Protein 5BZ1 (pdb70)

Structure (mmCIF, N/CA/C/O backbone):
data_5BZ1
#
_entry.id   5BZ1
#
_cell.length_a   106.748
_cell.length_b   106.748
_cell.length_c   167.678
_cell.angle_alpha   90.00
_cell.angle_beta   90.00
_cell.angle_gamma   120.00
#
_symmetry.space_group_name_H-M   'P 61 2 2'
#
loop_
_entity.id
_entity.type
_entity.pdbx_description
1 polymer 'Suppressor protein MPT5'
2 polymer "RNA (5'-R(*UP*GP*UP*AP*UP*UP*UP*GP*UP*A)-3')"
3 water water
#
loop_
_atom_site.group_PDB
_atom_site.id
_atom_site.type_symbol
_atom_site.label_atom_id
_atom_site.label_alt_id
_atom_site.label_comp_id
_atom_site.label_asym_id
_atom_site.label_entity_id
_atom_site.label_seq_id
_atom_site.pdbx_PDB_ins_code
_atom_site.Cartn_x
_atom_site.Cartn_y
_atom_site.Cartn_z
_atom_site.occupancy
_atom_site.B_iso_or_equiv
_atom_site.auth_seq_id
_atom_site.auth_comp_id
_atom_site.auth_asym_id
_atom_site.auth_atom_id
_atom_site.pdbx_PDB_model_num
ATOM 1 N N . VAL A 1 3 ? 94.132 -44.050 128.705 1.00 80.13 203 VAL A N 1
ATOM 2 C CA . VAL A 1 3 ? 94.056 -44.936 127.549 1.00 89.54 203 VAL A CA 1
ATOM 3 C C . VAL A 1 3 ? 94.156 -44.127 126.258 1.00 92.59 203 VAL A C 1
ATOM 4 O O . VAL A 1 3 ? 94.864 -44.501 125.322 1.00 91.49 203 VAL A O 1
ATOM 8 N N . GLU A 1 4 ? 93.434 -43.012 126.225 1.00 92.75 204 GLU A N 1
ATOM 9 C CA . GLU A 1 4 ? 93.493 -42.071 125.118 1.00 87.23 204 GLU A CA 1
ATOM 10 C C . GLU A 1 4 ? 94.047 -40.758 125.654 1.00 78.31 204 GLU A C 1
ATOM 11 O O . GLU A 1 4 ? 94.387 -39.852 124.893 1.00 74.09 204 GLU A O 1
ATOM 17 N N . ILE A 1 5 ? 94.120 -40.673 126.980 1.00 72.13 205 ILE A N 1
ATOM 18 C CA . ILE A 1 5 ? 94.693 -39.528 127.677 1.00 66.73 205 ILE A CA 1
ATOM 19 C C . ILE A 1 5 ? 96.186 -39.430 127.366 1.00 61.47 205 ILE A C 1
ATOM 20 O O . ILE A 1 5 ? 96.738 -38.336 127.228 1.00 56.12 205 ILE A O 1
ATOM 25 N N . SER A 1 6 ? 96.827 -40.588 127.239 1.00 63.85 206 SER A N 1
ATOM 26 C CA . SER A 1 6 ? 98.259 -40.662 126.969 1.00 70.29 206 SER A CA 1
ATOM 27 C C . SER A 1 6 ? 98.611 -40.237 125.542 1.00 69.11 206 SER A C 1
ATOM 28 O O . SER A 1 6 ? 99.783 -40.047 125.216 1.00 71.01 206 SER A O 1
ATOM 31 N N . ALA A 1 7 ? 97.592 -40.088 124.698 1.00 60.81 207 ALA A N 1
ATOM 32 C CA . ALA A 1 7 ? 97.791 -39.666 123.315 1.00 59.75 207 ALA A CA 1
ATOM 33 C C . ALA A 1 7 ? 97.744 -38.144 123.170 1.00 58.16 207 ALA A C 1
ATOM 34 O O . ALA A 1 7 ? 98.201 -37.594 122.166 1.00 60.64 207 ALA A O 1
ATOM 36 N N . LEU A 1 8 ? 97.179 -37.472 124.170 1.00 55.37 208 LEU A N 1
ATOM 37 C CA . LEU A 1 8 ? 97.059 -36.016 124.154 1.00 55.76 208 LEU A CA 1
ATOM 38 C C . LEU A 1 8 ? 98.384 -35.340 124.502 1.00 53.05 208 LEU A C 1
ATOM 39 O O . LEU A 1 8 ? 99.175 -35.878 125.277 1.00 48.81 208 LEU A O 1
ATOM 44 N N . PRO A 1 9 ? 98.638 -34.157 123.916 1.00 54.41 209 PRO A N 1
ATOM 45 C CA . PRO A 1 9 ? 99.790 -33.360 124.353 1.00 49.72 209 PRO A CA 1
ATOM 46 C C . PRO A 1 9 ? 99.587 -32.880 125.786 1.00 46.45 209 PRO A C 1
ATOM 47 O O . PRO A 1 9 ? 98.451 -32.600 126.170 1.00 46.34 209 PRO A O 1
ATOM 51 N N . LEU A 1 10 ? 100.667 -32.791 126.557 1.00 38.40 210 LEU A N 1
ATOM 52 C CA . LEU A 1 10 ? 100.591 -32.413 127.966 1.00 36.43 210 LEU A CA 1
ATOM 53 C C . LEU A 1 10 ? 99.994 -31.017 128.139 1.00 36.80 210 LEU A C 1
ATOM 54 O O . LEU A 1 10 ? 99.395 -30.704 129.169 1.00 45.51 210 LEU A O 1
ATOM 59 N N . ARG A 1 11 ? 100.167 -30.198 127.109 1.00 37.78 211 ARG A N 1
ATOM 60 C CA . ARG A 1 11 ? 99.691 -28.823 127.065 1.00 55.56 211 ARG A CA 1
ATOM 61 C C . ARG A 1 11 ? 98.167 -28.733 127.191 1.00 52.41 211 ARG A C 1
ATOM 62 O O . ARG A 1 11 ? 97.630 -27.705 127.608 1.00 53.99 211 ARG A O 1
ATOM 70 N N . ASP A 1 12 ? 97.477 -29.812 126.829 1.00 47.92 212 ASP A N 1
ATOM 71 C CA . ASP A 1 12 ? 96.018 -29.801 126.735 1.00 48.07 212 ASP A CA 1
ATOM 72 C C . ASP A 1 12 ? 95.318 -30.676 127.776 1.00 50.86 212 ASP A C 1
ATOM 73 O O . ASP A 1 12 ? 94.103 -30.862 127.717 1.00 54.10 212 ASP A O 1
ATOM 78 N N . LEU A 1 13 ? 96.078 -31.211 128.725 1.00 43.04 213 LEU A N 1
ATOM 79 C CA . LEU A 1 13 ? 95.502 -32.039 129.783 1.00 44.03 213 LEU A CA 1
ATOM 80 C C . LEU A 1 13 ? 94.742 -31.192 130.803 1.00 46.06 213 LEU A C 1
ATOM 81 O O . LEU A 1 13 ? 95.144 -30.067 131.105 1.00 43.77 213 LEU A O 1
ATOM 86 N N . ASP A 1 14 ? 93.641 -31.732 131.325 1.00 48.74 214 ASP A N 1
ATOM 87 C CA . ASP A 1 14 ? 92.909 -31.075 132.402 1.00 47.78 214 ASP A CA 1
ATOM 88 C C . ASP A 1 14 ? 93.463 -31.563 133.737 1.00 44.93 214 ASP A C 1
ATOM 89 O O . ASP A 1 14 ? 92.967 -32.532 134.313 1.00 43.22 214 ASP A O 1
ATOM 94 N N . TYR A 1 15 ? 94.494 -30.879 134.224 1.00 39.16 215 TYR A N 1
ATOM 95 C CA . TYR A 1 15 ? 95.259 -31.352 135.370 1.00 38.88 215 TYR A CA 1
ATOM 96 C C . TYR A 1 15 ? 94.482 -31.433 136.683 1.00 39.92 215 TYR A C 1
ATOM 97 O O . TYR A 1 15 ? 94.670 -32.378 137.450 1.00 36.37 215 TYR A O 1
ATOM 106 N N . ILE A 1 16 ? 93.608 -30.465 136.947 1.00 43.42 216 ILE A N 1
ATOM 107 C CA . ILE A 1 16 ? 92.854 -30.488 138.201 1.00 40.69 216 ILE A CA 1
ATOM 108 C C . ILE A 1 16 ? 91.880 -31.670 138.245 1.00 40.22 216 ILE A C 1
ATOM 109 O O . ILE A 1 16 ? 91.670 -32.268 139.305 1.00 42.19 216 ILE A O 1
ATOM 114 N N . LYS A 1 17 ? 91.314 -32.023 137.093 1.00 36.11 217 LYS A N 1
ATOM 115 C CA . LYS A 1 17 ? 90.402 -33.160 137.012 1.00 41.24 217 LYS A CA 1
ATOM 116 C C . LYS A 1 17 ? 91.155 -34.477 137.170 1.00 40.40 217 LYS A C 1
ATOM 117 O O . LYS A 1 17 ? 90.676 -35.399 137.828 1.00 44.74 217 LYS A O 1
ATOM 123 N N . LEU A 1 18 ? 92.334 -34.557 136.561 1.00 35.77 218 LEU A N 1
ATOM 124 C CA . LEU A 1 18 ? 93.184 -35.739 136.681 1.00 41.53 218 LEU A CA 1
ATOM 125 C C . LEU A 1 18 ? 93.699 -35.904 138.114 1.00 40.50 218 LEU A C 1
ATOM 126 O O . LEU A 1 18 ? 93.835 -37.020 138.612 1.00 39.93 218 LEU A O 1
ATOM 131 N N . ALA A 1 19 ? 93.970 -34.779 138.769 1.00 38.57 219 ALA A N 1
ATOM 132 C CA . ALA A 1 19 ? 94.561 -34.770 140.108 1.00 40.84 219 ALA A CA 1
ATOM 133 C C . ALA A 1 19 ? 93.716 -35.498 141.156 1.00 44.13 219 ALA A C 1
ATOM 134 O O . ALA A 1 19 ? 94.251 -36.221 141.999 1.00 47.16 219 ALA A O 1
ATOM 136 N N . THR A 1 20 ? 92.401 -35.295 141.100 1.00 40.80 220 THR A N 1
ATOM 137 C CA . THR A 1 20 ? 91.479 -35.888 142.068 1.00 40.85 220 THR A CA 1
ATOM 138 C C . THR A 1 20 ? 90.897 -37.218 141.594 1.00 46.60 220 THR A C 1
ATOM 139 O O . THR A 1 20 ? 89.987 -37.767 142.225 1.00 44.87 220 THR A O 1
ATOM 143 N N . ASP A 1 21 ? 91.418 -37.723 140.481 1.00 45.40 221 ASP A N 1
ATOM 144 C CA . ASP A 1 21 ? 91.018 -39.025 139.960 1.00 44.76 221 ASP A CA 1
ATOM 145 C C . ASP A 1 21 ? 92.151 -40.010 140.232 1.00 39.59 221 ASP A C 1
ATOM 146 O O . ASP A 1 21 ? 93.318 -39.652 140.084 1.00 42.34 221 ASP A O 1
ATOM 151 N N . GLN A 1 22 ? 91.823 -41.237 140.635 1.00 39.01 222 GLN A N 1
ATOM 152 C CA . GLN A 1 22 ? 92.858 -42.202 141.008 1.00 46.21 222 GLN A CA 1
ATOM 153 C C . GLN A 1 22 ? 93.824 -42.491 139.866 1.00 44.93 222 GLN A C 1
ATOM 154 O O . GLN A 1 22 ? 95.042 -42.424 140.036 1.00 45.04 222 GLN A O 1
ATOM 160 N N . PHE A 1 23 ? 93.279 -42.810 138.700 1.00 47.32 223 PHE A N 1
ATOM 161 C CA . PHE A 1 23 ? 94.117 -43.184 137.573 1.00 51.54 223 PHE A CA 1
ATOM 162 C C . PHE A 1 23 ? 94.689 -41.968 136.848 1.00 44.35 223 PHE A C 1
ATOM 163 O O . PHE A 1 23 ? 95.759 -42.049 136.245 1.00 47.04 223 PHE A O 1
ATOM 171 N N . GLY A 1 24 ? 93.990 -40.839 136.927 1.00 39.50 224 GLY A N 1
ATOM 172 C CA . GLY A 1 24 ? 94.541 -39.595 136.426 1.00 39.49 224 GLY A CA 1
ATOM 173 C C . GLY A 1 24 ? 95.762 -39.217 137.245 1.00 39.04 224 GLY A C 1
ATOM 174 O O . GLY A 1 24 ? 96.782 -38.777 136.707 1.00 36.52 224 GLY A O 1
ATOM 175 N N . CYS A 1 25 ? 95.659 -39.414 138.556 1.00 35.97 225 CYS A N 1
ATOM 176 C CA . CYS A 1 25 ? 96.739 -39.079 139.474 1.00 35.41 225 CYS A CA 1
ATOM 177 C C . CYS A 1 25 ? 97.956 -39.987 139.294 1.00 33.24 225 CYS A C 1
ATOM 178 O O . CYS A 1 25 ? 99.096 -39.512 139.292 1.00 34.35 225 CYS A O 1
ATOM 181 N N . ARG A 1 26 ? 97.712 -41.288 139.154 1.00 31.71 226 ARG A N 1
ATOM 182 C CA . ARG A 1 26 ? 98.786 -42.239 138.880 1.00 39.70 226 ARG A CA 1
ATOM 183 C C . ARG A 1 26 ? 99.478 -41.918 137.558 1.00 40.27 226 ARG A C 1
ATOM 184 O O . ARG A 1 26 ? 100.689 -42.091 137.423 1.00 44.12 226 ARG A O 1
ATOM 192 N N . PHE A 1 27 ? 98.697 -41.450 136.588 1.00 35.83 227 PHE A N 1
ATOM 193 C CA . PHE A 1 27 ? 99.221 -41.056 135.285 1.00 37.51 227 PHE A CA 1
ATOM 194 C C . PHE A 1 27 ? 100.160 -39.858 135.417 1.00 39.93 227 PHE A C 1
ATOM 195 O O . PHE A 1 27 ? 101.239 -39.843 134.830 1.00 42.15 227 PHE A O 1
ATOM 203 N N . LEU A 1 28 ? 99.752 -38.860 136.197 1.00 36.92 228 LEU A N 1
ATOM 204 C CA . LEU A 1 28 ? 100.572 -37.668 136.396 1.00 35.20 228 LEU A CA 1
ATOM 205 C C . LEU A 1 28 ? 101.867 -37.990 137.146 1.00 37.35 228 LEU A C 1
ATOM 206 O O . LEU A 1 28 ? 102.917 -37.403 136.874 1.00 37.27 228 LEU A O 1
ATOM 211 N N . GLN A 1 29 ? 101.785 -38.927 138.087 1.00 34.65 229 GLN A N 1
ATOM 212 C CA . GLN A 1 29 ? 102.955 -39.363 138.836 1.00 38.71 229 GLN A CA 1
ATOM 213 C C . GLN A 1 29 ? 103.957 -40.071 137.931 1.00 38.58 229 GLN A C 1
ATOM 214 O O . GLN A 1 29 ? 105.164 -39.863 138.049 1.00 38.35 229 GLN A O 1
ATOM 220 N N . LYS A 1 30 ? 103.449 -40.909 137.033 1.00 40.15 230 LYS A N 1
ATOM 221 C CA . LYS A 1 30 ? 104.292 -41.603 136.065 1.00 46.89 230 LYS A CA 1
ATOM 222 C C . LYS A 1 30 ? 104.988 -40.606 135.142 1.00 45.38 230 LYS A C 1
ATOM 223 O O . LYS A 1 30 ? 106.153 -40.785 134.784 1.00 46.35 230 LYS A O 1
ATOM 229 N N . LYS A 1 31 ? 104.269 -39.553 134.767 1.00 42.85 231 LYS A N 1
ATOM 230 C CA . LYS A 1 31 ? 104.823 -38.511 133.910 1.00 38.69 231 LYS A CA 1
ATOM 231 C C . LYS A 1 31 ? 105.936 -37.749 134.627 1.00 39.37 231 LYS A C 1
ATOM 232 O O . LYS A 1 31 ? 106.956 -37.415 134.022 1.00 33.12 231 LYS A O 1
ATOM 238 N N . LEU A 1 32 ? 105.735 -37.483 135.918 1.00 27.31 232 LEU A N 1
ATOM 239 C CA . LEU A 1 32 ? 106.756 -36.836 136.741 1.00 36.76 232 LEU A CA 1
ATOM 240 C C . LEU A 1 32 ? 107.991 -37.723 136.859 1.00 35.96 232 LEU A C 1
ATOM 241 O O . LEU A 1 32 ? 109.110 -37.229 137.006 1.00 34.70 232 LEU A O 1
ATOM 246 N N . GLU A 1 33 ? 107.779 -39.035 136.785 1.00 37.47 233 GLU A N 1
ATOM 247 C CA . GLU A 1 33 ? 108.873 -39.996 136.854 1.00 41.34 233 GLU A CA 1
ATOM 248 C C . GLU A 1 33 ? 109.499 -40.238 135.481 1.00 44.32 233 GLU A C 1
ATOM 249 O O . GLU A 1 33 ? 110.446 -41.014 135.357 1.00 50.26 233 GLU A O 1
ATOM 255 N N . THR A 1 34 ? 108.960 -39.577 134.458 1.00 45.61 234 THR A N 1
ATOM 256 C CA . THR A 1 34 ? 109.478 -39.686 133.094 1.00 34.63 234 THR A CA 1
ATOM 257 C C . THR A 1 34 ? 110.425 -38.523 132.801 1.00 46.22 234 THR A C 1
ATOM 258 O O . THR A 1 34 ? 109.975 -37.402 132.557 1.00 46.69 234 THR A O 1
ATOM 262 N N . PRO A 1 35 ? 111.743 -38.797 132.815 1.00 46.79 235 PRO A N 1
ATOM 263 C CA . PRO A 1 35 ? 112.815 -37.798 132.710 1.00 47.70 235 PRO A CA 1
ATOM 264 C C . PRO A 1 35 ? 112.617 -36.809 131.562 1.00 45.93 235 PRO A C 1
ATOM 265 O O . PRO A 1 35 ? 112.788 -35.607 131.765 1.00 43.88 235 PRO A O 1
ATOM 269 N N . SER A 1 36 ? 112.257 -37.306 130.382 1.00 42.29 236 SER A N 1
ATOM 270 C CA . SER A 1 36 ? 112.059 -36.446 129.218 1.00 47.23 236 SER A CA 1
ATOM 271 C C . SER A 1 36 ? 110.936 -35.425 129.422 1.00 39.37 236 SER A C 1
ATOM 272 O O . SER A 1 36 ? 110.997 -34.314 128.891 1.00 42.04 236 SER A O 1
ATOM 275 N N . GLU A 1 37 ? 109.920 -35.799 130.196 1.00 36.18 237 GLU A N 1
ATOM 276 C CA . GLU A 1 37 ? 108.721 -34.976 130.323 1.00 47.10 237 GLU A CA 1
ATOM 277 C C . GLU A 1 37 ? 108.513 -34.406 131.721 1.00 41.73 237 GLU A C 1
ATOM 278 O O . GLU A 1 37 ? 107.592 -33.618 131.935 1.00 40.10 237 GLU A O 1
ATOM 284 N N . SER A 1 38 ? 109.367 -34.806 132.662 1.00 39.23 238 SER A N 1
ATOM 285 C CA . SER A 1 38 ? 109.207 -34.436 134.072 1.00 40.29 238 SER A CA 1
ATOM 286 C C . SER A 1 38 ? 109.034 -32.931 134.296 1.00 35.04 238 SER A C 1
ATOM 287 O O . SER A 1 38 ? 108.012 -32.496 134.826 1.00 33.85 238 SER A O 1
ATOM 290 N N . ASN A 1 39 ? 110.028 -32.148 133.886 1.00 34.93 239 ASN A N 1
ATOM 291 C CA . ASN A 1 39 ? 109.982 -30.700 134.057 1.00 36.90 239 ASN A CA 1
ATOM 292 C C . ASN A 1 39 ? 108.755 -30.053 133.415 1.00 42.04 239 ASN A C 1
ATOM 293 O O . ASN A 1 39 ? 108.123 -29.179 134.010 1.00 40.02 239 ASN A O 1
ATOM 298 N N . MET A 1 40 ? 108.421 -30.481 132.201 1.00 37.90 240 MET A N 1
ATOM 299 C CA . MET A 1 40 ? 107.303 -29.877 131.479 1.00 38.30 240 MET A CA 1
ATOM 300 C C . MET A 1 40 ? 105.948 -30.216 132.093 1.00 34.69 240 MET A C 1
ATOM 301 O O . MET A 1 40 ? 105.095 -29.339 132.236 1.00 36.66 240 MET A O 1
ATOM 306 N N . VAL A 1 41 ? 105.744 -31.478 132.463 1.00 34.71 241 VAL A N 1
ATOM 307 C CA . VAL A 1 41 ? 104.486 -31.858 133.096 1.00 33.53 241 VAL A CA 1
ATOM 308 C C . VAL A 1 41 ? 104.376 -31.213 134.475 1.00 35.12 241 VAL A C 1
ATOM 309 O O . VAL A 1 41 ? 103.281 -30.902 134.926 1.00 32.87 241 VAL A O 1
ATOM 313 N N . ARG A 1 42 ? 105.518 -30.994 135.123 1.00 37.74 242 ARG A N 1
ATOM 314 C CA . ARG A 1 42 ? 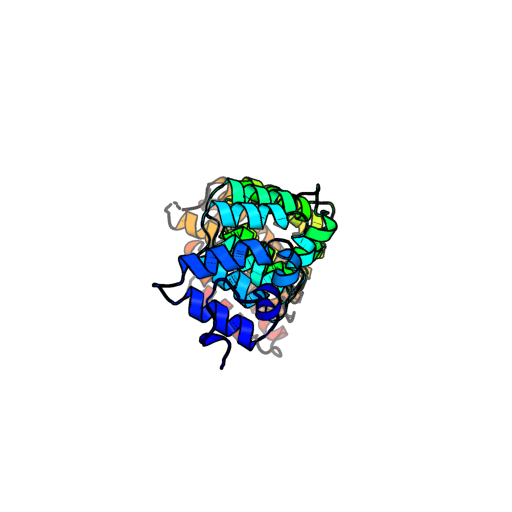105.554 -30.375 136.444 1.00 36.80 242 ARG A CA 1
ATOM 315 C C . ARG A 1 42 ? 105.081 -28.929 136.343 1.00 34.61 242 ARG A C 1
ATOM 316 O O . ARG A 1 42 ? 104.175 -28.504 137.069 1.00 35.76 242 ARG A O 1
ATOM 324 N N . ASP A 1 43 ? 105.691 -28.188 135.423 1.00 30.44 243 ASP A N 1
ATOM 325 C CA . ASP A 1 43 ? 105.397 -26.774 135.241 1.00 36.04 243 ASP A CA 1
ATOM 326 C C . ASP A 1 43 ? 103.966 -26.525 134.753 1.00 40.49 243 ASP A C 1
ATOM 327 O O . ASP A 1 43 ? 103.294 -25.615 135.235 1.00 44.28 243 ASP A O 1
ATOM 332 N N . LEU A 1 44 ? 103.505 -27.331 133.799 1.00 33.82 244 LEU A N 1
ATOM 333 C CA . LEU A 1 44 ? 102.142 -27.205 133.280 1.00 37.18 244 LEU A CA 1
ATOM 334 C C . LEU A 1 44 ? 101.111 -27.486 134.377 1.00 41.51 244 LEU A C 1
ATOM 335 O O . LEU A 1 44 ? 100.170 -26.715 134.584 1.00 41.69 244 LEU A O 1
ATOM 340 N N . MET A 1 45 ? 101.312 -28.596 135.077 1.00 38.31 245 MET A N 1
ATOM 341 C CA . MET A 1 45 ? 100.456 -29.026 136.175 1.00 40.14 245 MET A CA 1
ATOM 342 C C . MET A 1 45 ? 100.371 -27.959 137.265 1.00 38.98 245 MET A C 1
ATOM 343 O O . MET A 1 45 ? 99.283 -27.634 137.751 1.00 34.47 245 MET A O 1
ATOM 348 N N . TYR A 1 46 ? 101.531 -27.419 137.631 1.00 35.45 246 TYR A N 1
ATOM 349 C CA . TYR A 1 46 ? 101.655 -26.483 138.743 1.00 36.01 246 TYR A CA 1
ATOM 350 C C . TYR A 1 46 ? 100.761 -25.259 138.585 1.00 38.59 246 TYR A C 1
ATOM 351 O O . TYR A 1 46 ? 100.032 -24.894 139.508 1.00 42.21 246 TYR A O 1
ATOM 360 N N . GLU A 1 47 ? 100.823 -24.626 137.418 1.00 39.80 247 GLU A N 1
ATOM 361 C CA . GLU A 1 47 ? 100.072 -23.398 137.175 1.00 43.37 247 GLU A CA 1
ATOM 362 C C . GLU A 1 47 ? 98.561 -23.607 137.244 1.00 39.07 247 GLU A C 1
ATOM 363 O O . GLU A 1 47 ? 97.819 -22.697 137.620 1.00 40.77 247 GLU A O 1
ATOM 369 N N . GLN A 1 48 ? 98.113 -24.808 136.890 1.00 29.66 248 GLN A N 1
ATOM 370 C CA . GLN A 1 48 ? 96.685 -25.114 136.882 1.00 32.90 248 GLN A CA 1
ATOM 371 C C . GLN A 1 48 ? 96.147 -25.567 138.241 1.00 37.86 248 GLN A C 1
ATOM 372 O O . GLN A 1 48 ? 94.977 -25.350 138.550 1.00 45.93 248 GLN A O 1
ATOM 378 N N . ILE A 1 49 ? 96.995 -26.187 139.055 1.00 35.03 249 ILE A N 1
ATOM 379 C CA . ILE A 1 49 ? 96.530 -26.747 140.324 1.00 35.27 249 ILE A CA 1
ATOM 380 C C . ILE A 1 49 ? 96.817 -25.851 141.534 1.00 34.30 249 ILE A C 1
ATOM 381 O O . ILE A 1 49 ? 96.286 -26.087 142.619 1.00 38.11 249 ILE A O 1
ATOM 386 N N . LYS A 1 50 ? 97.648 -24.827 141.348 1.00 31.10 250 LYS A N 1
ATOM 387 C CA . LYS A 1 50 ? 98.018 -23.936 142.455 1.00 31.27 250 LYS A CA 1
ATOM 388 C C . LYS A 1 50 ? 96.864 -23.244 143.218 1.00 32.96 250 LYS A C 1
ATOM 389 O O . LYS A 1 50 ? 96.989 -23.013 144.421 1.00 36.68 250 LYS A O 1
ATOM 395 N N . PRO A 1 51 ? 95.739 -22.922 142.542 1.00 31.78 251 PRO A N 1
ATOM 396 C CA . PRO A 1 51 ? 94.648 -22.384 143.364 1.00 28.22 251 PRO A CA 1
ATOM 397 C C . PRO A 1 51 ? 94.004 -23.457 144.240 1.00 30.01 251 PRO A C 1
ATOM 398 O O . PRO A 1 51 ? 93.216 -23.114 145.123 1.00 28.52 251 PRO A O 1
ATOM 402 N N . PHE A 1 52 ? 94.330 -24.726 143.994 1.00 30.12 252 PHE A N 1
ATOM 403 C CA . PHE A 1 52 ? 93.672 -25.842 144.668 1.00 28.94 252 PHE A CA 1
ATOM 404 C C . PHE A 1 52 ? 94.611 -26.628 145.581 1.00 25.57 252 PHE A C 1
ATOM 405 O O . PHE A 1 52 ? 94.312 -27.770 145.942 1.00 28.51 252 PHE A O 1
ATOM 413 N N . PHE A 1 53 ? 95.737 -26.021 145.947 1.00 22.17 253 PHE A N 1
ATOM 414 C CA . PHE A 1 53 ? 96.741 -26.679 146.782 1.00 31.80 253 PHE A CA 1
ATOM 415 C C . PHE A 1 53 ? 96.162 -27.301 148.054 1.00 26.16 253 PHE A C 1
ATOM 416 O O . PHE A 1 53 ? 96.446 -28.458 148.367 1.00 32.69 253 PHE A O 1
ATOM 424 N N . LEU A 1 54 ? 95.349 -26.537 148.778 1.00 24.96 254 LEU A N 1
ATOM 425 C CA . LEU A 1 54 ? 94.754 -27.035 150.015 1.00 28.78 254 LEU A CA 1
ATOM 426 C C . LEU A 1 54 ? 93.793 -28.187 149.735 1.00 28.12 254 LEU A C 1
ATOM 427 O O . LEU A 1 54 ? 93.794 -29.192 150.451 1.00 26.90 254 LEU A O 1
ATOM 432 N N . ASP A 1 55 ? 92.987 -28.039 148.684 1.00 27.05 255 ASP A N 1
ATOM 433 C CA . ASP A 1 55 ? 92.009 -29.055 148.309 1.00 29.60 255 ASP A CA 1
ATOM 434 C C . ASP A 1 55 ? 92.695 -30.387 147.990 1.00 30.10 255 ASP A C 1
ATOM 435 O O . ASP A 1 55 ? 92.278 -31.442 148.467 1.00 31.81 255 ASP A O 1
ATOM 440 N N . LEU A 1 56 ? 93.757 -30.322 147.192 1.00 24.02 256 LEU A N 1
ATOM 441 C CA . LEU A 1 56 ? 94.494 -31.512 146.779 1.00 25.16 256 LEU A CA 1
ATOM 442 C C . LEU A 1 56 ? 95.203 -32.197 147.951 1.00 29.83 256 LEU A C 1
ATOM 443 O O . LEU A 1 56 ? 95.201 -33.425 148.059 1.00 26.56 256 LEU A O 1
ATOM 448 N N . ILE A 1 57 ? 95.802 -31.393 148.825 1.00 26.05 257 ILE A N 1
ATOM 449 C CA . ILE A 1 57 ? 96.479 -31.891 150.021 1.00 25.60 257 ILE A CA 1
ATOM 450 C C . ILE A 1 57 ? 95.543 -32.749 150.876 1.00 27.65 257 ILE A C 1
ATOM 451 O O . ILE A 1 57 ? 95.970 -33.723 151.503 1.00 29.14 257 ILE A O 1
ATOM 456 N N . LEU A 1 58 ? 94.260 -32.399 150.866 1.00 29.55 258 LEU A N 1
ATOM 457 C CA . LEU A 1 58 ? 93.258 -33.105 151.655 1.00 30.84 258 LEU A CA 1
ATOM 458 C C . LEU A 1 58 ? 92.554 -34.223 150.878 1.00 32.34 258 LEU A C 1
ATOM 459 O O . LEU A 1 58 ? 91.702 -34.924 151.430 1.00 32.75 258 LEU A O 1
ATOM 464 N N . ASP A 1 59 ? 92.916 -34.394 149.609 1.00 30.45 259 ASP A N 1
ATOM 465 C CA . ASP A 1 59 ? 92.196 -35.308 148.726 1.00 30.16 259 ASP A CA 1
ATOM 466 C C . ASP A 1 59 ? 92.750 -36.730 148.796 1.00 30.83 259 ASP A C 1
ATOM 467 O O . ASP A 1 59 ? 93.965 -36.920 148.882 1.00 29.44 259 ASP A O 1
ATOM 472 N N . PRO A 1 60 ? 91.852 -37.733 148.770 1.00 29.99 260 PRO A N 1
ATOM 473 C CA . PRO A 1 60 ? 92.223 -39.154 148.836 1.00 30.95 260 PRO A CA 1
ATOM 474 C C . PRO A 1 60 ? 93.240 -39.557 147.771 1.00 35.60 260 PRO A C 1
ATOM 475 O O . PRO A 1 60 ? 94.046 -40.456 148.018 1.00 33.98 260 PRO A O 1
ATOM 479 N N . PHE A 1 61 ? 93.192 -38.910 146.608 1.00 29.84 261 PHE A N 1
ATOM 480 C CA . PHE A 1 61 ? 94.121 -39.209 145.529 1.00 31.57 261 PHE A CA 1
ATOM 481 C C . PHE A 1 61 ? 95.066 -38.036 145.269 1.00 32.64 261 PHE A C 1
ATOM 482 O O . PHE A 1 61 ? 96.238 -38.238 144.945 1.00 30.16 261 PHE A O 1
ATOM 490 N N . GLY A 1 62 ? 94.560 -36.815 145.432 1.00 33.18 262 GLY A N 1
ATOM 491 C CA . GLY A 1 62 ? 95.376 -35.618 145.286 1.00 29.48 262 GLY A CA 1
ATOM 492 C C . 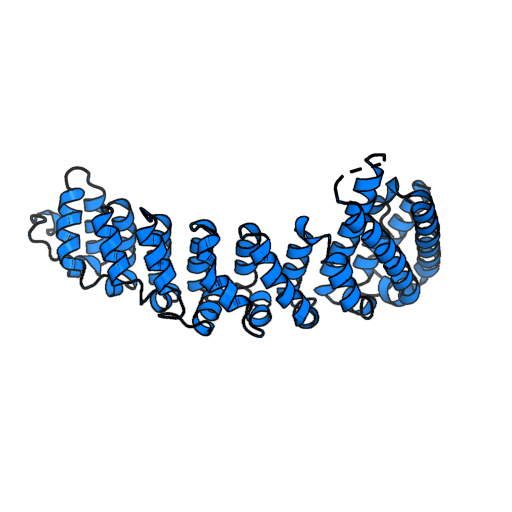GLY A 1 62 ? 96.590 -35.573 146.204 1.00 29.69 262 GLY A C 1
ATOM 493 O O . GLY A 1 62 ? 97.636 -35.029 145.836 1.00 30.66 262 GLY A O 1
ATOM 494 N N . ASN A 1 63 ? 96.460 -36.148 147.397 1.00 25.11 263 ASN A N 1
ATOM 495 C CA . ASN A 1 63 ? 97.562 -36.146 148.358 1.00 24.66 263 ASN A CA 1
ATOM 496 C C . ASN A 1 63 ? 98.774 -36.921 147.842 1.00 27.15 263 ASN A C 1
ATOM 497 O O . ASN A 1 63 ? 99.916 -36.579 148.155 1.00 31.49 263 ASN A O 1
ATOM 502 N N . TYR A 1 64 ? 98.524 -37.955 147.042 1.00 28.83 264 TYR A N 1
ATOM 503 C CA . TYR A 1 64 ? 99.604 -38.712 146.421 1.00 32.60 264 TYR A CA 1
ATOM 504 C C . TYR A 1 64 ? 100.351 -37.869 145.382 1.00 33.10 264 TYR A C 1
ATOM 505 O O . TYR A 1 64 ? 101.576 -37.959 145.263 1.00 28.75 264 TYR A O 1
ATOM 514 N N . LEU A 1 65 ? 99.614 -37.057 144.626 1.00 33.43 265 LEU A N 1
ATOM 515 C CA . LEU A 1 65 ? 100.238 -36.185 143.632 1.00 36.11 265 LEU A CA 1
ATOM 516 C C . LEU A 1 65 ? 101.092 -35.110 144.300 1.00 34.66 265 LEU A C 1
ATOM 517 O O . LEU A 1 65 ? 102.234 -34.874 143.896 1.00 34.21 265 LEU A O 1
ATOM 522 N N . VAL A 1 66 ? 100.535 -34.465 145.323 1.00 30.01 266 VAL A N 1
ATOM 523 C CA . VAL A 1 66 ? 101.254 -33.429 146.062 1.00 32.60 266 VAL A CA 1
ATOM 524 C C . VAL A 1 66 ? 102.577 -33.963 146.621 1.00 32.89 266 VAL A C 1
ATOM 525 O O . VAL A 1 66 ? 103.620 -33.314 146.499 1.00 33.61 266 VAL A O 1
ATOM 529 N N . GLN A 1 67 ? 102.529 -35.150 147.218 1.00 28.77 267 GLN A N 1
ATOM 530 C CA . GLN A 1 67 ? 103.729 -35.781 147.759 1.00 28.54 267 GLN A CA 1
ATOM 531 C C . GLN A 1 67 ? 104.765 -36.073 146.675 1.00 30.60 267 GLN A C 1
ATOM 532 O O . GLN A 1 67 ? 105.953 -35.832 146.873 1.00 31.61 267 GLN A O 1
ATOM 538 N N . LYS A 1 68 ? 104.316 -36.596 145.537 1.00 33.85 268 LYS A N 1
ATOM 539 C CA . LYS A 1 68 ? 105.225 -36.884 144.432 1.00 35.43 268 LYS A CA 1
ATOM 540 C C . LYS A 1 68 ? 105.862 -35.588 143.945 1.00 33.91 268 LYS A C 1
ATOM 541 O O . LYS A 1 68 ? 107.072 -35.518 143.722 1.00 34.46 268 LYS A O 1
ATOM 547 N N . LEU A 1 69 ? 105.027 -34.565 143.800 1.00 29.79 269 LEU A N 1
ATOM 548 C CA . LEU A 1 69 ? 105.455 -33.246 143.356 1.00 29.45 269 LEU A CA 1
ATOM 549 C C . LEU A 1 69 ? 106.592 -32.698 144.225 1.00 34.46 269 LEU A C 1
ATOM 550 O O . LEU A 1 69 ? 107.496 -32.029 143.720 1.00 37.76 269 LEU A O 1
ATOM 555 N N . CYS A 1 70 ? 106.555 -33.000 145.524 1.00 27.32 270 CYS A N 1
ATOM 556 C CA . CYS A 1 70 ? 107.601 -32.563 146.452 1.00 32.18 270 CYS A CA 1
ATOM 557 C C . CYS A 1 70 ? 109.002 -33.037 146.063 1.00 36.06 270 CYS A C 1
ATOM 558 O O . CYS A 1 70 ? 110.000 -32.437 146.466 1.00 39.44 270 CYS A O 1
ATOM 561 N N . ASP A 1 71 ? 109.076 -34.109 145.280 1.00 33.72 271 ASP A N 1
ATOM 562 C CA . ASP A 1 71 ? 110.361 -34.644 144.842 1.00 35.29 271 ASP A CA 1
ATOM 563 C C . ASP A 1 71 ? 110.899 -33.930 143.597 1.00 37.27 271 ASP A C 1
ATOM 564 O O . ASP A 1 71 ? 112.034 -34.167 143.190 1.00 39.69 271 ASP A O 1
ATOM 569 N N . TYR A 1 72 ? 110.091 -33.052 143.005 1.00 34.07 272 TYR A N 1
ATOM 570 C CA . TYR A 1 72 ? 110.438 -32.451 141.715 1.00 34.99 272 TYR A CA 1
ATOM 571 C C . TYR A 1 72 ? 110.337 -30.922 141.661 1.00 35.02 272 TYR A C 1
ATOM 572 O O . TYR A 1 72 ? 110.948 -30.291 140.798 1.00 33.61 272 TYR A O 1
ATOM 581 N N . LEU A 1 73 ? 109.564 -30.333 142.572 1.00 32.37 273 LEU A N 1
ATOM 582 C CA . LEU A 1 73 ? 109.347 -28.883 142.590 1.00 31.33 273 LEU A CA 1
ATOM 583 C C . LEU A 1 73 ? 110.648 -28.091 142.738 1.00 37.49 273 LEU A C 1
ATOM 584 O O . LEU A 1 73 ? 111.554 -28.500 143.466 1.00 32.94 273 LEU A O 1
ATOM 589 N N . THR A 1 74 ? 110.739 -26.961 142.039 1.00 39.65 274 THR A N 1
ATOM 590 C CA . THR A 1 74 ? 111.836 -26.022 142.247 1.00 38.55 274 THR A CA 1
ATOM 591 C C . THR A 1 74 ? 111.664 -25.400 143.625 1.00 32.50 274 THR A C 1
ATOM 592 O O . THR A 1 74 ? 110.594 -25.504 144.220 1.00 30.77 274 THR A O 1
ATOM 596 N N . ALA A 1 75 ? 112.710 -24.751 144.129 1.00 36.07 275 ALA A N 1
ATOM 597 C CA . ALA A 1 75 ? 112.626 -24.067 145.414 1.00 41.00 275 ALA A CA 1
ATOM 598 C C . ALA A 1 75 ? 111.552 -22.984 145.376 1.00 39.44 275 ALA A C 1
ATOM 599 O O . ALA A 1 75 ? 110.800 -22.814 146.338 1.00 33.52 275 ALA A O 1
ATOM 601 N N . GLU A 1 76 ? 111.494 -22.251 144.267 1.00 35.07 276 GLU A N 1
ATOM 602 C CA . GLU A 1 76 ? 110.469 -21.229 144.078 1.00 39.21 276 GLU A CA 1
ATOM 603 C C . GLU A 1 76 ? 109.067 -21.829 144.149 1.00 35.90 276 GLU A C 1
ATOM 604 O O . GLU A 1 76 ? 108.197 -21.301 144.843 1.00 31.13 276 GLU A O 1
ATOM 610 N N . GLN A 1 77 ? 108.856 -22.927 143.427 1.00 33.10 277 GLN A N 1
ATOM 611 C CA . GLN A 1 77 ? 107.558 -23.597 143.402 1.00 30.49 277 GLN A CA 1
ATOM 612 C C . GLN A 1 77 ? 107.135 -24.111 144.780 1.00 32.76 277 GLN A C 1
ATOM 613 O O . GLN A 1 77 ? 105.968 -24.003 145.154 1.00 30.50 277 GLN A O 1
ATOM 619 N N . LYS A 1 78 ? 108.077 -24.668 145.537 1.00 33.40 278 LYS A N 1
ATOM 620 C CA . LYS A 1 78 ? 107.747 -25.204 146.857 1.00 31.94 278 LYS A CA 1
ATOM 621 C C . LYS A 1 78 ? 107.463 -24.093 147.874 1.00 30.57 278 LYS A C 1
ATOM 622 O O . LYS A 1 78 ? 106.592 -24.234 148.735 1.00 28.75 278 LYS A O 1
ATOM 628 N N . THR A 1 79 ? 108.192 -22.986 147.760 1.00 30.67 279 THR A N 1
ATOM 629 C CA . THR A 1 79 ? 107.966 -21.830 148.622 1.00 35.06 279 THR A CA 1
ATOM 630 C C . THR A 1 79 ? 106.567 -21.245 148.399 1.00 34.44 279 THR A C 1
ATOM 631 O O . THR A 1 79 ? 105.871 -20.891 149.356 1.00 30.59 279 THR A O 1
ATOM 635 N N . LEU A 1 80 ? 106.152 -21.158 147.138 1.00 31.13 280 LEU A N 1
ATOM 636 C CA . LEU A 1 80 ? 104.821 -20.653 146.816 1.00 33.12 280 LEU A CA 1
ATOM 637 C C . LEU A 1 80 ? 103.731 -21.590 147.339 1.00 31.23 280 LEU A C 1
ATOM 638 O O . LEU A 1 80 ? 102.716 -21.129 147.864 1.00 31.90 280 LEU A O 1
ATOM 643 N N . LEU A 1 81 ? 103.947 -22.899 147.197 1.00 31.37 281 LEU A N 1
ATOM 644 C CA . LEU A 1 81 ? 103.027 -23.901 147.740 1.00 31.88 281 LEU A CA 1
ATOM 645 C C . LEU A 1 81 ? 102.848 -23.726 149.249 1.00 30.33 281 LEU A C 1
ATOM 646 O O . LEU A 1 81 ? 101.725 -23.731 149.759 1.00 27.02 281 LEU A O 1
ATOM 651 N N . ILE A 1 82 ? 103.963 -23.574 149.956 1.00 26.98 282 ILE A N 1
ATOM 652 C CA . ILE A 1 82 ? 103.933 -23.424 151.405 1.00 25.68 282 ILE A CA 1
ATOM 653 C C . ILE A 1 82 ? 103.324 -22.076 151.802 1.00 28.90 282 ILE A C 1
ATOM 654 O O . ILE A 1 82 ? 102.581 -21.990 152.780 1.00 27.17 282 ILE A O 1
ATOM 659 N N . GLN A 1 83 ? 103.631 -21.033 151.032 1.00 30.18 283 GLN A N 1
ATOM 660 C CA . GLN A 1 83 ? 103.032 -19.717 151.244 1.00 37.37 283 GLN A CA 1
ATOM 661 C C . GLN A 1 83 ? 101.510 -19.776 151.157 1.00 39.23 283 GLN A C 1
ATOM 662 O O . GLN A 1 83 ? 100.812 -19.043 151.854 1.00 37.40 283 GLN A O 1
ATOM 668 N N . THR A 1 84 ? 101.005 -20.656 150.298 1.00 36.16 284 THR A N 1
ATOM 669 C CA . THR A 1 84 ? 99.570 -20.770 150.069 1.00 35.66 284 THR A CA 1
ATOM 670 C C . THR A 1 84 ? 98.846 -21.447 151.238 1.00 33.57 284 THR A C 1
ATOM 671 O O . THR A 1 84 ? 97.738 -21.052 151.601 1.00 34.99 284 THR A O 1
ATOM 675 N N . ILE A 1 85 ? 99.478 -22.455 151.835 1.00 28.42 285 ILE A N 1
ATOM 676 C CA . ILE A 1 85 ? 98.777 -23.319 152.782 1.00 31.48 285 ILE A CA 1
ATOM 677 C C . ILE A 1 85 ? 99.219 -23.243 154.246 1.00 32.08 285 ILE A C 1
ATOM 678 O O . ILE A 1 85 ? 98.616 -23.898 155.094 1.00 34.24 285 ILE A O 1
ATOM 683 N N . TYR A 1 86 ? 100.262 -22.472 154.549 1.00 29.48 286 TYR A N 1
ATOM 684 C CA . TYR A 1 86 ? 100.745 -22.400 155.934 1.00 34.91 286 TYR A CA 1
ATOM 685 C C . TYR A 1 86 ? 99.701 -21.970 156.984 1.00 29.57 286 TYR A C 1
ATOM 686 O O . TYR A 1 86 ? 99.743 -22.464 158.111 1.00 31.09 286 TYR A O 1
ATOM 695 N N . PRO A 1 87 ? 98.757 -21.071 156.627 1.00 27.97 287 PRO A N 1
ATOM 696 C CA . PRO A 1 87 ? 97.753 -20.778 157.661 1.00 31.53 287 PRO A CA 1
ATOM 697 C C . PRO A 1 87 ? 96.858 -21.979 158.006 1.00 31.20 287 PRO A C 1
ATOM 698 O O . PRO A 1 87 ? 96.182 -21.940 159.035 1.00 29.96 287 PRO A O 1
ATOM 702 N N . ASN A 1 88 ? 96.861 -23.019 157.173 1.00 27.22 288 ASN A N 1
ATOM 703 C CA . ASN A 1 88 ? 95.928 -24.133 157.335 1.00 28.33 288 ASN A CA 1
ATOM 704 C C . ASN A 1 88 ? 96.532 -25.405 157.922 1.00 28.29 288 ASN A C 1
ATOM 705 O O . ASN A 1 88 ? 95.926 -26.473 157.828 1.00 29.66 288 ASN A O 1
ATOM 710 N N . VAL A 1 89 ? 97.711 -25.293 158.529 1.00 25.00 289 VAL A N 1
ATOM 711 C CA . VAL A 1 89 ? 98.431 -26.471 159.017 1.00 26.07 289 VAL A CA 1
ATOM 712 C C . VAL A 1 89 ? 97.667 -27.301 160.055 1.00 27.56 289 VAL A C 1
ATOM 713 O O . VAL A 1 89 ? 97.835 -28.517 160.109 1.00 27.27 289 VAL A O 1
ATOM 717 N N . PHE A 1 90 ? 96.834 -26.657 160.871 1.00 24.53 290 PHE A N 1
ATOM 718 C CA . PHE A 1 90 ? 96.028 -27.402 161.838 1.00 26.61 290 PHE A CA 1
ATOM 719 C C . PHE A 1 90 ? 95.022 -28.301 161.135 1.00 26.68 290 PHE A C 1
ATOM 720 O O . PHE A 1 90 ? 94.916 -29.489 161.441 1.00 28.15 290 PHE A O 1
ATOM 728 N N . GLN A 1 91 ? 94.273 -27.719 160.204 1.00 26.20 291 GLN A N 1
ATOM 729 C CA . GLN A 1 91 ? 93.275 -28.456 159.433 1.00 26.72 291 GLN A CA 1
ATOM 730 C C . GLN A 1 91 ? 93.916 -29.604 158.661 1.00 25.37 291 GLN A C 1
ATOM 731 O O . GLN A 1 91 ? 93.368 -30.706 158.576 1.00 29.78 291 GLN A O 1
ATOM 737 N N . ILE A 1 92 ? 95.089 -29.334 158.103 1.00 23.32 292 ILE A N 1
ATOM 738 C CA . ILE A 1 92 ? 95.817 -30.329 157.337 1.00 20.46 292 ILE A CA 1
ATOM 739 C C . ILE A 1 92 ? 96.330 -31.470 158.222 1.00 23.73 292 ILE A C 1
ATOM 740 O O . ILE A 1 92 ? 96.215 -32.640 157.860 1.00 24.33 292 ILE A O 1
ATOM 745 N N . SER A 1 93 ? 96.884 -31.125 159.381 1.00 20.66 293 SER A N 1
ATOM 746 C CA . SER A 1 93 ? 97.509 -32.108 160.263 1.00 25.26 293 SER A CA 1
ATOM 747 C C . SER A 1 93 ? 96.529 -33.124 160.865 1.00 28.75 293 SER A C 1
ATOM 748 O O . SER A 1 93 ? 96.886 -34.281 161.081 1.00 28.81 293 SER A O 1
ATOM 751 N N . ILE A 1 94 ? 95.301 -32.690 161.139 1.00 26.79 294 ILE A N 1
ATOM 752 C CA . ILE A 1 94 ? 94.286 -33.583 161.694 1.00 27.51 294 ILE A CA 1
ATOM 753 C C . ILE A 1 94 ? 93.619 -34.425 160.608 1.00 24.97 294 ILE A C 1
ATOM 754 O O . ILE A 1 94 ? 92.839 -35.331 160.904 1.00 28.94 294 ILE A O 1
ATOM 759 N N . ASN A 1 95 ? 93.912 -34.111 159.350 1.00 26.64 295 ASN A N 1
ATOM 760 C CA . ASN A 1 95 ? 93.308 -34.825 158.228 1.00 26.34 295 ASN A CA 1
ATOM 761 C C . ASN A 1 95 ? 94.091 -36.093 157.894 1.00 27.25 295 ASN A C 1
ATOM 762 O O . ASN A 1 95 ? 95.325 -36.079 157.889 1.00 27.75 295 ASN A O 1
ATOM 767 N N . GLN A 1 96 ? 93.376 -37.180 157.613 1.00 28.84 296 GLN A N 1
ATOM 768 C CA . GLN A 1 96 ? 94.016 -38.471 157.374 1.00 31.93 296 GLN A CA 1
ATOM 769 C C . GLN A 1 96 ? 94.853 -38.455 156.098 1.00 32.04 296 GLN A C 1
ATOM 770 O O . GLN A 1 96 ? 95.833 -39.195 155.977 1.00 28.41 296 GLN A O 1
ATOM 776 N N . TYR A 1 97 ? 94.463 -37.604 155.153 1.00 26.68 297 TYR A N 1
ATOM 777 C CA . TYR A 1 97 ? 95.209 -37.439 153.915 1.00 28.69 297 TYR A CA 1
ATOM 778 C C . TYR A 1 97 ? 96.171 -36.262 154.049 1.00 27.41 297 TYR A C 1
ATOM 779 O O . TYR A 1 97 ? 97.311 -36.324 153.583 1.00 27.61 297 TYR A O 1
ATOM 788 N N . GLY A 1 98 ? 95.707 -35.199 154.701 1.00 25.16 298 GLY A N 1
ATOM 789 C CA . GLY A 1 98 ? 96.512 -34.006 154.896 1.00 26.36 298 GLY A CA 1
ATOM 790 C C . GLY A 1 98 ? 97.818 -34.261 155.629 1.00 27.26 298 GLY A C 1
ATOM 791 O O . GLY A 1 98 ? 98.859 -33.716 155.256 1.00 24.93 298 GLY A O 1
ATOM 792 N N . THR A 1 99 ? 97.767 -35.092 156.668 1.00 23.01 299 THR A N 1
ATOM 793 C CA . THR A 1 99 ? 98.958 -35.390 157.456 1.00 25.11 299 THR A CA 1
ATOM 794 C C . THR A 1 99 ? 100.060 -36.033 156.610 1.00 28.74 299 THR A C 1
ATOM 795 O O . THR A 1 99 ? 101.237 -35.767 156.830 1.00 30.10 299 THR A O 1
ATOM 799 N N . ARG A 1 100 ? 99.678 -36.857 155.635 1.00 31.39 300 ARG A N 1
ATOM 800 C CA . ARG A 1 100 ? 100.652 -37.505 154.760 1.00 28.16 300 ARG A CA 1
ATOM 801 C C . ARG A 1 100 ? 101.311 -36.466 153.851 1.00 28.68 300 ARG A C 1
ATOM 802 O O . ARG A 1 100 ? 102.528 -36.480 153.652 1.00 27.52 300 ARG A O 1
ATOM 810 N N . SER A 1 101 ? 100.495 -35.568 153.304 1.00 24.09 301 SER A N 1
ATOM 811 C CA . SER A 1 101 ? 100.984 -34.475 152.471 1.00 25.17 301 SER A CA 1
ATOM 812 C C . SER A 1 101 ? 101.960 -33.579 153.234 1.00 30.30 301 SER A C 1
ATOM 813 O O . SER A 1 101 ? 103.042 -33.269 152.742 1.00 27.78 301 SER A O 1
ATOM 816 N N . LEU A 1 102 ? 101.570 -33.169 154.439 1.00 27.45 302 LEU A N 1
ATOM 817 C CA . LEU A 1 102 ? 102.363 -32.226 155.223 1.00 27.21 302 LEU A CA 1
ATOM 818 C C . LEU A 1 102 ? 103.676 -32.833 155.725 1.00 26.60 302 LEU A C 1
ATOM 819 O O . LEU A 1 102 ? 104.708 -32.152 155.752 1.00 28.11 302 LEU A O 1
ATOM 824 N N . GLN A 1 103 ? 103.640 -34.107 156.113 1.00 25.75 303 GLN A N 1
ATOM 825 C CA . GLN A 1 103 ? 104.854 -34.816 156.512 1.00 30.83 303 GLN A CA 1
ATOM 826 C C . GLN A 1 103 ? 105.875 -34.806 155.376 1.00 28.39 303 GLN A C 1
ATOM 827 O O . GLN A 1 103 ? 107.065 -34.580 155.600 1.00 27.23 303 GLN A O 1
ATOM 833 N N . LYS A 1 104 ? 105.401 -35.056 154.158 1.00 28.42 304 LYS A N 1
ATOM 834 C CA . LYS A 1 104 ? 106.272 -35.075 152.985 1.00 30.77 304 LYS A CA 1
ATOM 835 C C . LYS A 1 104 ? 106.836 -33.684 152.697 1.00 30.45 304 LYS A C 1
ATOM 836 O O . LYS A 1 104 ? 108.019 -33.536 152.385 1.00 29.71 304 LYS A O 1
ATOM 842 N N . ILE A 1 105 ? 105.981 -32.670 152.810 1.00 29.77 305 ILE A N 1
ATOM 843 C CA . ILE A 1 105 ? 106.393 -31.286 152.589 1.00 30.23 305 ILE A CA 1
ATOM 844 C C . ILE A 1 105 ? 107.500 -30.878 153.562 1.00 33.74 305 ILE A C 1
ATOM 845 O O . ILE A 1 105 ? 108.541 -30.362 153.146 1.00 32.37 305 ILE A O 1
ATOM 850 N N . ILE A 1 106 ? 107.270 -31.114 154.852 1.00 27.02 306 ILE A N 1
ATOM 851 C CA . ILE A 1 106 ? 108.277 -30.855 155.878 1.00 25.99 306 ILE A CA 1
ATOM 852 C C . ILE A 1 106 ? 109.560 -31.627 155.583 1.00 29.59 306 ILE A C 1
ATOM 853 O O . ILE A 1 106 ? 110.663 -31.097 155.724 1.00 33.43 306 ILE A O 1
ATOM 858 N N . ASP A 1 107 ? 109.409 -32.880 155.165 1.00 30.62 307 ASP A N 1
ATOM 859 C CA . ASP A 1 107 ? 110.550 -33.763 154.939 1.00 32.05 307 ASP A CA 1
ATOM 860 C C . ASP A 1 107 ? 111.436 -33.300 153.784 1.00 32.01 307 ASP A C 1
ATOM 861 O O . ASP A 1 107 ? 112.606 -33.683 153.703 1.00 30.90 307 ASP A O 1
ATOM 866 N N . THR A 1 108 ? 110.880 -32.473 152.900 1.00 29.74 308 THR A N 1
ATOM 867 C CA . THR A 1 108 ? 111.602 -32.023 151.711 1.00 34.98 308 THR A CA 1
ATOM 868 C C . THR A 1 108 ? 111.743 -30.504 151.588 1.00 35.34 308 THR A C 1
ATOM 869 O O . THR A 1 108 ? 111.843 -29.987 150.474 1.00 35.09 308 THR A O 1
ATOM 873 N N . VAL A 1 109 ? 111.748 -29.791 152.714 1.00 30.55 309 VAL A N 1
ATOM 874 C CA . VAL A 1 109 ? 111.970 -28.341 152.672 1.00 34.34 309 VAL A CA 1
ATOM 875 C C . VAL A 1 109 ? 113.343 -28.017 152.083 1.00 35.72 309 VAL A C 1
ATOM 876 O O . VAL A 1 109 ? 114.313 -28.738 152.327 1.00 38.36 309 VAL A O 1
ATOM 880 N N . ASP A 1 110 ? 113.415 -26.939 151.306 1.00 37.03 310 ASP A N 1
ATOM 881 C CA . ASP A 1 110 ? 114.644 -26.571 150.612 1.00 41.47 310 ASP A CA 1
ATOM 882 C C . ASP A 1 110 ? 115.513 -25.625 151.430 1.00 42.84 310 ASP A C 1
ATOM 883 O O . ASP A 1 110 ? 116.742 -25.645 151.319 1.00 45.03 310 ASP A O 1
ATOM 888 N N . ASN A 1 111 ? 114.876 -24.789 152.245 1.00 37.78 311 ASN A N 1
ATOM 889 C CA . ASN A 1 111 ? 115.590 -23.712 152.921 1.00 38.23 311 ASN A CA 1
ATOM 890 C C . ASN A 1 111 ? 114.879 -23.191 154.168 1.00 37.05 311 ASN A C 1
ATOM 891 O O . ASN A 1 111 ? 113.770 -23.623 154.500 1.00 35.52 311 ASN A O 1
ATOM 896 N N . GLU A 1 112 ? 115.527 -22.235 154.828 1.00 37.67 312 GLU A N 1
ATOM 897 C CA . GLU A 1 112 ? 115.044 -21.645 156.072 1.00 39.97 312 GLU A CA 1
ATOM 898 C C . GLU A 1 112 ? 113.731 -20.884 155.880 1.00 38.23 312 GLU A C 1
ATOM 899 O O . GLU A 1 112 ? 112.860 -20.900 156.757 1.00 37.04 312 GLU A O 1
ATOM 905 N N . VAL A 1 113 ? 113.604 -20.209 154.740 1.00 36.58 313 VAL A N 1
ATOM 906 C CA . VAL A 1 113 ? 112.396 -19.458 154.417 1.00 40.72 313 VAL A CA 1
ATOM 907 C C . VAL A 1 113 ? 111.157 -20.349 154.499 1.00 37.01 313 VAL A C 1
ATOM 908 O O . VAL A 1 113 ? 110.157 -19.980 155.117 1.00 40.58 313 VAL A O 1
ATOM 912 N N . GLN A 1 114 ? 111.239 -21.527 153.889 1.00 34.63 314 GLN A N 1
ATOM 913 C CA . GLN A 1 114 ? 110.137 -22.483 153.906 1.00 31.39 314 GLN A CA 1
ATOM 914 C C . GLN A 1 114 ? 109.842 -22.989 155.315 1.00 32.07 314 GLN A C 1
ATOM 915 O O . GLN A 1 114 ? 108.682 -23.133 155.697 1.00 28.27 314 GLN A O 1
ATOM 921 N N . ILE A 1 115 ? 110.895 -23.267 156.078 1.00 32.49 315 ILE A N 1
ATOM 922 C CA . ILE A 1 115 ? 110.738 -23.748 157.446 1.00 32.32 315 ILE A CA 1
ATOM 923 C C . ILE A 1 115 ? 110.036 -22.700 158.311 1.00 31.12 315 ILE A C 1
ATOM 924 O O . ILE A 1 115 ? 109.111 -23.024 159.058 1.00 28.88 315 ILE A O 1
ATOM 929 N N . ASP A 1 116 ? 110.462 -21.445 158.195 1.00 29.86 316 ASP A N 1
ATOM 930 C CA . ASP A 1 116 ? 109.868 -20.361 158.974 1.00 34.07 316 ASP A CA 1
ATOM 931 C C . ASP A 1 116 ? 108.397 -20.097 158.623 1.00 32.39 316 ASP A C 1
ATOM 932 O O . ASP A 1 116 ? 107.606 -19.739 159.493 1.00 30.41 316 ASP A O 1
ATOM 937 N N . LEU A 1 117 ? 108.034 -20.275 157.354 1.00 30.19 317 LEU A N 1
ATOM 938 C CA . LEU A 1 117 ? 106.634 -20.165 156.942 1.00 33.87 317 LEU A CA 1
ATOM 939 C C . LEU A 1 117 ? 105.775 -21.226 157.630 1.00 31.47 317 LEU A C 1
ATOM 940 O O . LEU A 1 117 ? 104.711 -20.925 158.170 1.00 31.90 317 LEU A O 1
ATOM 945 N N . ILE A 1 118 ? 106.250 -22.468 157.609 1.00 29.25 318 ILE A N 1
ATOM 946 C CA . ILE A 1 118 ? 105.578 -23.572 158.289 1.00 28.66 318 ILE A CA 1
ATOM 947 C C . ILE A 1 118 ? 105.439 -23.289 159.789 1.00 29.89 318 ILE A C 1
ATOM 948 O O . ILE A 1 118 ? 104.360 -23.443 160.364 1.00 28.33 318 ILE A O 1
ATOM 953 N N . ILE A 1 119 ? 106.539 -22.874 160.411 1.00 29.71 319 ILE A N 1
ATOM 954 C CA . ILE A 1 119 ? 106.551 -22.530 161.832 1.00 35.03 319 ILE A CA 1
ATOM 955 C C . ILE A 1 119 ? 105.591 -21.371 162.135 1.00 32.50 319 ILE A C 1
ATOM 956 O O . ILE A 1 119 ? 104.947 -21.338 163.186 1.00 31.28 319 ILE A O 1
ATOM 961 N N . LYS A 1 120 ? 105.484 -20.430 161.202 1.00 30.55 320 LYS A N 1
ATOM 962 C CA . LYS A 1 120 ? 104.555 -19.315 161.354 1.00 32.11 320 LYS A CA 1
ATOM 963 C C . LYS A 1 120 ? 103.107 -19.814 161.383 1.00 30.28 320 LYS A C 1
ATOM 964 O O . LYS A 1 120 ? 102.272 -19.294 162.130 1.00 33.93 320 LYS A O 1
ATOM 970 N N . GLY A 1 121 ? 102.818 -20.837 160.585 1.00 27.28 321 GLY A N 1
ATOM 971 C CA . GLY A 1 121 ? 101.480 -21.400 160.537 1.00 29.33 321 GLY A CA 1
ATOM 972 C C . GLY A 1 121 ? 101.088 -22.068 161.841 1.00 30.56 321 GLY A C 1
ATOM 973 O O . GLY A 1 121 ? 99.910 -22.089 162.211 1.00 29.47 321 GLY A O 1
ATOM 974 N N . PHE A 1 122 ? 102.079 -22.616 162.539 1.00 23.10 322 PHE A N 1
ATOM 975 C CA . PHE A 1 122 ? 101.844 -23.281 163.814 1.00 25.93 322 PHE A CA 1
ATOM 976 C C . PHE A 1 122 ? 101.868 -22.299 164.988 1.00 30.66 322 PHE A C 1
ATOM 977 O O . PHE A 1 122 ? 101.615 -22.685 166.134 1.00 29.92 322 PHE A O 1
ATOM 985 N N . SER A 1 123 ? 102.187 -21.037 164.707 1.00 28.40 323 SER A N 1
ATOM 986 C CA . SER A 1 123 ? 102.212 -20.014 165.751 1.00 28.21 323 SER A CA 1
ATOM 987 C C . SER A 1 123 ? 100.791 -19.594 166.114 1.00 32.76 323 SER A C 1
ATOM 988 O O . SER A 1 123 ? 99.837 -19.905 165.394 1.00 32.60 323 SER A O 1
ATOM 991 N N . GLN A 1 124 ? 100.658 -18.874 167.224 1.00 30.05 324 GLN A N 1
ATOM 992 C CA . GLN A 1 124 ? 99.349 -18.462 167.721 1.00 30.00 324 GLN A CA 1
ATOM 993 C C . GLN A 1 124 ? 98.603 -17.513 166.788 1.00 33.28 324 GLN A C 1
ATOM 994 O O . GLN A 1 124 ? 97.405 -17.294 166.953 1.00 37.29 324 GLN A O 1
ATOM 1000 N N . GLU A 1 125 ? 99.304 -16.955 165.809 1.00 36.59 325 GLU A N 1
ATOM 1001 C CA . GLU A 1 125 ? 98.662 -16.099 164.821 1.00 38.43 325 GLU A CA 1
ATOM 1002 C C . GLU A 1 125 ? 97.645 -16.898 163.995 1.00 34.64 325 GLU A C 1
ATOM 1003 O O . GLU A 1 125 ? 96.638 -16.353 163.541 1.00 36.24 325 GLU A O 1
ATOM 1009 N N . PHE A 1 126 ? 97.904 -18.194 163.827 1.00 31.75 326 PHE A N 1
ATOM 1010 C CA . PHE A 1 126 ? 97.053 -19.049 163.001 1.00 34.68 326 PHE A CA 1
ATOM 1011 C C . PHE A 1 126 ? 96.571 -20.316 163.714 1.00 35.68 326 PHE A C 1
ATOM 1012 O O . PHE A 1 126 ? 95.562 -20.906 163.325 1.00 34.40 326 PHE A O 1
ATOM 1020 N N . THR A 1 127 ? 97.296 -20.731 164.749 1.00 29.64 327 THR A N 1
ATOM 1021 C CA . THR A 1 127 ? 96.982 -21.964 165.465 1.00 27.39 327 THR A CA 1
ATOM 1022 C C . THR A 1 127 ? 97.051 -21.747 166.977 1.00 32.51 327 THR A C 1
ATOM 1023 O O . THR A 1 127 ? 98.100 -21.376 167.508 1.00 35.46 327 THR A O 1
ATOM 1027 N N . SER A 1 128 ? 95.936 -21.977 167.668 1.00 36.04 328 SER A N 1
ATOM 1028 C CA . SER A 1 128 ? 95.872 -21.741 169.111 1.00 34.75 328 SER A CA 1
ATOM 1029 C C . SER A 1 128 ? 96.680 -22.776 169.892 1.00 26.62 328 SER A C 1
ATOM 1030 O O . SER A 1 128 ? 96.966 -23.864 169.389 1.00 27.01 328 SER A O 1
ATOM 1033 N N . ILE A 1 129 ? 97.057 -22.424 171.120 1.00 34.51 329 ILE A N 1
ATOM 1034 C CA . ILE A 1 129 ? 97.739 -23.353 172.017 1.00 33.90 329 ILE A CA 1
ATOM 1035 C C . ILE A 1 129 ? 96.902 -24.616 172.206 1.00 31.27 329 ILE A C 1
ATOM 1036 O O . ILE A 1 129 ? 97.419 -25.732 172.155 1.00 32.49 329 ILE A O 1
ATOM 1041 N N . GLU A 1 130 ? 95.605 -24.420 172.423 1.00 32.21 330 GLU A N 1
ATOM 1042 C CA . GLU A 1 130 ? 94.657 -25.517 172.570 1.00 36.89 330 GLU A CA 1
ATOM 1043 C C . GLU A 1 130 ? 94.694 -26.427 171.340 1.00 36.34 330 GLU A C 1
ATOM 1044 O O . GLU A 1 130 ? 94.649 -27.654 171.459 1.00 30.80 330 GLU A O 1
ATOM 1050 N N . GLN A 1 131 ? 94.791 -25.821 170.161 1.00 31.69 331 GLN A N 1
ATOM 1051 C CA . GLN A 1 131 ? 94.873 -26.582 168.921 1.00 28.49 331 GLN A CA 1
ATOM 1052 C C . GLN A 1 131 ? 96.190 -27.355 168.805 1.00 29.35 331 GLN A C 1
ATOM 1053 O O . GLN A 1 131 ? 96.210 -28.473 168.288 1.00 29.83 331 GLN A O 1
ATOM 1059 N N . VAL A 1 132 ? 97.281 -26.770 169.301 1.00 25.43 332 VAL A N 1
ATOM 1060 C CA . VAL A 1 132 ? 98.578 -27.457 169.298 1.00 22.88 332 VAL A CA 1
ATOM 1061 C C . VAL A 1 132 ? 98.554 -28.698 170.196 1.00 27.39 332 VAL A C 1
ATOM 1062 O O . VAL A 1 132 ? 99.068 -29.757 169.823 1.00 23.96 332 VAL A O 1
ATOM 1066 N N . VAL A 1 133 ? 97.960 -28.563 171.379 1.00 26.92 333 VAL A N 1
ATOM 1067 C CA . VAL A 1 133 ? 97.792 -29.702 172.281 1.00 28.99 333 VAL A CA 1
ATOM 1068 C C . VAL A 1 133 ? 97.002 -30.802 171.571 1.00 30.29 333 VAL A C 1
ATOM 1069 O O . VAL A 1 133 ? 97.375 -31.976 171.607 1.00 29.77 333 VAL A O 1
ATOM 1073 N N . THR A 1 134 ? 95.921 -30.402 170.910 1.00 28.39 334 THR A N 1
ATOM 1074 C CA . THR A 1 134 ? 95.109 -31.317 170.115 1.00 31.35 334 THR A CA 1
ATOM 1075 C C . THR A 1 134 ? 95.946 -32.046 169.059 1.00 31.09 334 THR A C 1
ATOM 1076 O O . THR A 1 134 ? 95.824 -33.260 168.900 1.00 28.58 334 THR A O 1
ATOM 1080 N N . LEU A 1 135 ? 96.806 -31.310 168.360 1.00 27.13 335 LEU A N 1
ATOM 1081 C CA . LEU A 1 135 ? 97.701 -31.907 167.370 1.00 25.16 335 LEU A CA 1
ATOM 1082 C C . LEU A 1 135 ? 98.637 -32.947 167.992 1.00 29.18 335 LEU A C 1
ATOM 1083 O O . LEU A 1 135 ? 98.851 -34.020 167.424 1.00 25.70 335 LEU A O 1
ATOM 1088 N N . ILE A 1 136 ? 99.192 -32.618 169.155 1.00 25.63 336 ILE A N 1
ATOM 1089 C CA . ILE A 1 136 ? 100.119 -33.505 169.855 1.00 27.86 336 ILE A CA 1
ATOM 1090 C C . ILE A 1 136 ? 99.462 -34.852 170.171 1.00 24.91 336 ILE A C 1
ATOM 1091 O O . ILE A 1 136 ? 100.094 -35.904 170.060 1.00 25.03 336 ILE A O 1
ATOM 1096 N N . ASN A 1 137 ? 98.185 -34.812 170.542 1.00 24.81 337 ASN A N 1
ATOM 1097 C CA . ASN A 1 137 ? 97.449 -36.017 170.909 1.00 28.50 337 ASN A CA 1
ATOM 1098 C C . ASN A 1 137 ? 96.649 -36.649 169.773 1.00 30.65 337 ASN A C 1
ATOM 1099 O O . ASN A 1 137 ? 96.144 -37.763 169.914 1.00 32.44 337 ASN A O 1
ATOM 1104 N N . ASP A 1 138 ? 96.526 -35.941 168.655 1.00 27.68 338 ASP A N 1
ATOM 1105 C CA . ASP A 1 138 ? 95.681 -36.415 167.560 1.00 28.16 338 ASP A CA 1
ATOM 1106 C C . ASP A 1 138 ? 96.292 -37.590 166.797 1.00 24.90 338 ASP A C 1
ATOM 1107 O O . ASP A 1 138 ? 97.497 -37.617 166.525 1.00 27.73 338 ASP A O 1
ATOM 1112 N N . LEU A 1 139 ? 95.435 -38.552 166.464 1.00 27.83 339 LEU A N 1
ATOM 1113 C CA . LEU A 1 139 ? 95.803 -39.748 165.714 1.00 33.25 339 LEU A CA 1
ATOM 1114 C C . LEU A 1 139 ? 96.627 -39.432 164.461 1.00 36.23 339 LEU A C 1
ATOM 1115 O O . LEU A 1 139 ? 97.592 -40.133 164.148 1.00 30.25 339 LEU A O 1
ATOM 1120 N N . ASN A 1 140 ? 96.243 -38.374 163.750 1.00 30.50 340 ASN A N 1
ATOM 1121 C CA . ASN A 1 140 ? 96.942 -37.972 162.533 1.00 25.64 340 ASN A CA 1
ATOM 1122 C C . ASN A 1 140 ? 97.967 -36.871 162.782 1.00 24.74 340 ASN A C 1
ATOM 1123 O O . ASN A 1 140 ? 99.079 -36.909 162.245 1.00 23.43 340 ASN A O 1
ATOM 1128 N N . GLY A 1 141 ? 97.587 -35.896 163.603 1.00 25.43 341 GLY A N 1
ATOM 1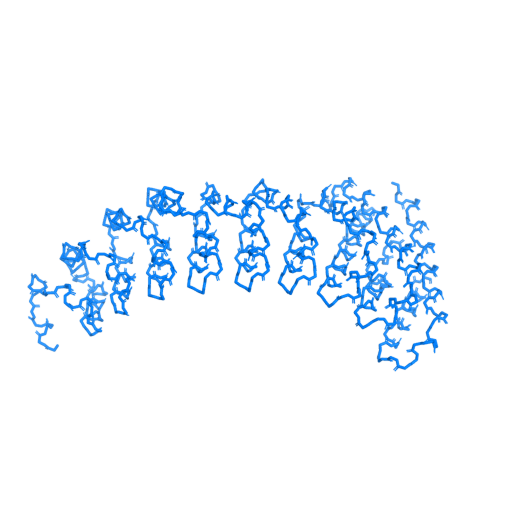129 C CA . GLY A 1 141 ? 98.420 -34.733 163.858 1.00 22.61 341 GLY A CA 1
ATOM 1130 C C . GLY A 1 141 ? 99.739 -35.004 164.560 1.00 26.97 341 GLY A C 1
ATOM 1131 O O . GLY A 1 141 ? 100.724 -34.300 164.315 1.00 23.61 341 GLY A O 1
ATOM 1132 N N . ASN A 1 142 ? 99.776 -36.017 165.423 1.00 23.47 342 ASN A N 1
ATOM 1133 C CA . ASN A 1 142 ? 100.983 -36.278 166.204 1.00 27.70 342 ASN A CA 1
ATOM 1134 C C . ASN A 1 142 ? 102.165 -36.659 165.311 1.00 25.69 342 ASN A C 1
ATOM 1135 O O . ASN A 1 142 ? 103.320 -36.465 165.686 1.00 28.80 342 ASN A O 1
ATOM 1140 N N . HIS A 1 143 ? 101.871 -37.180 164.123 1.00 26.63 343 HIS A N 1
ATOM 1141 C CA . HIS A 1 143 ? 102.919 -37.531 163.171 1.00 25.59 343 HIS A CA 1
ATOM 1142 C C . HIS A 1 143 ? 103.557 -36.281 162.562 1.00 30.38 343 HIS A C 1
ATOM 1143 O O . HIS A 1 143 ? 104.760 -36.263 162.275 1.00 30.21 343 HIS A O 1
ATOM 1150 N N . VAL A 1 144 ? 102.745 -35.246 162.359 1.00 25.42 344 VAL A N 1
ATOM 1151 C CA . VAL A 1 144 ? 103.243 -33.965 161.869 1.00 23.53 344 VAL A CA 1
ATOM 1152 C C . VAL A 1 144 ? 104.138 -33.291 162.915 1.00 23.16 344 VAL A C 1
ATOM 1153 O O . VAL A 1 144 ? 105.211 -32.778 162.589 1.00 24.86 344 VAL A O 1
ATOM 1157 N N . ILE A 1 145 ? 103.696 -33.292 164.172 1.00 23.44 345 ILE A N 1
ATOM 1158 C CA . ILE A 1 145 ? 104.498 -32.719 165.252 1.00 22.23 345 ILE A CA 1
ATOM 1159 C C . ILE A 1 145 ? 105.833 -33.457 165.363 1.00 17.92 345 ILE A C 1
ATOM 1160 O O . ILE A 1 145 ? 106.888 -32.834 165.494 1.00 25.25 345 ILE A O 1
ATOM 1165 N N . GLN A 1 146 ? 105.786 -34.785 165.296 1.00 20.11 346 GLN A N 1
ATOM 1166 C CA . GLN A 1 146 ? 107.003 -35.588 165.374 1.00 26.60 346 GLN A CA 1
ATOM 1167 C C . GLN A 1 146 ? 107.940 -35.313 164.199 1.00 30.27 346 GLN A C 1
ATOM 1168 O O . GLN A 1 146 ? 109.159 -35.300 164.361 1.00 32.25 346 GLN A O 1
ATOM 1174 N N . LYS A 1 147 ? 107.369 -35.097 163.018 1.00 26.71 347 LYS A N 1
ATOM 1175 C CA . LYS A 1 147 ? 108.174 -34.788 161.844 1.00 26.01 347 LYS A CA 1
ATOM 1176 C C . LYS A 1 147 ? 108.902 -33.453 162.035 1.00 22.37 347 LYS A C 1
ATOM 1177 O O . LYS A 1 147 ? 110.086 -33.341 161.720 1.00 25.58 347 LYS A O 1
ATOM 1183 N N . CYS A 1 148 ? 108.196 -32.453 162.565 1.00 19.60 348 CYS A N 1
ATOM 1184 C CA . CYS A 1 148 ? 108.809 -31.162 162.888 1.00 24.91 348 CYS A CA 1
ATOM 1185 C C . CYS A 1 148 ? 109.971 -31.344 163.860 1.00 26.14 348 CYS A C 1
ATOM 1186 O O . CYS A 1 148 ? 111.038 -30.749 163.700 1.00 25.56 348 CYS A O 1
ATOM 1189 N N . ILE A 1 149 ? 109.747 -32.181 164.867 1.00 22.79 349 ILE A N 1
ATOM 1190 C CA . ILE A 1 149 ? 110.714 -32.409 165.930 1.00 29.07 349 ILE A CA 1
ATOM 1191 C C . ILE A 1 149 ? 112.025 -32.992 165.399 1.00 30.49 349 ILE A C 1
ATOM 1192 O O . ILE A 1 149 ? 113.106 -32.631 165.867 1.00 30.13 349 ILE A O 1
ATOM 1197 N N . PHE A 1 150 ? 111.933 -33.875 164.409 1.00 27.74 350 PHE A N 1
ATOM 1198 C CA . PHE A 1 150 ? 113.126 -34.520 163.866 1.00 33.76 350 PHE A CA 1
ATOM 1199 C C . PHE A 1 150 ? 113.748 -33.795 162.674 1.00 30.87 350 PHE A C 1
ATOM 1200 O O . PHE A 1 150 ? 114.928 -33.986 162.378 1.00 35.42 350 PHE A O 1
ATOM 1208 N N . LYS A 1 151 ? 112.959 -32.966 161.996 1.00 28.34 351 LYS A N 1
ATOM 1209 C CA . LYS A 1 151 ? 113.434 -32.268 160.799 1.00 30.01 351 LYS A CA 1
ATOM 1210 C C . LYS A 1 151 ? 113.955 -30.855 161.100 1.00 27.96 351 LYS A C 1
ATOM 1211 O O . LYS A 1 151 ? 114.938 -30.410 160.506 1.00 29.28 351 LYS A O 1
ATOM 1217 N N . PHE A 1 152 ? 113.298 -30.157 162.024 1.00 27.77 352 PHE A N 1
ATOM 1218 C CA . PHE A 1 152 ? 113.616 -28.755 162.291 1.00 28.89 352 PHE A CA 1
ATOM 1219 C C . PHE A 1 152 ? 114.604 -28.582 163.441 1.00 34.38 352 PHE A C 1
ATOM 1220 O O . PHE A 1 152 ? 114.741 -29.461 164.296 1.00 33.85 352 PHE A O 1
ATOM 1228 N N . SER A 1 153 ? 115.287 -27.440 163.456 1.00 35.55 353 SER A N 1
ATOM 1229 C CA . SER A 1 153 ? 116.147 -27.073 164.578 1.00 36.20 353 SER A CA 1
ATOM 1230 C C . SER A 1 153 ? 115.303 -26.798 165.818 1.00 33.82 353 SER A C 1
ATOM 1231 O O . SER A 1 153 ? 114.207 -26.239 165.713 1.00 27.66 353 SER A O 1
ATOM 1234 N N . PRO A 1 154 ? 115.808 -27.191 166.999 1.00 33.20 354 PRO A N 1
ATOM 1235 C CA . PRO A 1 154 ? 115.130 -26.918 168.273 1.00 31.60 354 PRO A CA 1
ATOM 1236 C C . PRO A 1 154 ? 114.843 -25.431 168.490 1.00 30.15 354 PRO A C 1
ATOM 1237 O O . PRO A 1 154 ? 113.939 -25.100 169.256 1.00 33.34 354 PRO A O 1
ATOM 1241 N N . SER A 1 155 ? 115.584 -24.553 167.818 1.00 29.49 355 SER A N 1
ATOM 1242 C CA . SER A 1 155 ? 115.308 -23.119 167.876 1.00 32.82 355 SER A CA 1
ATOM 1243 C C . SER A 1 155 ? 113.923 -22.772 167.306 1.00 33.87 355 SER A C 1
ATOM 1244 O O . SER A 1 155 ? 113.453 -21.641 167.453 1.00 36.76 355 SER A O 1
ATOM 1247 N N . LYS A 1 156 ? 113.276 -23.743 166.661 1.00 31.03 356 LYS A N 1
ATOM 1248 C CA . LYS A 1 156 ? 111.948 -23.546 166.082 1.00 32.81 356 LYS A CA 1
ATOM 1249 C C . LYS A 1 156 ? 110.846 -24.152 166.954 1.00 34.15 356 LYS A C 1
ATOM 1250 O O . LYS A 1 156 ? 109.659 -23.974 166.670 1.00 33.23 356 LYS A O 1
ATOM 1256 N N . PHE A 1 157 ? 111.238 -24.860 168.012 1.00 33.04 357 PHE A N 1
ATOM 1257 C CA . PHE A 1 157 ? 110.290 -25.635 168.823 1.00 36.04 357 PHE A CA 1
ATOM 1258 C C . PHE A 1 157 ? 109.362 -24.781 169.698 1.00 36.13 357 PHE A C 1
ATOM 1259 O O . PHE A 1 157 ? 108.587 -25.323 170.493 1.00 37.36 357 PHE A O 1
ATOM 1267 N N . GLY A 1 158 ? 109.445 -23.460 169.553 1.00 32.35 358 GLY A N 1
ATOM 1268 C CA . GLY A 1 158 ? 108.698 -22.529 170.385 1.00 32.36 358 GLY A CA 1
ATOM 1269 C C . GLY A 1 158 ? 107.220 -22.824 170.591 1.00 34.09 358 GLY A C 1
ATOM 1270 O O . GLY A 1 158 ? 106.742 -22.827 171.726 1.00 31.74 358 GLY A O 1
ATOM 1271 N N . PHE A 1 159 ? 106.496 -23.080 169.504 1.00 29.47 359 PHE A N 1
ATOM 1272 C CA . PHE A 1 159 ? 105.055 -23.311 169.593 1.00 29.11 359 PHE A CA 1
ATOM 1273 C C . PHE A 1 159 ? 104.703 -24.601 170.332 1.00 28.45 359 PHE A C 1
ATOM 1274 O O . PHE A 1 159 ? 103.630 -24.712 170.933 1.00 29.14 359 PHE A O 1
ATOM 1282 N N . ILE A 1 160 ? 105.609 -25.572 170.279 1.00 25.51 360 ILE A N 1
ATOM 1283 C CA . ILE A 1 160 ? 105.420 -26.832 170.985 1.00 27.54 360 ILE A CA 1
ATOM 1284 C C . ILE A 1 160 ? 105.677 -26.651 172.483 1.00 31.80 360 ILE A C 1
ATOM 1285 O O . ILE A 1 160 ? 104.860 -27.059 173.311 1.00 33.12 360 ILE A O 1
ATOM 1290 N N . ILE A 1 161 ? 106.821 -26.057 172.821 1.00 30.24 361 ILE A N 1
ATOM 1291 C CA . ILE A 1 161 ? 107.170 -25.784 174.213 1.00 31.84 361 ILE A CA 1
ATOM 1292 C C . ILE A 1 161 ? 106.074 -24.952 174.876 1.00 32.57 361 ILE A C 1
ATOM 1293 O O . ILE A 1 161 ? 105.616 -25.280 175.975 1.00 33.17 361 ILE A O 1
ATOM 1298 N N . ASP A 1 162 ? 105.655 -23.882 174.200 1.00 30.63 362 ASP A N 1
ATOM 1299 C CA . ASP A 1 162 ? 104.633 -22.977 174.727 1.00 33.40 362 ASP A CA 1
ATOM 1300 C C . ASP A 1 162 ? 103.332 -23.704 175.073 1.00 33.56 362 ASP A C 1
ATOM 1301 O O . ASP A 1 162 ? 102.723 -23.453 176.112 1.00 38.12 362 ASP A O 1
ATOM 1306 N N . ALA A 1 163 ? 102.909 -24.604 174.192 1.00 27.86 363 ALA A N 1
ATOM 1307 C CA . ALA A 1 163 ? 101.683 -25.368 174.403 1.00 34.18 363 ALA A CA 1
ATOM 1308 C C . ALA A 1 163 ? 101.791 -26.298 175.610 1.00 34.45 363 ALA A C 1
ATOM 1309 O O . ALA A 1 163 ? 100.848 -26.437 176.389 1.00 34.65 363 ALA A O 1
ATOM 1311 N N . ILE A 1 164 ? 102.946 -26.940 175.747 1.00 33.41 364 ILE A N 1
ATOM 1312 C CA . ILE A 1 164 ? 103.182 -27.907 176.813 1.00 30.18 364 ILE A CA 1
ATOM 1313 C C . ILE A 1 164 ? 103.174 -27.273 178.200 1.00 29.85 364 ILE A C 1
ATOM 1314 O O . ILE A 1 164 ? 102.551 -27.802 179.124 1.00 34.30 364 ILE A O 1
ATOM 1319 N N . VAL A 1 165 ? 103.863 -26.144 178.347 1.00 27.47 365 VAL A N 1
ATOM 1320 C CA . VAL A 1 165 ? 104.026 -25.524 179.664 1.00 35.31 365 VAL A CA 1
ATOM 1321 C C . VAL A 1 165 ? 102.846 -24.646 180.082 1.00 39.14 365 VAL A C 1
ATOM 1322 O O . VAL A 1 165 ? 102.806 -24.154 181.211 1.00 43.32 365 VAL A O 1
ATOM 1326 N N . GLU A 1 166 ? 101.894 -24.446 179.176 1.00 40.08 366 GLU A N 1
ATOM 1327 C CA . GLU A 1 166 ? 100.721 -23.631 179.480 1.00 39.71 366 GLU A CA 1
ATOM 1328 C C . GLU A 1 166 ? 99.823 -24.324 180.505 1.00 40.32 366 GLU A C 1
ATOM 1329 O O . GLU A 1 166 ? 99.305 -25.416 180.248 1.00 33.85 366 GLU A O 1
ATOM 1335 N N . GLN A 1 167 ? 99.660 -23.689 181.666 1.00 38.75 367 GLN A N 1
ATOM 1336 C CA . GLN A 1 167 ? 98.791 -24.193 182.735 1.00 40.97 367 GLN A CA 1
ATOM 1337 C C . GLN A 1 167 ? 99.068 -25.654 183.105 1.00 38.93 367 GLN A C 1
ATOM 1338 O O . GLN A 1 167 ? 100.154 -25.976 183.588 1.00 43.70 367 GLN A O 1
ATOM 1344 N N . ASN A 1 168 ? 98.096 -26.533 182.871 1.00 36.00 368 ASN A N 1
ATOM 1345 C CA . ASN A 1 168 ? 98.256 -27.948 183.200 1.00 39.00 368 ASN A CA 1
ATOM 1346 C C . ASN A 1 168 ? 98.287 -28.859 181.968 1.00 40.75 368 ASN A C 1
ATOM 1347 O O . ASN A 1 168 ? 97.980 -30.052 182.061 1.00 37.31 368 ASN A O 1
ATOM 1352 N N . ASN A 1 169 ? 98.663 -28.299 180.821 1.00 37.08 369 ASN A N 1
ATOM 1353 C CA . ASN A 1 169 ? 98.755 -29.073 179.589 1.00 32.82 369 ASN A CA 1
ATOM 1354 C C . ASN A 1 169 ? 99.753 -30.233 179.679 1.00 33.55 369 ASN A C 1
ATOM 1355 O O . ASN A 1 169 ? 99.662 -31.190 178.912 1.00 29.97 369 ASN A O 1
ATOM 1360 N N . ILE A 1 170 ? 100.706 -30.145 180.605 1.00 29.65 370 ILE A N 1
ATOM 1361 C CA . ILE A 1 170 ? 101.664 -31.233 180.802 1.00 24.64 370 ILE A CA 1
ATOM 1362 C C . ILE A 1 170 ? 100.939 -32.535 181.159 1.00 25.08 370 ILE A C 1
ATOM 1363 O O . ILE A 1 170 ? 101.362 -33.620 180.759 1.00 29.96 370 ILE A O 1
ATOM 1368 N N . ILE A 1 171 ? 99.828 -32.415 181.885 1.00 27.73 371 ILE A N 1
ATOM 1369 C CA . ILE A 1 171 ? 98.997 -33.566 182.218 1.00 31.07 371 ILE A CA 1
ATOM 1370 C C . ILE A 1 171 ? 98.296 -34.100 180.964 1.00 32.77 371 ILE A C 1
ATOM 1371 O O . ILE A 1 171 ? 98.402 -35.285 180.632 1.00 30.65 371 ILE A O 1
ATOM 1376 N N . THR A 1 172 ? 97.582 -33.211 180.278 1.00 27.62 372 THR A N 1
ATOM 1377 C CA . THR A 1 172 ? 96.831 -33.556 179.071 1.00 32.88 372 THR A CA 1
ATOM 1378 C C . THR A 1 172 ? 97.689 -34.334 178.071 1.00 29.56 372 THR A C 1
ATOM 1379 O O . THR A 1 172 ? 97.220 -35.274 177.430 1.00 32.53 372 THR A O 1
ATOM 1383 N N . ILE A 1 173 ? 98.956 -33.945 177.970 1.00 25.36 373 ILE A N 1
ATOM 1384 C CA . ILE A 1 173 ? 99.897 -34.564 177.046 1.00 27.15 373 ILE A CA 1
ATOM 1385 C C . ILE A 1 173 ? 100.545 -35.848 177.589 1.00 27.26 373 ILE A C 1
ATOM 1386 O O . ILE A 1 173 ? 100.544 -36.876 176.913 1.00 27.37 373 ILE A O 1
ATOM 1391 N N . SER A 1 174 ? 101.095 -35.787 178.801 1.00 28.31 374 SER A N 1
ATOM 1392 C CA . SER A 1 174 ? 101.846 -36.911 179.365 1.00 23.49 374 SER A CA 1
ATOM 1393 C C . SER A 1 174 ? 100.982 -38.137 179.663 1.00 27.85 374 SER A C 1
ATOM 1394 O O . SER A 1 174 ? 101.478 -39.263 179.667 1.00 28.40 374 SER A O 1
ATOM 1397 N N . THR A 1 175 ? 99.697 -37.911 179.925 1.00 27.40 375 THR A N 1
ATOM 1398 C CA . THR A 1 175 ? 98.786 -38.998 180.271 1.00 28.45 375 THR A CA 1
ATOM 1399 C C . THR A 1 175 ? 98.006 -39.488 179.059 1.00 30.35 375 THR A C 1
ATOM 1400 O O . THR A 1 175 ? 97.040 -40.249 179.192 1.00 26.58 375 THR A O 1
ATOM 1404 N N . HIS A 1 176 ? 98.423 -39.046 177.877 1.00 29.91 376 HIS A N 1
ATOM 1405 C CA . HIS A 1 176 ? 97.791 -39.491 176.641 1.00 28.52 376 HIS A CA 1
ATOM 1406 C C . HIS A 1 176 ? 98.681 -40.499 175.904 1.00 29.84 376 HIS A C 1
ATOM 1407 O O . HIS A 1 176 ? 99.907 -40.358 175.870 1.00 27.86 376 HIS A O 1
ATOM 1414 N N . LYS A 1 177 ? 98.041 -41.509 175.322 1.00 26.28 377 LYS A N 1
ATOM 1415 C CA . LYS A 1 177 ? 98.707 -42.586 174.592 1.00 26.92 377 LYS A CA 1
ATOM 1416 C C . LYS A 1 177 ? 99.708 -42.087 173.542 1.00 30.25 377 LYS A C 1
ATOM 1417 O O . LYS A 1 177 ? 100.827 -42.598 173.440 1.00 31.11 377 LYS A O 1
ATOM 1423 N N . HIS A 1 178 ? 99.294 -41.094 172.759 1.00 26.30 378 HIS A N 1
ATOM 1424 C CA . HIS A 1 178 ? 100.139 -40.541 171.710 1.00 30.02 378 HIS A CA 1
ATOM 1425 C C . HIS A 1 178 ? 101.022 -39.410 172.234 1.00 27.23 378 HIS A C 1
ATOM 1426 O O . HIS A 1 178 ? 102.207 -39.332 171.900 1.00 26.65 378 HIS A O 1
ATOM 1433 N N . GLY A 1 179 ? 100.439 -38.534 173.048 1.00 26.68 379 GLY A N 1
ATOM 1434 C CA . GLY A 1 179 ? 101.168 -37.408 173.603 1.00 25.60 379 GLY A CA 1
ATOM 1435 C C . GLY A 1 179 ? 102.419 -37.788 174.371 1.00 26.51 379 GLY A C 1
ATOM 1436 O O . GLY A 1 179 ? 103.431 -37.089 174.292 1.00 25.67 379 GLY A O 1
ATOM 1437 N N . CYS A 1 180 ? 102.355 -38.889 175.115 1.00 24.06 380 CYS A N 1
ATOM 1438 C CA A CYS A 1 180 ? 103.490 -39.376 175.893 0.53 25.94 380 CYS A CA 1
ATOM 1439 C CA B CYS A 1 180 ? 103.511 -39.317 175.894 0.47 26.56 380 CYS A CA 1
ATOM 1440 C C . CYS A 1 180 ? 104.674 -39.719 174.988 1.00 30.16 380 CYS A C 1
ATOM 1441 O O . CYS A 1 180 ? 105.832 -39.470 175.324 1.00 30.09 380 CYS A O 1
ATOM 1446 N N . CYS A 1 181 ? 104.369 -40.303 173.832 1.00 26.25 381 CYS A N 1
ATOM 1447 C CA . CYS A 1 181 ? 105.404 -40.674 172.867 1.00 27.41 381 CYS A CA 1
ATOM 1448 C C . CYS A 1 181 ? 106.017 -39.442 172.202 1.00 27.23 381 CYS A C 1
ATOM 1449 O O . CYS A 1 181 ? 107.235 -39.353 172.043 1.00 33.30 381 CYS A O 1
ATOM 1452 N N . VAL A 1 182 ? 105.168 -38.491 171.823 1.00 26.28 382 VAL A N 1
ATOM 1453 C CA . VAL A 1 182 ? 105.624 -37.240 171.222 1.00 25.91 382 VAL A CA 1
ATOM 1454 C C . VAL A 1 182 ? 106.562 -36.492 172.169 1.00 24.36 382 VAL A C 1
ATOM 1455 O O . VAL A 1 182 ? 107.624 -36.010 171.760 1.00 24.09 382 VAL A O 1
ATOM 1459 N N . LEU A 1 183 ? 106.165 -36.408 173.437 1.00 21.68 383 LEU A N 1
ATOM 1460 C CA . LEU A 1 183 ? 106.934 -35.691 174.452 1.00 24.80 383 LEU A CA 1
ATOM 1461 C C . LEU A 1 183 ? 108.328 -36.289 174.637 1.00 23.75 383 LEU A C 1
ATOM 1462 O O . LEU A 1 183 ? 109.301 -35.558 174.820 1.00 26.72 383 LEU A O 1
ATOM 1467 N N . GLN A 1 184 ? 108.418 -37.616 174.585 1.00 24.39 384 GLN A N 1
ATOM 1468 C CA . GLN A 1 184 ? 109.704 -38.302 174.693 1.00 28.36 384 GLN A CA 1
ATOM 1469 C C . GLN A 1 184 ? 110.600 -38.006 173.490 1.00 30.19 384 GLN A C 1
ATOM 1470 O O . GLN A 1 184 ? 111.811 -37.832 173.642 1.00 28.79 384 GLN A O 1
ATOM 1476 N N . LYS A 1 185 ? 110.005 -37.958 172.299 1.00 24.07 385 LYS A N 1
ATOM 1477 C CA . LYS A 1 185 ? 110.745 -37.601 171.089 1.00 29.05 385 LYS A CA 1
ATOM 1478 C C . LYS A 1 185 ? 111.318 -36.196 171.232 1.00 22.17 385 LYS A C 1
ATOM 1479 O O . LYS A 1 185 ? 112.498 -35.965 170.970 1.00 26.03 385 LYS A O 1
ATOM 1485 N N . LEU A 1 186 ? 110.466 -35.267 171.655 1.00 21.73 386 LEU A N 1
ATOM 1486 C CA . LEU A 1 186 ? 110.865 -33.882 171.872 1.00 25.75 386 LEU A CA 1
ATOM 1487 C C . LEU A 1 186 ? 112.023 -33.770 172.862 1.00 28.93 386 LEU A C 1
ATOM 1488 O O . LEU A 1 186 ? 113.016 -33.091 172.591 1.00 28.59 386 LEU A O 1
ATOM 1493 N N . LEU A 1 187 ? 111.890 -34.443 174.003 1.00 30.22 387 LEU A N 1
ATOM 1494 C CA . LEU A 1 187 ? 112.888 -34.364 175.067 1.00 33.23 387 LEU A CA 1
ATOM 1495 C C . LEU A 1 187 ? 114.234 -34.940 174.635 1.00 31.80 387 LEU A C 1
ATOM 1496 O O . LEU A 1 187 ? 115.277 -34.562 175.169 1.00 33.10 387 LEU A O 1
ATOM 1501 N N . SER A 1 188 ? 114.210 -35.844 173.661 1.00 28.72 388 SER A N 1
ATOM 1502 C CA . SER A 1 188 ? 115.431 -36.507 173.215 1.00 31.46 388 SER A CA 1
ATOM 1503 C C . SER A 1 188 ? 116.280 -35.631 172.292 1.00 29.96 388 SER A C 1
ATOM 1504 O O . SER A 1 188 ? 117.453 -35.928 172.063 1.00 35.40 388 SER A O 1
ATOM 1507 N N . VAL A 1 189 ? 115.699 -34.552 171.772 1.00 25.79 389 VAL A N 1
ATOM 1508 C CA . VAL A 1 189 ? 116.418 -33.695 170.824 1.00 34.28 389 VAL A CA 1
ATOM 1509 C C . VAL A 1 189 ? 116.449 -32.205 171.186 1.00 29.88 389 VAL A C 1
ATOM 1510 O O . VAL A 1 189 ? 117.279 -31.464 170.665 1.00 33.64 389 VAL A O 1
ATOM 1514 N N . CYS A 1 190 ? 115.548 -31.762 172.059 1.00 27.08 390 CYS A N 1
ATOM 1515 C CA . CYS A 1 190 ? 115.441 -30.335 172.365 1.00 33.00 390 CYS A CA 1
ATOM 1516 C C . CYS A 1 190 ? 116.587 -29.845 173.257 1.00 34.89 390 CYS A C 1
ATOM 1517 O O . CYS A 1 190 ? 117.347 -30.653 173.795 1.00 32.57 390 CYS A O 1
ATOM 1520 N N . THR A 1 191 ? 116.719 -28.526 173.400 1.00 36.22 391 THR A N 1
ATOM 1521 C CA . THR A 1 191 ? 117.828 -27.945 174.162 1.00 31.69 391 THR A CA 1
ATOM 1522 C C . THR A 1 191 ? 117.664 -28.162 175.663 1.00 32.83 391 THR A C 1
ATOM 1523 O O . THR A 1 191 ? 116.558 -28.399 176.147 1.00 32.47 391 THR A O 1
ATOM 1527 N N . LEU A 1 192 ? 118.772 -28.072 176.393 1.00 33.59 392 LEU A N 1
ATOM 1528 C CA . LEU A 1 192 ? 118.759 -28.280 177.837 1.00 35.41 392 LEU A CA 1
ATOM 1529 C C . LEU A 1 192 ? 117.781 -27.324 178.522 1.00 38.22 392 LEU A C 1
ATOM 1530 O O . LEU A 1 192 ? 116.996 -27.736 179.379 1.00 31.78 392 LEU A O 1
ATOM 1535 N N . GLN A 1 193 ? 117.811 -26.057 178.115 1.00 37.33 393 GLN A N 1
ATOM 1536 C CA . GLN A 1 193 ? 116.940 -25.041 178.700 1.00 38.08 393 GLN A CA 1
ATOM 1537 C C . GLN A 1 193 ? 115.461 -25.282 178.389 1.00 39.14 393 GLN A C 1
ATOM 1538 O O . GLN A 1 193 ? 114.588 -24.913 179.178 1.00 40.57 393 GLN A O 1
ATOM 1544 N N . GLN A 1 194 ? 115.186 -25.904 177.245 1.00 29.02 394 GLN A N 1
ATOM 1545 C CA . GLN A 1 194 ? 113.821 -26.301 176.910 1.00 30.75 394 GLN A CA 1
ATOM 1546 C C . GLN A 1 194 ? 113.370 -27.484 177.771 1.00 29.64 394 GLN A C 1
ATOM 1547 O O . GLN A 1 194 ? 112.203 -27.571 178.148 1.00 27.93 394 GLN A O 1
ATOM 1553 N N . ILE A 1 195 ? 114.297 -28.391 178.073 1.00 34.15 395 ILE A N 1
ATOM 1554 C CA . ILE A 1 195 ? 114.010 -29.513 178.968 1.00 37.53 395 ILE A CA 1
ATOM 1555 C C . ILE A 1 195 ? 113.650 -29.003 180.365 1.00 36.31 395 ILE A C 1
ATOM 1556 O O . ILE A 1 195 ? 112.717 -29.505 180.999 1.00 34.89 395 ILE A O 1
ATOM 1561 N N . PHE A 1 196 ? 114.401 -28.007 180.834 1.00 34.23 396 PHE A N 1
ATOM 1562 C CA . PHE A 1 196 ? 114.170 -27.390 182.141 1.00 36.50 396 PHE A CA 1
ATOM 1563 C C . PHE A 1 196 ? 112.750 -26.858 182.288 1.00 40.68 396 PHE A C 1
ATOM 1564 O O . PHE A 1 196 ? 112.075 -27.150 183.276 1.00 40.36 396 PHE A O 1
ATOM 1572 N N . LYS A 1 197 ? 112.308 -26.071 181.307 1.00 35.48 397 LYS A N 1
ATOM 1573 C CA . LYS A 1 197 ? 110.975 -25.472 181.337 1.00 39.42 397 LYS A CA 1
ATOM 1574 C C . LYS A 1 197 ? 109.881 -26.532 181.433 1.00 36.59 397 LYS A C 1
ATOM 1575 O O . LYS A 1 197 ? 108.892 -26.356 182.146 1.00 36.82 397 LYS A O 1
ATOM 1581 N N . ILE A 1 198 ? 110.073 -27.638 180.722 1.00 31.46 398 ILE A N 1
ATOM 1582 C CA . ILE A 1 198 ? 109.117 -28.740 180.734 1.00 30.31 398 ILE A CA 1
ATOM 1583 C C . ILE A 1 198 ? 109.175 -29.502 182.058 1.00 33.98 398 ILE A C 1
ATOM 1584 O O . ILE A 1 198 ? 108.144 -29.899 182.604 1.00 33.77 398 ILE A O 1
ATOM 1589 N N . SER A 1 199 ? 110.386 -29.694 182.574 1.00 35.13 399 SER A N 1
ATOM 1590 C CA . SER A 1 199 ? 110.587 -30.399 183.836 1.00 39.36 399 SER A CA 1
ATOM 1591 C C . SER A 1 199 ? 109.959 -29.672 185.024 1.00 42.41 399 SER A C 1
ATOM 1592 O O . SER A 1 199 ? 109.427 -30.312 185.935 1.00 44.24 399 SER A O 1
ATOM 1595 N N . VAL A 1 200 ? 110.030 -28.342 185.016 1.00 37.98 400 VAL A N 1
ATOM 1596 C CA . VAL A 1 200 ? 109.376 -27.536 186.041 1.00 41.30 400 VAL A CA 1
ATOM 1597 C C . VAL A 1 200 ? 107.889 -27.879 186.104 1.00 40.80 400 VAL A C 1
ATOM 1598 O O . VAL A 1 200 ? 107.333 -28.087 187.181 1.00 37.26 400 VAL A O 1
ATOM 1602 N N . LYS A 1 201 ? 107.257 -27.963 184.939 1.00 35.62 401 LYS A N 1
ATOM 1603 C CA . LYS A 1 201 ? 105.842 -28.297 184.865 1.00 36.38 401 LYS A CA 1
ATOM 1604 C C . LYS A 1 201 ? 105.575 -29.758 185.254 1.00 36.70 401 LYS A C 1
ATOM 1605 O O . LYS A 1 201 ? 104.580 -30.062 185.920 1.00 33.96 401 LYS A O 1
ATOM 1611 N N . ILE A 1 202 ? 106.475 -30.653 184.851 1.00 31.32 402 ILE A N 1
ATOM 1612 C CA . ILE A 1 202 ? 106.367 -32.069 185.203 1.00 32.54 402 ILE A CA 1
ATOM 1613 C C . ILE A 1 202 ? 106.432 -32.271 186.722 1.00 38.17 402 ILE A C 1
ATOM 1614 O O . ILE A 1 202 ? 105.645 -33.033 187.292 1.00 38.48 402 ILE A O 1
ATOM 1619 N N . VAL A 1 203 ? 107.369 -31.583 187.370 1.00 33.81 403 VAL A N 1
ATOM 1620 C CA . VAL A 1 203 ? 107.500 -31.647 188.824 1.00 38.39 403 VAL A CA 1
ATOM 1621 C C . VAL A 1 203 ? 106.282 -31.032 189.513 1.00 42.95 403 VAL A C 1
ATOM 1622 O O . VAL A 1 203 ? 105.792 -31.562 190.511 1.00 38.83 403 VAL A O 1
ATOM 1626 N N . GLN A 1 204 ? 105.793 -29.921 188.968 1.00 43.71 404 GLN A N 1
ATOM 1627 C CA . GLN A 1 204 ? 104.632 -29.230 189.524 1.00 46.15 404 GLN A CA 1
ATOM 1628 C C . GLN A 1 204 ? 103.399 -30.134 189.571 1.00 48.27 404 GLN A C 1
ATOM 1629 O O . GLN A 1 204 ? 102.624 -30.093 190.530 1.00 40.80 404 GLN A O 1
ATOM 1635 N N . PHE A 1 205 ? 103.235 -30.961 188.542 1.00 39.92 405 PHE A N 1
ATOM 1636 C CA . PHE A 1 205 ? 102.068 -31.830 188.435 1.00 36.16 405 PHE A CA 1
ATOM 1637 C C . PHE A 1 205 ? 102.421 -33.302 188.620 1.00 33.00 405 PHE A C 1
ATOM 1638 O O . PHE A 1 205 ? 101.742 -34.184 188.094 1.00 34.60 405 PHE A O 1
ATOM 1646 N N . LEU A 1 206 ? 103.481 -33.553 189.381 1.00 32.41 406 LEU A N 1
ATOM 1647 C CA . LEU A 1 206 ? 103.953 -34.908 189.667 1.00 36.79 406 LEU A CA 1
ATOM 1648 C C . LEU A 1 206 ? 102.883 -35.908 190.154 1.00 42.52 406 LEU A C 1
ATOM 1649 O O . LEU A 1 206 ? 102.860 -37.051 189.682 1.00 37.37 406 LEU A O 1
ATOM 1654 N N . PRO A 1 207 ? 102.001 -35.494 191.095 1.00 40.90 407 PRO A N 1
ATOM 1655 C CA . PRO A 1 207 ? 101.012 -36.466 191.580 1.00 40.74 407 PRO A CA 1
ATOM 1656 C C . PRO A 1 207 ? 100.068 -36.982 190.491 1.00 40.22 407 PRO A C 1
ATOM 1657 O O . PRO A 1 207 ? 99.567 -38.100 190.617 1.00 42.29 407 PRO A O 1
ATOM 1661 N N . GLY A 1 208 ? 99.830 -36.193 189.448 1.00 36.92 408 GLY A N 1
ATOM 1662 C CA . GLY A 1 208 ? 98.948 -36.617 188.374 1.00 35.47 408 GLY A CA 1
ATOM 1663 C C . GLY A 1 208 ? 99.674 -37.385 187.281 1.00 34.30 408 GLY A C 1
ATOM 1664 O O . GLY A 1 208 ? 99.065 -37.802 186.292 1.00 36.49 408 GLY A O 1
ATOM 1665 N N . LEU A 1 209 ? 100.977 -37.577 187.465 1.00 33.23 409 LEU A N 1
ATOM 1666 C CA . LEU A 1 209 ? 101.815 -38.204 186.450 1.00 33.16 409 LEU A CA 1
ATOM 1667 C C . LEU A 1 209 ? 102.438 -39.514 186.930 1.00 32.24 409 LEU A C 1
ATOM 1668 O O . LEU A 1 209 ? 102.534 -40.480 186.171 1.00 28.69 409 LEU A O 1
ATOM 1673 N N . ILE A 1 210 ? 102.862 -39.538 188.190 1.00 28.81 410 ILE A N 1
ATOM 1674 C CA . ILE A 1 210 ? 103.724 -40.610 188.682 1.00 29.00 410 ILE A CA 1
ATOM 1675 C C . ILE A 1 210 ? 103.102 -42.012 188.662 1.00 29.37 410 ILE A C 1
ATOM 1676 O O . ILE A 1 210 ? 103.801 -42.998 188.409 1.00 31.03 410 ILE A O 1
ATOM 1681 N N . ASN A 1 211 ? 101.800 -42.104 188.917 1.00 30.31 411 ASN A N 1
ATOM 1682 C CA . ASN A 1 211 ? 101.113 -43.390 188.807 1.00 30.58 411 ASN A CA 1
ATOM 1683 C C . ASN A 1 211 ? 100.134 -43.440 187.635 1.00 28.93 411 ASN A C 1
ATOM 1684 O O . ASN A 1 211 ? 99.205 -44.250 187.620 1.00 30.60 411 ASN A O 1
ATOM 1689 N N . ASP A 1 212 ? 100.330 -42.574 186.649 1.00 26.71 412 ASP A N 1
ATOM 1690 C CA . ASP A 1 212 ? 99.506 -42.654 185.450 1.00 31.85 412 ASP A CA 1
ATOM 1691 C C . ASP A 1 212 ? 100.062 -43.727 184.515 1.00 30.29 412 ASP A C 1
ATOM 1692 O O . ASP A 1 212 ? 101.269 -43.976 184.499 1.00 31.90 412 ASP A O 1
ATOM 1697 N N . GLN A 1 213 ? 99.179 -44.363 183.748 1.00 30.88 413 GLN A N 1
ATOM 1698 C CA . GLN A 1 213 ? 99.569 -45.455 182.862 1.00 30.27 413 GLN A CA 1
ATOM 1699 C C . GLN A 1 213 ? 100.620 -45.041 181.828 1.00 29.56 413 GLN A C 1
ATOM 1700 O O . GLN A 1 213 ? 101.445 -45.860 181.412 1.00 26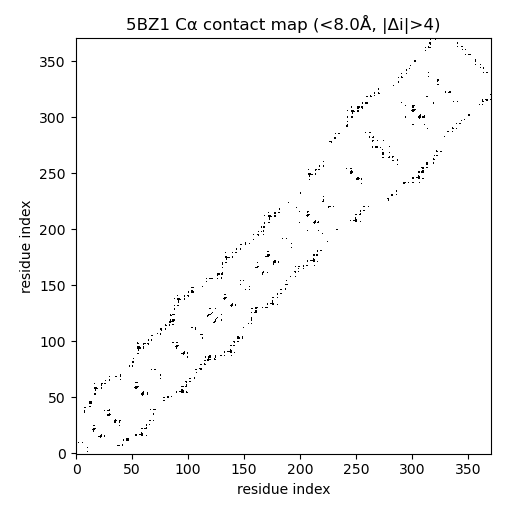.97 413 GLN A O 1
ATOM 1706 N N . PHE A 1 214 ? 100.587 -43.775 181.419 1.00 27.20 414 PHE A N 1
ATOM 1707 C CA . PHE A 1 214 ? 101.545 -43.256 180.451 1.00 30.77 414 PHE A CA 1
ATOM 1708 C C . PHE A 1 214 ? 102.496 -42.265 181.117 1.00 28.62 414 PHE A C 1
ATOM 1709 O O . PHE A 1 214 ? 103.677 -42.194 180.767 1.00 27.50 414 PHE A O 1
ATOM 1717 N N . GLY A 1 215 ? 101.976 -41.503 182.076 1.00 24.30 415 GLY A N 1
ATOM 1718 C CA . GLY A 1 215 ? 102.765 -40.497 182.766 1.00 25.50 415 GLY A CA 1
ATOM 1719 C C . GLY A 1 215 ? 104.011 -41.047 183.436 1.00 28.60 415 GLY A C 1
ATOM 1720 O O . GLY A 1 215 ? 105.044 -40.370 183.497 1.00 26.56 415 GLY A O 1
ATOM 1721 N N . ASN A 1 216 ? 103.918 -42.277 183.934 1.00 24.63 416 ASN A N 1
ATOM 1722 C CA . ASN A 1 216 ? 105.035 -42.905 184.631 1.00 23.95 416 ASN A CA 1
ATOM 1723 C C . ASN A 1 216 ? 106.250 -43.064 183.717 1.00 28.44 416 ASN A C 1
ATOM 1724 O O . ASN A 1 216 ? 107.392 -43.007 184.174 1.00 23.55 416 ASN A O 1
ATOM 1729 N N . TYR A 1 217 ? 106.002 -43.251 182.422 1.00 20.85 417 TYR A N 1
ATOM 1730 C CA . TYR A 1 217 ? 107.089 -43.380 181.457 1.00 23.20 417 TYR A CA 1
ATOM 1731 C C . TYR A 1 217 ? 107.840 -42.059 181.285 1.00 24.43 417 TYR A C 1
ATOM 1732 O O . TYR A 1 217 ? 109.048 -42.042 181.041 1.00 25.83 417 TYR A O 1
ATOM 1741 N N . ILE A 1 218 ? 107.112 -40.955 181.419 1.00 24.98 418 ILE A N 1
ATOM 1742 C CA . ILE A 1 218 ? 107.696 -39.626 181.304 1.00 25.20 418 ILE A CA 1
ATOM 1743 C C . ILE A 1 218 ? 108.663 -39.333 182.461 1.00 29.30 418 ILE A C 1
ATOM 1744 O O . ILE A 1 218 ? 109.761 -38.812 182.248 1.00 26.09 418 ILE A O 1
ATOM 1749 N N . ILE A 1 219 ? 108.256 -39.670 183.682 1.00 24.99 419 ILE A N 1
ATOM 1750 C CA . ILE A 1 219 ? 109.131 -39.498 184.835 1.00 24.78 419 ILE A CA 1
ATOM 1751 C C . ILE A 1 219 ? 110.404 -40.324 184.653 1.00 26.42 419 ILE A C 1
ATOM 1752 O O . ILE A 1 219 ? 111.516 -39.846 184.901 1.00 26.38 419 ILE A O 1
ATOM 1757 N N . GLN A 1 220 ? 110.229 -41.569 184.223 1.00 25.31 420 GLN A N 1
ATOM 1758 C CA . GLN A 1 220 ? 111.354 -42.458 183.974 1.00 32.26 420 GLN A CA 1
ATOM 1759 C C . GLN A 1 220 ? 112.281 -41.910 182.887 1.00 28.84 420 GLN A C 1
ATOM 1760 O O . GLN A 1 220 ? 113.499 -42.058 182.972 1.00 27.08 420 GLN A O 1
ATOM 1766 N N . PHE A 1 221 ? 111.705 -41.269 181.874 1.00 26.27 421 PHE A N 1
ATOM 1767 C CA . PHE A 1 221 ? 112.504 -40.690 180.798 1.00 31.57 421 PHE A CA 1
ATOM 1768 C C . PHE A 1 221 ? 113.397 -39.564 181.320 1.00 28.73 421 PHE A C 1
ATOM 1769 O O . PHE A 1 221 ? 114.565 -39.470 180.943 1.00 34.77 421 PHE A O 1
ATOM 1777 N N . LEU A 1 222 ? 112.845 -38.715 182.185 1.00 24.80 422 LEU A N 1
ATOM 1778 C CA . LEU A 1 222 ? 113.624 -37.656 182.825 1.00 30.87 422 LEU A CA 1
ATOM 1779 C C . LEU A 1 222 ? 114.794 -38.230 183.619 1.00 32.34 422 LEU A C 1
ATOM 1780 O O . LEU A 1 222 ? 115.890 -37.670 183.617 1.00 33.64 422 LEU A O 1
ATOM 1785 N N . LEU A 1 223 ? 114.555 -39.352 184.291 1.00 32.30 423 LEU A N 1
ATOM 1786 C CA . LEU A 1 223 ? 115.562 -39.966 185.152 1.00 32.74 423 LEU A CA 1
ATOM 1787 C C . LEU A 1 223 ? 116.760 -40.507 184.358 1.00 33.76 423 LEU A C 1
ATOM 1788 O O . LEU A 1 223 ? 117.808 -40.808 184.933 1.00 37.56 423 LEU A O 1
ATOM 1793 N N . ASP A 1 224 ? 116.601 -40.617 183.041 1.00 30.96 424 ASP A N 1
ATOM 1794 C CA . ASP A 1 224 ? 117.682 -41.069 182.168 1.00 38.56 424 ASP A CA 1
ATOM 1795 C C . ASP A 1 224 ? 118.487 -39.907 181.583 1.00 39.39 424 ASP A C 1
ATOM 1796 O O . ASP A 1 224 ? 119.512 -40.119 180.931 1.00 40.84 424 ASP A O 1
ATOM 1801 N N . ILE A 1 225 ? 118.022 -38.681 181.812 1.00 32.76 425 ILE A N 1
ATOM 1802 C CA . ILE A 1 225 ? 118.750 -37.501 181.353 1.00 31.61 425 ILE A CA 1
ATOM 1803 C C . ILE A 1 225 ? 119.754 -37.042 182.416 1.00 36.91 425 ILE A C 1
ATOM 1804 O O . ILE A 1 225 ? 119.381 -36.414 183.410 1.00 36.65 425 ILE A O 1
ATOM 1809 N N . LYS A 1 226 ? 121.027 -37.358 182.187 1.00 33.98 426 LYS A N 1
ATOM 1810 C CA . LYS A 1 226 ? 122.092 -37.121 183.161 1.00 39.06 426 LYS A CA 1
ATOM 1811 C C . LYS A 1 226 ? 122.270 -35.652 183.544 1.00 37.24 426 LYS A C 1
ATOM 1812 O O . LYS A 1 226 ? 122.594 -35.340 184.690 1.00 30.20 426 LYS A O 1
ATOM 1818 N N . GLU A 1 227 ? 122.051 -34.754 182.588 1.00 25.89 427 GLU A N 1
ATOM 1819 C CA . GLU A 1 227 ? 122.214 -33.325 182.831 1.00 34.48 427 GLU A CA 1
ATOM 1820 C C . GLU A 1 227 ? 121.187 -32.776 183.827 1.00 34.94 427 GLU A C 1
ATOM 1821 O O . GLU A 1 227 ? 121.305 -31.635 184.276 1.00 38.58 427 GLU A O 1
ATOM 1827 N N . LEU A 1 228 ? 120.188 -33.589 184.170 1.00 31.72 428 LEU A N 1
ATOM 1828 C CA . LEU A 1 228 ? 119.152 -33.188 185.121 1.00 35.13 428 LEU A CA 1
ATOM 1829 C C . LEU A 1 228 ? 119.460 -33.659 186.545 1.00 34.47 428 LEU A C 1
ATOM 1830 O O . LEU A 1 228 ? 118.808 -33.223 187.499 1.00 30.67 428 LEU A O 1
ATOM 1835 N N . ASP A 1 229 ? 120.449 -34.541 186.677 1.00 27.61 429 ASP A N 1
ATOM 1836 C CA . ASP A 1 229 ? 120.796 -35.158 187.959 1.00 29.65 429 ASP A CA 1
ATOM 1837 C C . ASP A 1 229 ? 120.933 -34.160 189.115 1.00 37.55 429 ASP A C 1
ATOM 1838 O O . ASP A 1 229 ? 120.487 -34.431 190.231 1.00 43.91 429 ASP A O 1
ATOM 1843 N N . PHE A 1 230 ? 121.533 -33.005 188.837 1.00 35.49 430 PHE A N 1
ATOM 1844 C CA . PHE A 1 230 ? 121.882 -32.038 189.883 1.00 42.40 430 PHE A CA 1
ATOM 1845 C C . PHE A 1 230 ? 120.684 -31.475 190.660 1.00 39.91 430 PHE A C 1
ATOM 1846 O O . PHE A 1 230 ? 120.852 -30.969 191.769 1.00 39.72 430 PHE A O 1
ATOM 1854 N N . TYR A 1 231 ? 119.485 -31.569 190.087 1.00 38.63 431 TYR A N 1
ATOM 1855 C CA . TYR A 1 231 ? 118.284 -31.082 190.766 1.00 46.08 431 TYR A CA 1
ATOM 1856 C C . TYR A 1 231 ? 117.157 -32.116 190.844 1.00 43.00 431 TYR A C 1
ATOM 1857 O O . TYR A 1 231 ? 116.419 -32.152 191.827 1.00 41.24 431 TYR A O 1
ATOM 1866 N N . LEU A 1 232 ? 117.023 -32.945 189.810 1.00 39.03 432 LEU A N 1
ATOM 1867 C CA . LEU A 1 232 ? 115.862 -33.827 189.681 1.00 37.46 432 LEU A CA 1
ATOM 1868 C C . LEU A 1 232 ? 115.738 -34.863 190.801 1.00 34.17 432 LEU A C 1
ATOM 1869 O O . LEU A 1 232 ? 114.635 -35.131 191.276 1.00 36.38 432 LEU A O 1
ATOM 1874 N N . LEU A 1 233 ? 116.863 -35.441 191.212 1.00 34.92 433 LEU A N 1
ATOM 1875 C CA . LEU A 1 233 ? 116.872 -36.445 192.276 1.00 41.04 433 LEU A CA 1
ATOM 1876 C C . LEU A 1 233 ? 116.288 -35.897 193.578 1.00 34.29 433 LEU A C 1
ATOM 1877 O O . LEU A 1 233 ? 115.298 -36.418 194.092 1.00 35.30 433 LEU A O 1
ATOM 1882 N N . ALA A 1 234 ? 116.903 -34.842 194.100 1.00 33.96 434 ALA A N 1
ATOM 1883 C CA . ALA A 1 234 ? 116.423 -34.199 195.318 1.00 37.94 434 ALA A CA 1
ATOM 1884 C C . ALA A 1 234 ? 114.999 -33.663 195.158 1.00 38.24 434 ALA A C 1
ATOM 1885 O O . ALA A 1 234 ? 114.175 -33.800 196.060 1.00 37.07 434 ALA A O 1
ATOM 1887 N N . GLU A 1 235 ? 114.720 -33.046 194.012 1.00 34.88 435 GLU A N 1
ATOM 1888 C CA . GLU A 1 235 ? 113.401 -32.479 193.745 1.00 42.03 435 GLU A CA 1
ATOM 1889 C C . GLU A 1 235 ? 112.325 -33.560 193.800 1.00 35.38 435 GLU A C 1
ATOM 1890 O O . GLU A 1 235 ? 111.314 -33.404 194.487 1.00 36.44 435 GLU A O 1
ATOM 1896 N N . LEU A 1 236 ? 112.551 -34.653 193.074 1.00 31.29 436 LEU A N 1
ATOM 1897 C CA . LEU A 1 236 ? 111.637 -35.790 193.099 1.00 32.15 436 LEU A CA 1
ATOM 1898 C C . LEU A 1 236 ? 111.495 -36.355 194.505 1.00 35.78 436 LEU A C 1
ATOM 1899 O O . LEU A 1 236 ? 110.383 -36.588 194.973 1.00 35.88 436 LEU A O 1
ATOM 1904 N N . PHE A 1 237 ? 112.618 -36.575 195.181 1.00 37.15 437 PHE A N 1
ATOM 1905 C CA . PHE A 1 237 ? 112.567 -37.204 196.491 1.00 38.17 437 PHE A CA 1
ATOM 1906 C C . PHE A 1 237 ? 111.873 -36.326 197.527 1.00 40.76 437 PHE A C 1
ATOM 1907 O O . PHE A 1 237 ? 111.156 -36.835 19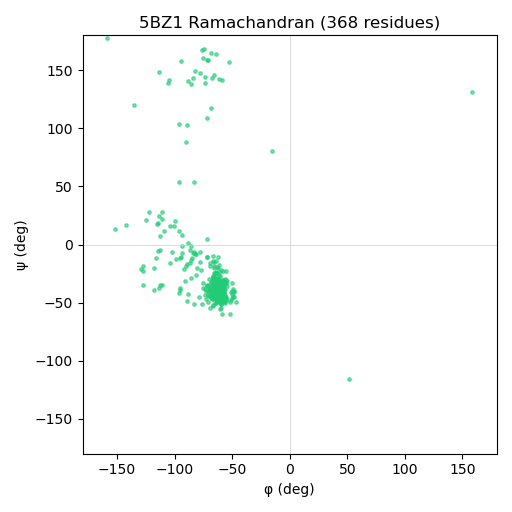8.384 1.00 47.54 437 PHE A O 1
ATOM 1915 N N . ASN A 1 238 ? 112.080 -35.015 197.449 1.00 43.09 438 ASN A N 1
ATOM 1916 C CA . ASN A 1 238 ? 111.408 -34.093 198.362 1.00 46.41 438 ASN A CA 1
ATOM 1917 C C . ASN A 1 238 ? 109.888 -34.141 198.206 1.00 49.15 438 ASN A C 1
ATOM 1918 O O . ASN A 1 238 ? 109.152 -34.092 199.191 1.00 51.18 438 ASN A O 1
ATOM 1923 N N . ARG A 1 239 ? 109.429 -34.248 196.963 1.00 44.07 439 ARG A N 1
ATOM 1924 C CA . ARG A 1 239 ? 108.001 -34.249 196.661 1.00 48.82 439 ARG A CA 1
ATOM 1925 C C . ARG A 1 239 ? 107.329 -35.587 196.969 1.00 48.64 439 ARG A C 1
ATOM 1926 O O . ARG A 1 239 ? 106.114 -35.645 197.166 1.00 56.62 439 ARG A O 1
ATOM 1934 N N . LEU A 1 240 ? 108.122 -36.655 197.024 1.00 43.20 440 LEU A N 1
ATOM 1935 C CA . LEU A 1 240 ? 107.581 -38.012 197.085 1.00 41.84 440 LEU A CA 1
ATOM 1936 C C . LEU A 1 240 ? 107.927 -38.824 198.331 1.00 44.35 440 LEU A C 1
ATOM 1937 O O . LEU A 1 240 ? 107.246 -39.806 198.621 1.00 42.71 440 LEU A O 1
ATOM 1942 N N . SER A 1 241 ? 108.984 -38.436 199.042 1.00 42.54 441 SER A N 1
ATOM 1943 C CA . SER A 1 241 ? 109.512 -39.236 200.152 1.00 43.49 441 SER A CA 1
ATOM 1944 C C . SER A 1 241 ? 108.444 -39.669 201.152 1.00 39.88 441 SER A C 1
ATOM 1945 O O . SER A 1 241 ? 108.465 -40.800 201.637 1.00 45.73 441 SER A O 1
ATOM 1948 N N . ASN A 1 242 ? 107.508 -38.770 201.445 1.00 40.44 442 ASN A N 1
ATOM 1949 C CA . ASN A 1 242 ? 106.441 -39.048 202.400 1.00 46.89 442 ASN A CA 1
ATOM 1950 C C . ASN A 1 242 ? 105.425 -40.083 201.903 1.00 45.96 442 ASN A C 1
ATOM 1951 O O . ASN A 1 242 ? 104.686 -40.660 202.700 1.00 46.37 442 ASN A O 1
ATOM 1956 N N . GLU A 1 243 ? 105.390 -40.310 200.591 1.00 39.04 443 GLU A N 1
ATOM 1957 C CA . GLU A 1 243 ? 104.480 -41.289 199.996 1.00 46.87 443 GLU A CA 1
ATOM 1958 C C . GLU A 1 243 ? 105.238 -42.446 199.349 1.00 43.91 443 GLU A C 1
ATOM 1959 O O . GLU A 1 243 ? 104.678 -43.178 198.534 1.00 42.84 443 GLU A O 1
ATOM 1965 N N . LEU A 1 244 ? 106.508 -42.605 199.710 1.00 38.83 444 LEU A N 1
ATOM 1966 C CA . LEU A 1 244 ? 107.385 -43.553 199.026 1.00 34.01 444 LEU A CA 1
ATOM 1967 C C . LEU A 1 244 ? 106.886 -44.992 199.129 1.00 37.42 444 LEU A C 1
ATOM 1968 O O . LEU A 1 244 ? 106.965 -45.752 198.162 1.00 43.79 444 LEU A O 1
ATOM 1973 N N . CYS A 1 245 ? 106.362 -45.363 200.293 1.00 38.03 445 CYS A N 1
ATOM 1974 C CA . CYS A 1 245 ? 105.849 -46.715 200.486 1.00 38.32 445 CYS A CA 1
ATOM 1975 C C . CYS A 1 245 ? 104.604 -46.984 199.641 1.00 37.93 445 CYS A C 1
ATOM 1976 O O . CYS A 1 245 ? 104.510 -48.018 198.975 1.00 37.35 445 CYS A O 1
ATOM 1979 N N . GLN A 1 246 ? 103.652 -46.055 199.665 1.00 37.06 446 GLN A N 1
ATOM 1980 C CA . GLN A 1 246 ? 102.432 -46.220 198.880 1.00 40.76 446 GLN A CA 1
ATOM 1981 C C . GLN A 1 246 ? 102.704 -46.249 197.376 1.00 32.34 446 GLN A C 1
ATOM 1982 O O . GLN A 1 246 ? 102.143 -47.080 196.660 1.00 32.33 446 GLN A O 1
ATOM 1988 N N . LEU A 1 247 ? 103.560 -45.344 196.904 1.00 32.52 447 LEU A N 1
ATOM 1989 C CA . LEU A 1 247 ? 103.916 -45.286 195.485 1.00 34.92 447 LEU A CA 1
ATOM 1990 C C . LEU A 1 247 ? 104.570 -46.593 195.036 1.00 35.48 447 LEU A C 1
ATOM 1991 O O . LEU A 1 247 ? 104.346 -47.059 193.920 1.00 36.36 447 LEU A O 1
ATOM 1996 N N . SER A 1 248 ? 105.368 -47.181 195.923 1.00 31.65 448 SER A N 1
ATOM 1997 C CA . SER A 1 248 ? 106.003 -48.468 195.670 1.00 36.21 448 SER A CA 1
ATOM 1998 C C . SER A 1 248 ? 104.982 -49.596 195.523 1.00 35.05 448 SER A C 1
ATOM 1999 O O . SER A 1 248 ? 105.273 -50.624 194.913 1.00 32.54 448 SER A O 1
ATOM 2002 N N . CYS A 1 249 ? 103.794 -49.403 196.092 1.00 30.66 449 CYS A N 1
ATOM 2003 C CA . CYS A 1 249 ? 102.762 -50.436 196.078 1.00 31.49 449 CYS A CA 1
ATOM 2004 C C . CYS A 1 249 ? 101.690 -50.217 195.010 1.00 36.43 449 CYS A C 1
ATOM 2005 O O . CYS A 1 249 ? 100.627 -50.838 195.058 1.00 43.00 449 CYS A O 1
ATOM 2008 N N . LEU A 1 250 ? 101.967 -49.350 194.043 1.00 34.48 450 LEU A N 1
ATOM 2009 C CA . LEU A 1 250 ? 101.021 -49.119 192.950 1.00 33.71 450 LEU A CA 1
ATOM 2010 C C . LEU A 1 250 ? 101.589 -49.613 191.619 1.00 29.56 450 LEU A C 1
ATOM 2011 O O . LEU A 1 250 ? 102.800 -49.584 191.412 1.00 31.51 450 LEU A O 1
ATOM 2016 N N . LYS A 1 251 ? 100.709 -50.069 190.730 1.00 29.67 451 LYS A N 1
ATOM 2017 C CA . LYS A 1 251 ? 101.115 -50.712 189.480 1.00 29.49 451 LYS A CA 1
ATOM 2018 C C . LYS A 1 251 ? 102.114 -49.904 188.649 1.00 32.14 451 LYS A C 1
ATOM 2019 O O . LYS A 1 251 ? 103.137 -50.431 188.205 1.00 29.12 451 LYS A O 1
ATOM 2025 N N . PHE A 1 252 ? 101.811 -48.629 188.433 1.00 27.06 452 PHE A N 1
ATOM 2026 C CA . PHE A 1 252 ? 102.615 -47.820 187.530 1.00 28.09 452 PHE A CA 1
ATOM 2027 C C . PHE A 1 252 ? 103.785 -47.127 188.229 1.00 29.70 452 PHE A C 1
ATOM 2028 O O . PHE A 1 252 ? 104.913 -47.191 187.754 1.00 27.28 452 PHE A O 1
ATOM 2036 N N . SER A 1 253 ? 103.519 -46.478 189.359 1.00 24.46 453 SER A N 1
ATOM 2037 C CA . SER A 1 253 ? 104.561 -45.751 190.081 1.00 25.24 453 SER A CA 1
ATOM 2038 C C . SER A 1 253 ? 105.657 -46.661 190.655 1.00 26.16 453 SER A C 1
ATOM 2039 O O . SER A 1 253 ? 106.781 -46.207 190.871 1.00 26.67 453 SER A O 1
ATOM 2042 N N . SER A 1 254 ? 105.337 -47.933 190.898 1.00 27.46 454 SER A N 1
ATOM 2043 C CA . SER A 1 254 ? 106.328 -48.883 191.415 1.00 26.56 454 SER A CA 1
ATOM 2044 C C . SER A 1 254 ? 107.542 -48.975 190.494 1.00 27.49 454 SER A C 1
ATOM 2045 O O . SER A 1 254 ? 108.671 -49.150 190.958 1.00 25.46 454 SER A O 1
ATOM 2048 N N . ASN A 1 255 ? 107.303 -48.844 189.191 1.00 25.54 455 ASN A N 1
ATOM 2049 C CA . ASN A 1 255 ? 108.381 -48.857 188.205 1.00 28.79 455 ASN A CA 1
ATOM 2050 C C . ASN A 1 255 ? 109.253 -47.609 188.288 1.00 26.95 455 ASN A C 1
ATOM 2051 O O . ASN A 1 255 ? 110.457 -47.664 188.034 1.00 25.83 455 ASN A O 1
ATOM 2056 N N . VAL A 1 256 ? 108.634 -46.483 188.627 1.00 24.37 456 VAL A N 1
ATOM 2057 C CA . VAL A 1 256 ? 109.359 -45.229 188.778 1.00 27.53 456 VAL A CA 1
ATOM 2058 C C . VAL A 1 256 ? 110.272 -45.303 190.003 1.00 30.35 456 VAL A C 1
ATOM 2059 O O . VAL A 1 256 ? 111.415 -44.840 189.969 1.00 29.38 456 VAL A O 1
ATOM 2063 N N . VAL A 1 257 ? 109.760 -45.895 191.081 1.00 27.58 457 VAL A N 1
ATOM 2064 C CA . VAL A 1 257 ? 110.537 -46.085 192.304 1.00 27.83 457 VAL A CA 1
ATOM 2065 C C . VAL A 1 257 ? 111.777 -46.943 192.045 1.00 30.27 457 VAL A C 1
ATOM 2066 O O . VAL A 1 257 ? 112.880 -46.592 192.467 1.00 29.62 457 VAL A O 1
ATOM 2070 N N . GLU A 1 258 ? 111.591 -48.062 191.347 1.00 27.11 458 GLU A N 1
ATOM 2071 C CA . GLU A 1 258 ? 112.700 -48.948 190.997 1.00 27.40 458 GLU A CA 1
ATOM 2072 C C . GLU A 1 258 ? 113.762 -48.233 190.162 1.00 30.81 458 GLU A C 1
ATOM 2073 O O . GLU A 1 258 ? 114.959 -48.360 190.420 1.00 29.18 458 GLU A O 1
ATOM 2079 N N . LYS A 1 259 ? 113.322 -47.495 189.149 1.00 30.33 459 LYS A N 1
ATOM 2080 C CA . LYS A 1 259 ? 114.258 -46.780 188.293 1.00 33.36 459 LYS A CA 1
ATOM 2081 C C . LYS A 1 259 ? 115.020 -45.731 189.099 1.00 27.15 459 LYS A C 1
ATOM 2082 O O . LYS A 1 259 ? 116.210 -45.516 188.880 1.00 30.26 459 LYS A O 1
ATOM 2088 N N . PHE A 1 260 ? 114.327 -45.095 190.039 1.00 27.27 460 PHE A N 1
ATOM 2089 C CA . PHE A 1 260 ? 114.933 -44.088 190.900 1.00 29.58 460 PHE A CA 1
ATOM 2090 C C . PHE A 1 260 ? 116.025 -44.719 191.766 1.00 33.09 460 PHE A C 1
ATOM 2091 O O . PHE A 1 260 ? 117.132 -44.188 191.879 1.00 34.01 460 PHE A O 1
ATOM 2099 N N . ILE A 1 261 ? 115.705 -45.862 192.367 1.00 28.70 461 ILE A N 1
ATOM 2100 C CA . ILE A 1 261 ? 116.646 -46.578 193.222 1.00 30.34 461 ILE A CA 1
ATOM 2101 C C . ILE A 1 261 ? 117.876 -47.054 192.445 1.00 30.98 461 ILE A C 1
ATOM 2102 O O . ILE A 1 261 ? 119.010 -46.858 192.893 1.00 33.28 461 ILE A O 1
ATOM 2107 N N . LYS A 1 262 ? 117.652 -47.678 191.290 1.00 29.62 462 LYS A N 1
ATOM 2108 C CA . LYS A 1 262 ? 118.750 -48.113 190.428 1.00 33.86 462 LYS A CA 1
ATOM 2109 C C . LYS A 1 262 ? 119.638 -46.938 190.018 1.00 34.17 462 LYS A C 1
ATOM 2110 O O . LYS A 1 262 ? 120.855 -47.079 189.907 1.00 37.77 462 LYS A O 1
ATOM 2116 N N . LYS A 1 263 ? 119.023 -45.780 189.796 1.00 31.89 463 LYS A N 1
ATOM 2117 C CA . LYS A 1 263 ? 119.766 -44.583 189.422 1.00 35.45 463 LYS A CA 1
ATOM 2118 C C . LYS A 1 263 ? 120.688 -44.133 190.556 1.00 36.30 463 LYS A C 1
ATOM 2119 O O . LYS A 1 263 ? 121.833 -43.742 190.322 1.00 38.23 463 LYS A O 1
ATOM 2125 N N . LEU A 1 264 ? 120.179 -44.193 191.784 1.00 34.69 464 LEU A N 1
ATOM 2126 C CA . LEU A 1 264 ? 120.966 -43.855 192.966 1.00 39.50 464 LEU A CA 1
ATOM 2127 C C . LEU A 1 264 ? 122.182 -44.770 193.089 1.00 38.88 464 LEU A C 1
ATOM 2128 O O . LEU A 1 264 ? 123.301 -44.305 193.309 1.00 36.93 464 LEU A O 1
ATOM 2133 N N . PHE A 1 265 ? 121.945 -46.071 192.949 1.00 37.15 465 PHE A N 1
ATOM 2134 C CA . PHE A 1 265 ? 123.004 -47.070 193.008 1.00 38.37 465 PHE A CA 1
ATOM 2135 C C . PHE A 1 265 ? 124.070 -46.818 191.944 1.00 40.24 465 PHE A C 1
ATOM 2136 O O . PHE A 1 265 ? 125.265 -46.840 192.234 1.00 44.79 465 PHE A O 1
ATOM 2144 N N . ARG A 1 266 ? 123.631 -46.572 190.714 1.00 35.34 466 ARG A N 1
ATOM 2145 C CA . ARG A 1 266 ? 124.555 -46.401 189.594 1.00 43.09 466 ARG A CA 1
ATOM 2146 C C . ARG A 1 266 ? 125.451 -45.169 189.749 1.00 42.62 466 ARG A C 1
ATOM 2147 O O . ARG A 1 266 ? 126.639 -45.208 189.418 1.00 43.36 466 ARG A O 1
ATOM 2155 N N . ILE A 1 267 ? 124.876 -44.081 190.253 1.00 42.02 467 ILE A N 1
ATOM 2156 C CA . ILE A 1 267 ? 125.633 -42.854 190.484 1.00 45.74 467 ILE A CA 1
ATOM 2157 C C . ILE A 1 267 ? 126.726 -43.064 191.530 1.00 45.72 467 ILE A C 1
ATOM 2158 O O . ILE A 1 267 ? 127.883 -42.701 191.316 1.00 48.60 467 ILE A O 1
ATOM 2163 N N . ILE A 1 268 ? 126.347 -43.660 192.655 1.00 45.28 468 ILE A N 1
ATOM 2164 C CA . ILE A 1 268 ? 127.258 -43.849 193.778 1.00 47.31 468 ILE A CA 1
ATOM 2165 C C . ILE A 1 268 ? 128.380 -44.846 193.459 1.00 47.76 468 ILE A C 1
ATOM 2166 O O . ILE A 1 268 ? 129.545 -44.588 193.763 1.00 49.97 468 ILE A O 1
ATOM 2171 N N . THR A 1 269 ? 128.032 -45.974 192.842 1.00 41.16 469 THR A N 1
ATOM 2172 C CA . THR A 1 269 ? 129.027 -46.982 192.470 1.00 44.35 469 THR A CA 1
ATOM 2173 C C . THR A 1 269 ? 129.984 -46.488 191.384 1.00 51.18 469 THR A C 1
ATOM 2174 O O . THR A 1 269 ? 131.175 -46.810 191.406 1.00 52.39 469 THR A O 1
ATOM 2178 N N . GLY A 1 270 ? 129.457 -45.721 190.431 1.00 51.54 470 GLY A N 1
ATOM 2179 C CA . GLY A 1 270 ? 130.270 -45.159 189.365 1.00 56.71 470 GLY A CA 1
ATOM 2180 C C . GLY A 1 270 ? 131.347 -44.244 189.920 1.00 61.92 470 GLY A C 1
ATOM 2181 O O . GLY A 1 270 ? 132.461 -44.183 189.395 1.00 68.34 470 GLY A O 1
ATOM 2182 N N . PHE A 1 271 ? 131.007 -43.537 190.994 1.00 60.71 471 PHE A N 1
ATOM 2183 C CA . PHE A 1 271 ? 131.953 -42.685 191.706 1.00 63.87 471 PHE A CA 1
ATOM 2184 C C . PHE A 1 271 ? 133.069 -43.503 192.355 1.00 68.02 471 PHE A C 1
ATOM 2185 O O . PHE A 1 271 ? 134.243 -43.131 192.298 1.00 67.50 471 PHE A O 1
ATOM 2193 N N . ILE A 1 272 ? 132.688 -44.622 192.966 1.00 64.16 472 ILE A N 1
ATOM 2194 C CA . ILE A 1 272 ? 133.612 -45.454 193.736 1.00 67.99 472 ILE A CA 1
ATOM 2195 C C . ILE A 1 272 ? 134.553 -46.288 192.856 1.00 70.41 472 ILE A C 1
ATOM 2196 O O . ILE A 1 272 ? 135.727 -46.471 193.195 1.00 71.11 472 ILE A O 1
ATOM 2201 N N . VAL A 1 273 ? 134.036 -46.780 191.731 1.00 75.24 473 VAL A N 1
ATOM 2202 C CA . VAL A 1 273 ? 134.862 -47.408 190.700 1.00 86.14 473 VAL A CA 1
ATOM 2203 C C . VAL A 1 273 ? 136.036 -46.496 190.337 1.00 96.79 473 VAL A C 1
ATOM 2204 O O . VAL A 1 273 ? 137.169 -46.955 190.163 1.00 103.20 473 VAL A O 1
ATOM 2208 N N . ASN A 1 274 ? 135.760 -45.198 190.252 1.00 97.16 474 ASN A N 1
ATOM 2209 C CA . ASN A 1 274 ? 136.793 -44.207 189.978 1.00 103.69 474 ASN A CA 1
ATOM 2210 C C . ASN A 1 274 ? 137.559 -43.790 191.233 1.00 107.18 474 ASN A C 1
ATOM 2211 O O . ASN A 1 274 ? 137.657 -42.605 191.555 1.00 110.11 474 ASN A O 1
ATOM 2216 N N . ASN A 1 275 ? 138.093 -44.788 191.931 1.00 109.29 475 ASN A N 1
ATOM 2217 C CA . ASN A 1 275 ? 138.966 -44.587 193.081 1.00 108.64 475 ASN A CA 1
ATOM 2218 C C . ASN A 1 275 ? 139.919 -45.770 193.222 1.00 106.97 475 ASN A C 1
ATOM 2219 O O . ASN A 1 275 ? 139.760 -46.786 192.544 1.00 102.06 475 ASN A O 1
ATOM 2224 N N . VAL A 1 285 ? 131.416 -40.245 184.781 1.00 83.08 485 VAL A N 1
ATOM 2225 C CA . VAL A 1 285 ? 131.313 -39.979 186.212 1.00 79.21 485 VAL A CA 1
ATOM 2226 C C . VAL A 1 285 ? 130.557 -38.680 186.490 1.00 70.85 485 VAL A C 1
ATOM 2227 O O . VAL A 1 285 ? 130.845 -37.642 185.891 1.00 70.11 485 VAL A O 1
ATOM 2231 N N . ALA A 1 286 ? 129.584 -38.751 187.395 1.00 60.11 486 ALA A N 1
ATOM 2232 C CA . ALA A 1 286 ? 128.759 -37.598 187.750 1.00 60.07 486 ALA A CA 1
ATOM 2233 C C . ALA A 1 286 ? 129.509 -36.605 188.639 1.00 63.92 486 ALA A C 1
ATOM 2234 O O . ALA A 1 286 ? 130.502 -36.960 189.275 1.00 64.66 486 ALA A O 1
ATOM 2236 N N . SER A 1 287 ? 129.025 -35.365 188.683 1.00 65.10 487 SER A N 1
ATOM 2237 C CA . SER A 1 287 ? 129.622 -34.328 189.528 1.00 67.49 487 SER A CA 1
ATOM 2238 C C . SER A 1 287 ? 129.502 -34.685 191.006 1.00 58.35 487 SER A C 1
ATOM 2239 O O . SER A 1 287 ? 128.708 -35.550 191.379 1.00 55.13 487 SER A O 1
ATOM 2242 N N . ASP A 1 288 ? 130.286 -34.014 191.845 1.00 64.32 488 ASP A N 1
ATOM 2243 C CA . ASP A 1 288 ? 130.300 -34.322 193.272 1.00 64.77 488 ASP A CA 1
ATOM 2244 C C . ASP A 1 288 ? 128.953 -34.088 193.961 1.00 62.63 488 ASP A C 1
ATOM 2245 O O . ASP A 1 288 ? 128.484 -34.953 194.698 1.00 56.75 488 ASP A O 1
ATOM 2250 N N . ASP A 1 289 ? 128.324 -32.941 193.707 1.00 68.79 489 ASP A N 1
ATOM 2251 C CA . ASP A 1 289 ? 127.063 -32.610 194.378 1.00 69.87 489 ASP A CA 1
ATOM 2252 C C . ASP A 1 289 ? 125.942 -33.599 194.057 1.00 64.73 489 ASP A C 1
ATOM 2253 O O . ASP A 1 289 ? 125.113 -33.901 194.916 1.00 63.32 489 ASP A O 1
ATOM 2258 N N . VAL A 1 290 ? 125.924 -34.095 192.821 1.00 52.13 490 VAL A N 1
ATOM 2259 C CA . VAL A 1 290 ? 125.014 -35.168 192.427 1.00 48.53 490 VAL A CA 1
ATOM 2260 C C . VAL A 1 290 ? 125.233 -36.397 193.316 1.00 64.41 490 VAL A C 1
ATOM 2261 O O . VAL A 1 290 ? 124.280 -37.058 193.739 1.00 60.72 490 VAL A O 1
ATOM 2265 N N . ILE A 1 291 ? 126.500 -36.680 193.609 1.00 65.03 491 ILE A N 1
ATOM 2266 C CA . ILE A 1 291 ? 126.887 -37.851 194.396 1.00 61.52 491 ILE A CA 1
ATOM 2267 C C . ILE A 1 291 ? 126.547 -37.711 195.886 1.00 52.79 491 ILE A C 1
ATOM 2268 O O . ILE A 1 291 ? 125.988 -38.635 196.485 1.00 49.44 491 ILE A O 1
ATOM 2273 N N . ASN A 1 292 ? 126.880 -36.562 196.475 1.00 53.84 492 ASN A N 1
ATOM 2274 C CA . ASN A 1 292 ? 126.555 -36.283 197.876 1.00 57.26 492 ASN A CA 1
ATOM 2275 C C . ASN A 1 292 ? 125.054 -36.382 198.136 1.00 61.39 492 ASN A C 1
ATOM 2276 O O . ASN A 1 292 ? 124.619 -36.916 199.155 1.00 60.19 492 ASN A O 1
ATOM 2281 N N . ALA A 1 293 ? 124.271 -35.848 197.204 1.00 66.28 493 ALA A N 1
ATOM 2282 C CA . ALA A 1 293 ? 122.818 -35.868 197.306 1.00 62.27 493 ALA A CA 1
ATOM 2283 C C . ALA A 1 293 ? 122.289 -37.301 197.262 1.00 53.22 493 ALA A C 1
ATOM 2284 O O . ALA A 1 293 ? 121.436 -37.680 198.064 1.00 46.55 493 ALA A O 1
ATOM 2286 N N . SER A 1 294 ? 122.805 -38.088 196.323 1.00 53.33 494 SER A N 1
ATOM 2287 C CA . SER A 1 294 ? 122.371 -39.468 196.138 1.00 46.58 494 SER A CA 1
ATOM 2288 C C . SER A 1 294 ? 122.585 -40.324 197.386 1.00 43.22 494 SER A C 1
ATOM 2289 O O . SER A 1 294 ? 121.759 -41.177 197.713 1.00 41.87 494 SER A O 1
ATOM 2292 N N . MET A 1 295 ? 123.698 -40.092 198.075 1.00 48.81 495 MET A N 1
ATOM 2293 C CA . MET A 1 295 ? 124.045 -40.872 199.259 1.00 48.04 495 MET A CA 1
ATOM 2294 C C . MET A 1 295 ? 123.021 -40.712 200.386 1.00 46.34 495 MET A C 1
ATOM 2295 O O . MET A 1 295 ? 122.568 -41.702 200.963 1.00 47.13 495 MET A O 1
ATOM 2300 N N . ASN A 1 296 ? 122.647 -39.470 200.683 1.00 47.21 496 ASN A N 1
ATOM 2301 C CA . ASN A 1 296 ? 121.673 -39.193 201.738 1.00 52.14 496 ASN A CA 1
ATOM 2302 C C . ASN A 1 296 ? 120.278 -39.739 201.422 1.00 46.21 496 ASN A C 1
ATOM 2303 O O . ASN A 1 296 ? 119.572 -40.214 202.312 1.00 44.14 496 ASN A O 1
ATOM 2308 N N . ILE A 1 297 ? 119.891 -39.666 200.151 1.00 40.21 497 ILE A N 1
ATOM 2309 C CA . ILE A 1 297 ? 118.585 -40.142 199.705 1.00 42.82 497 ILE A CA 1
ATOM 2310 C C . ILE A 1 297 ? 118.506 -41.666 199.770 1.00 37.49 497 ILE A C 1
ATOM 2311 O O . ILE A 1 297 ? 117.479 -42.225 200.158 1.00 40.93 497 ILE A O 1
ATOM 2316 N N . LEU A 1 298 ? 119.592 -42.333 199.385 1.00 36.43 498 LEU A N 1
ATOM 2317 C CA . LEU A 1 298 ? 119.647 -43.791 199.422 1.00 37.67 498 LEU A CA 1
ATOM 2318 C C . LEU A 1 298 ? 119.503 -44.293 200.857 1.00 37.96 498 LEU A C 1
ATOM 2319 O O . LEU A 1 298 ? 118.703 -45.187 201.132 1.00 42.84 498 LEU A O 1
ATOM 2324 N N . LEU A 1 299 ? 120.272 -43.702 201.768 1.00 43.59 499 LEU A N 1
ATOM 2325 C CA . LEU A 1 299 ? 120.204 -44.053 203.184 1.00 48.93 499 LEU A CA 1
ATOM 2326 C C . LEU A 1 299 ? 118.803 -43.812 203.748 1.00 46.51 499 LEU A C 1
ATOM 2327 O O . LEU A 1 299 ? 118.269 -44.641 204.484 1.00 39.56 499 LEU A O 1
ATOM 2332 N N . THR A 1 300 ? 118.216 -42.674 203.392 1.00 44.39 500 THR A N 1
ATOM 2333 C CA . THR A 1 300 ? 116.857 -42.343 203.807 1.00 46.74 500 THR A CA 1
ATOM 2334 C C . THR A 1 300 ? 115.850 -43.338 203.218 1.00 43.62 500 THR A C 1
ATOM 2335 O O . THR A 1 300 ? 114.883 -43.725 203.877 1.00 44.72 500 THR A O 1
ATOM 2339 N N . THR A 1 301 ? 116.090 -43.751 201.977 1.00 40.95 501 THR A N 1
ATOM 2340 C CA . THR A 1 301 ? 115.239 -44.725 201.298 1.00 37.02 501 THR A CA 1
ATOM 2341 C C . THR A 1 301 ? 115.303 -46.095 201.984 1.00 36.98 501 THR A C 1
ATOM 2342 O O . THR A 1 301 ? 114.288 -46.786 202.108 1.00 36.38 501 THR A O 1
ATOM 2346 N N . ILE A 1 302 ? 116.497 -46.482 202.429 1.00 35.50 502 ILE A N 1
ATOM 2347 C CA . ILE A 1 302 ? 116.677 -47.747 203.135 1.00 38.62 502 ILE A CA 1
ATOM 2348 C C . ILE A 1 302 ? 115.916 -47.714 204.461 1.00 39.50 502 ILE A C 1
ATOM 2349 O O . ILE A 1 302 ? 115.296 -48.706 204.849 1.00 41.98 502 ILE A O 1
ATOM 2354 N N . ASP A 1 303 ? 115.960 -46.571 205.142 1.00 38.97 503 ASP A N 1
ATOM 2355 C CA . ASP A 1 303 ? 115.222 -46.376 206.389 1.00 43.43 503 ASP A CA 1
ATOM 2356 C C . ASP A 1 303 ? 113.715 -46.561 206.186 1.00 44.90 503 ASP A C 1
ATOM 2357 O O . ASP A 1 303 ? 113.049 -47.232 206.972 1.00 44.73 503 ASP A O 1
ATOM 2362 N N . ILE A 1 304 ? 113.187 -45.959 205.124 1.00 40.66 504 ILE A N 1
ATOM 2363 C CA . ILE A 1 304 ? 111.763 -46.032 204.817 1.00 39.51 504 ILE A CA 1
ATOM 2364 C C . ILE A 1 304 ? 111.327 -47.464 204.494 1.00 38.85 504 ILE A C 1
ATOM 2365 O O . ILE A 1 304 ? 110.318 -47.946 205.011 1.00 41.43 504 ILE A O 1
ATOM 2370 N N . PHE A 1 305 ? 112.093 -48.138 203.642 1.00 34.65 505 PHE A N 1
ATOM 2371 C CA . PHE A 1 305 ? 111.815 -49.526 203.286 1.00 37.53 505 PHE A CA 1
ATOM 2372 C C . PHE A 1 305 ? 111.971 -50.465 204.480 1.00 37.66 505 PHE A C 1
ATOM 2373 O O . PHE A 1 305 ? 111.316 -51.503 204.549 1.00 37.67 505 PHE A O 1
ATOM 2381 N N . THR A 1 306 ? 112.842 -50.099 205.415 1.00 36.97 506 THR A N 1
ATOM 2382 C CA . THR A 1 306 ? 113.032 -50.891 206.628 1.00 39.05 506 THR A CA 1
ATOM 2383 C C . THR A 1 306 ? 111.815 -50.770 207.549 1.00 40.36 506 THR A C 1
ATOM 2384 O O . THR A 1 306 ? 111.283 -51.776 208.024 1.00 42.78 506 THR A O 1
ATOM 2388 N N . VAL A 1 307 ? 111.381 -49.537 207.794 1.00 41.52 507 VAL A N 1
ATOM 2389 C CA . VAL A 1 307 ? 110.196 -49.280 208.604 1.00 46.29 507 VAL A CA 1
ATOM 2390 C C . VAL A 1 307 ? 108.956 -49.958 208.011 1.00 46.20 507 VAL A C 1
ATOM 2391 O O . VAL A 1 307 ? 108.154 -50.549 208.737 1.00 41.80 507 VAL A O 1
ATOM 2395 N N . ASN A 1 308 ? 108.821 -49.892 206.690 1.00 38.91 508 ASN A N 1
ATOM 2396 C CA . ASN A 1 308 ? 107.636 -50.405 206.007 1.00 36.57 508 ASN A CA 1
ATOM 2397 C C . ASN A 1 308 ? 107.832 -51.785 205.383 1.00 38.44 508 ASN A C 1
ATOM 2398 O O . ASN A 1 308 ? 107.075 -52.177 204.496 1.00 36.32 508 ASN A O 1
ATOM 2403 N N . LEU A 1 309 ? 108.837 -52.517 205.859 1.00 38.63 509 LEU A N 1
ATOM 2404 C CA . LEU A 1 309 ? 109.218 -53.806 205.272 1.00 39.79 509 LEU A CA 1
ATOM 2405 C C . LEU A 1 309 ? 108.069 -54.812 205.234 1.00 41.65 509 LEU A C 1
ATOM 2406 O O . LEU A 1 309 ? 107.910 -55.552 204.261 1.00 43.48 509 LEU A O 1
ATOM 2411 N N . ASN A 1 310 ? 107.265 -54.824 206.292 1.00 48.68 510 ASN A N 1
ATOM 2412 C CA . ASN A 1 310 ? 106.173 -55.782 206.420 1.00 45.11 510 ASN A CA 1
ATOM 2413 C C . ASN A 1 310 ? 105.094 -55.642 205.340 1.00 43.07 510 ASN A C 1
ATOM 2414 O O . ASN A 1 310 ? 104.503 -56.635 204.908 1.00 40.36 510 ASN A O 1
ATOM 2419 N N . VAL A 1 311 ? 104.832 -54.406 204.924 1.00 42.07 511 VAL A N 1
ATOM 2420 C CA . VAL A 1 311 ? 103.855 -54.133 203.872 1.00 38.22 511 VAL A CA 1
ATOM 2421 C C . VAL A 1 311 ? 104.451 -54.412 202.495 1.00 37.63 511 VAL A C 1
ATOM 2422 O O . VAL A 1 311 ? 103.818 -55.044 201.647 1.00 39.54 511 VAL A O 1
ATOM 2426 N N . LEU A 1 312 ? 105.679 -53.945 202.292 1.00 38.39 512 LEU A N 1
ATOM 2427 C CA . LEU A 1 312 ? 106.355 -54.037 201.000 1.00 38.99 512 LEU A CA 1
ATOM 2428 C C . LEU A 1 312 ? 106.639 -55.476 200.553 1.00 35.75 512 LEU A C 1
ATOM 2429 O O . LEU A 1 312 ? 106.415 -55.824 199.394 1.00 34.19 512 LEU A O 1
ATOM 2434 N N . ILE A 1 313 ? 107.123 -56.309 201.470 1.00 34.46 513 ILE A N 1
ATOM 2435 C CA . ILE A 1 313 ? 107.478 -57.689 201.143 1.00 39.16 513 ILE A CA 1
ATOM 2436 C C . ILE A 1 313 ? 106.245 -58.505 200.754 1.00 39.57 513 ILE A C 1
ATOM 2437 O O . ILE A 1 313 ? 106.349 -59.554 200.114 1.00 40.64 513 ILE A O 1
ATOM 2442 N N . ARG A 1 314 ? 105.080 -57.988 201.132 1.00 38.69 514 ARG A N 1
ATOM 2443 C CA . ARG A 1 314 ? 103.813 -58.693 201.007 1.00 42.92 514 ARG A CA 1
ATOM 2444 C C . ARG A 1 314 ? 102.992 -58.167 199.828 1.00 42.35 514 ARG A C 1
ATOM 2445 O O . ARG A 1 314 ? 102.044 -58.814 199.376 1.00 45.13 514 ARG A O 1
ATOM 2453 N N . ASP A 1 315 ? 103.361 -56.991 199.331 1.00 39.20 515 ASP A N 1
ATOM 2454 C CA . ASP A 1 315 ? 102.566 -56.315 198.310 1.00 37.10 515 ASP A CA 1
ATOM 2455 C C . ASP A 1 315 ? 102.871 -56.802 196.891 1.00 35.44 515 ASP A C 1
ATOM 2456 O O . ASP A 1 315 ? 104.024 -57.094 196.560 1.00 36.20 515 ASP A O 1
ATOM 2461 N N . ASN A 1 316 ? 101.829 -56.884 196.064 1.00 36.85 516 ASN A N 1
ATOM 2462 C CA . ASN A 1 316 ? 101.944 -57.369 194.690 1.00 36.23 516 ASN A CA 1
ATOM 2463 C C . ASN A 1 316 ? 102.952 -56.595 193.843 1.00 38.87 516 ASN A C 1
ATOM 2464 O O . ASN A 1 316 ? 103.547 -57.147 192.914 1.00 32.58 516 ASN A O 1
ATOM 2469 N N . PHE A 1 317 ? 103.127 -55.316 194.157 1.00 28.75 517 PHE A N 1
ATOM 2470 C CA . PHE A 1 317 ? 104.041 -54.469 193.410 1.00 29.29 517 PHE A CA 1
ATOM 2471 C C . PHE A 1 317 ? 105.233 -54.040 194.258 1.00 30.26 517 PHE A C 1
ATOM 2472 O O . PHE A 1 317 ? 106.357 -53.956 193.759 1.00 34.95 517 PHE A O 1
ATOM 2480 N N . GLY A 1 318 ? 104.980 -53.783 195.539 1.00 30.66 518 GLY A N 1
ATOM 2481 C CA . GLY A 1 318 ? 106.009 -53.342 196.466 1.00 31.77 518 GLY A CA 1
ATOM 2482 C C . GLY A 1 318 ? 107.188 -54.290 196.598 1.00 30.82 518 GLY A C 1
ATOM 2483 O O . GLY A 1 318 ? 108.314 -53.855 196.850 1.00 31.79 518 GLY A O 1
ATOM 2484 N N . ASN A 1 319 ? 106.938 -55.584 196.422 1.00 27.20 519 ASN A N 1
ATOM 2485 C CA . ASN A 1 319 ? 107.995 -56.578 196.547 1.00 33.02 519 ASN A CA 1
ATOM 2486 C C . ASN A 1 319 ? 109.089 -56.392 195.494 1.00 32.23 519 ASN A C 1
ATOM 2487 O O . ASN A 1 319 ? 110.250 -56.728 195.732 1.00 30.14 519 ASN A O 1
ATOM 2492 N N . TYR A 1 320 ? 108.715 -55.848 194.337 1.00 28.83 520 TYR A N 1
ATOM 2493 C CA . TYR A 1 320 ? 109.676 -55.578 193.271 1.00 26.19 520 TYR A CA 1
ATOM 2494 C C . TYR A 1 320 ? 110.639 -54.457 193.665 1.00 30.83 520 TYR A C 1
ATOM 2495 O O . TYR A 1 320 ? 111.849 -54.561 193.464 1.00 32.17 520 TYR A O 1
ATOM 2504 N N . ALA A 1 321 ? 110.093 -53.376 194.209 1.00 27.89 521 ALA A N 1
ATOM 2505 C CA . ALA A 1 321 ? 110.916 -52.267 194.679 1.00 27.94 521 ALA A CA 1
ATOM 2506 C C . ALA A 1 321 ? 111.836 -52.724 195.812 1.00 30.66 521 ALA A C 1
ATOM 2507 O O . ALA A 1 321 ? 112.997 -52.314 195.886 1.00 33.48 521 ALA A O 1
ATOM 2509 N N . LEU A 1 322 ? 111.311 -53.572 196.693 1.00 32.95 522 LEU A N 1
ATOM 2510 C CA . LEU A 1 322 ? 112.104 -54.120 197.791 1.00 29.61 522 LEU A CA 1
ATOM 2511 C C . LEU A 1 322 ? 113.256 -54.969 197.262 1.00 28.98 522 LEU A C 1
ATOM 2512 O O . LEU A 1 322 ? 114.402 -54.804 197.688 1.00 31.83 522 LEU A O 1
ATOM 2517 N N . GLN A 1 323 ? 112.944 -55.873 196.335 1.00 31.12 523 GLN A N 1
ATOM 2518 C CA . GLN A 1 323 ? 113.950 -56.740 195.726 1.00 36.82 523 GLN A CA 1
ATOM 2519 C C . GLN A 1 323 ? 115.047 -55.953 195.007 1.00 32.65 523 GLN A C 1
ATOM 2520 O O . GLN A 1 323 ? 116.216 -56.338 195.031 1.00 32.78 523 GLN A O 1
ATOM 2526 N N . THR A 1 324 ? 114.663 -54.854 194.367 1.00 29.76 524 THR A N 1
ATOM 2527 C CA . THR A 1 324 ? 115.627 -54.000 193.683 1.00 31.17 524 THR A CA 1
ATOM 2528 C C . THR A 1 324 ? 116.604 -53.375 194.684 1.00 34.38 524 THR A C 1
ATOM 2529 O O . THR A 1 324 ? 117.808 -53.309 194.431 1.00 33.64 524 THR A O 1
ATOM 2533 N N . LEU A 1 325 ? 116.083 -52.941 195.828 1.00 32.44 525 LEU A N 1
ATOM 2534 C CA . LEU A 1 325 ? 116.916 -52.339 196.864 1.00 34.06 525 LEU A CA 1
ATOM 2535 C C . LEU A 1 325 ? 117.823 -53.377 197.529 1.00 35.62 525 LEU A C 1
ATOM 2536 O O . LEU A 1 325 ? 118.918 -53.047 197.987 1.00 39.19 525 LEU A O 1
ATOM 2541 N N . LEU A 1 326 ? 117.366 -54.627 197.569 1.00 34.90 526 LEU A N 1
ATOM 2542 C CA . LEU A 1 326 ? 118.082 -55.699 198.266 1.00 34.96 526 LEU A CA 1
ATOM 2543 C C . LEU A 1 326 ? 119.137 -56.392 197.402 1.00 35.17 526 LEU A C 1
ATOM 2544 O O . LEU A 1 326 ? 120.006 -57.095 197.922 1.00 40.71 526 LEU A O 1
ATOM 2549 N N . ASP A 1 327 ? 119.061 -56.192 196.089 1.00 34.60 527 ASP A N 1
ATOM 2550 C CA . ASP A 1 327 ? 119.914 -56.919 195.145 1.00 33.88 527 ASP A CA 1
ATOM 2551 C C . ASP A 1 327 ? 121.379 -56.470 195.190 1.00 33.66 527 ASP A C 1
ATOM 2552 O O . ASP A 1 327 ? 121.715 -55.376 194.731 1.00 35.59 527 ASP A O 1
ATOM 2557 N N . VAL A 1 328 ? 122.243 -57.337 195.718 1.00 31.82 528 VAL A N 1
ATOM 2558 C CA . VAL A 1 328 ? 123.665 -57.036 195.892 1.00 41.59 528 VAL A CA 1
ATOM 2559 C C . VAL A 1 328 ? 124.388 -56.747 194.564 1.00 43.38 528 VAL A C 1
ATOM 2560 O O . VAL A 1 328 ? 125.467 -56.152 194.554 1.00 45.95 528 VAL A O 1
ATOM 2564 N N . LYS A 1 329 ? 123.785 -57.153 193.448 1.00 41.99 529 LYS A N 1
ATOM 2565 C CA . LYS A 1 329 ? 124.333 -56.842 192.130 1.00 44.59 529 LYS A CA 1
ATOM 2566 C C . LYS A 1 329 ? 124.391 -55.336 191.898 1.00 46.60 529 LYS A C 1
ATOM 2567 O O . LYS A 1 329 ? 125.267 -54.836 191.190 1.00 50.22 529 LYS A O 1
ATOM 2573 N N . ASN A 1 330 ? 123.454 -54.620 192.509 1.00 42.38 530 ASN A N 1
ATOM 2574 C CA . ASN A 1 330 ? 123.346 -53.181 192.332 1.00 47.78 530 ASN A CA 1
ATOM 2575 C C . ASN A 1 330 ? 124.327 -52.370 193.177 1.00 49.71 530 ASN A C 1
ATOM 2576 O O . ASN A 1 330 ? 124.598 -51.210 192.865 1.00 53.08 530 ASN A O 1
ATOM 2581 N N . TYR A 1 331 ? 124.857 -52.971 194.241 1.00 49.32 531 TYR A N 1
ATOM 25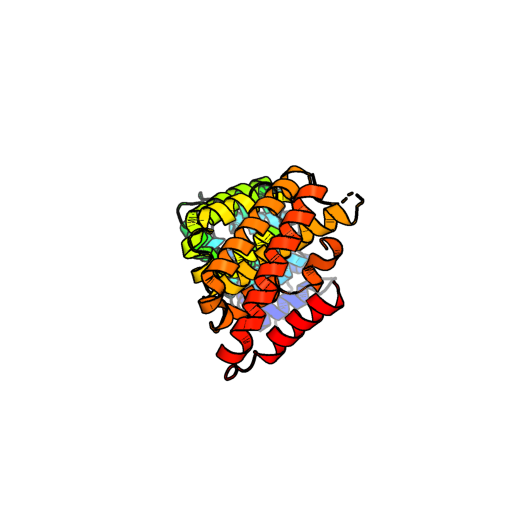82 C CA . TYR A 1 331 ? 125.639 -52.208 195.216 1.00 46.83 531 TYR A CA 1
ATOM 2583 C C . TYR A 1 331 ? 126.868 -52.912 195.804 1.00 49.22 531 TYR A C 1
ATOM 2584 O O . TYR A 1 331 ? 127.389 -52.479 196.832 1.00 53.52 531 TYR A O 1
ATOM 2593 N N . SER A 1 332 ? 127.337 -53.978 195.163 1.00 48.47 532 SER A N 1
ATOM 2594 C CA . SER A 1 332 ? 128.483 -54.725 195.693 1.00 54.59 532 SER A CA 1
ATOM 2595 C C . SER A 1 332 ? 129.773 -53.904 195.915 1.00 53.51 532 SER A C 1
ATOM 2596 O O . SER A 1 332 ? 130.476 -54.136 196.900 1.00 52.39 532 SER A O 1
ATOM 2599 N N . PRO A 1 333 ? 130.087 -52.942 195.018 1.00 55.89 533 PRO A N 1
ATOM 2600 C CA . PRO A 1 333 ? 131.268 -52.116 195.308 1.00 59.00 533 PRO A CA 1
ATOM 2601 C C . PRO A 1 333 ? 131.131 -51.272 196.582 1.00 60.03 533 PRO A C 1
ATOM 2602 O O . PRO A 1 333 ? 132.150 -50.837 197.121 1.00 63.71 533 PRO A O 1
ATOM 2606 N N . LEU A 1 334 ? 129.902 -51.048 197.048 1.00 55.88 534 LEU A N 1
ATOM 2607 C CA . LEU A 1 334 ? 129.668 -50.264 198.262 1.00 55.56 534 LEU A CA 1
ATOM 2608 C C . LEU A 1 334 ? 129.949 -51.074 199.528 1.00 59.33 534 LEU A C 1
ATOM 2609 O O . LEU A 1 334 ? 129.913 -50.536 200.638 1.00 66.70 534 LEU A O 1
ATOM 2614 N N . LEU A 1 335 ? 130.223 -52.366 199.359 1.00 56.59 535 LEU A N 1
ATOM 2615 C CA . LEU A 1 335 ? 130.465 -53.256 200.493 1.00 59.50 535 LEU A CA 1
ATOM 2616 C C . LEU A 1 335 ? 131.955 -53.417 200.774 1.00 59.09 535 LEU A C 1
ATOM 2617 O O . LEU A 1 335 ? 132.377 -53.413 201.928 1.00 68.68 535 LEU A O 1
ATOM 2622 N N . ASN A 1 353 ? 132.884 -37.775 201.446 1.00 109.01 553 ASN A N 1
ATOM 2623 C CA . ASN A 1 353 ? 133.456 -38.725 202.392 1.00 112.40 553 ASN A CA 1
ATOM 2624 C C . ASN A 1 353 ? 132.864 -40.127 202.227 1.00 109.93 553 ASN A C 1
ATOM 2625 O O . ASN A 1 353 ? 131.967 -40.530 202.971 1.00 108.22 553 ASN A O 1
ATOM 2630 N N . TYR A 1 354 ? 133.378 -40.858 201.242 1.00 118.84 554 TYR A N 1
ATOM 2631 C CA . TYR A 1 354 ? 132.900 -42.202 200.921 1.00 108.89 554 TYR A CA 1
ATOM 2632 C C . TYR A 1 354 ? 133.126 -43.200 202.055 1.00 104.14 554 TYR A C 1
ATOM 2633 O O . TYR A 1 354 ? 132.419 -44.203 202.152 1.00 100.03 554 TYR A O 1
ATOM 2642 N N . GLY A 1 355 ? 134.110 -42.922 202.905 1.00 104.47 555 GLY A N 1
ATOM 2643 C CA . GLY A 1 355 ? 134.406 -43.781 204.038 1.00 100.76 555 GLY A CA 1
ATOM 2644 C C . GLY A 1 355 ? 133.238 -43.941 204.994 1.00 91.37 555 GLY A C 1
ATOM 2645 O O . GLY A 1 355 ? 132.819 -45.060 205.295 1.00 88.85 555 GLY A O 1
ATOM 2646 N N . ASN A 1 356 ? 132.707 -42.819 205.472 1.00 87.89 556 ASN A N 1
ATOM 2647 C CA . ASN A 1 356 ? 131.575 -42.846 206.392 1.00 86.85 556 ASN A CA 1
ATOM 2648 C C . ASN A 1 356 ? 130.294 -43.380 205.747 1.00 75.57 556 ASN A C 1
ATOM 2649 O O . ASN A 1 356 ? 129.556 -44.144 206.370 1.00 69.83 556 ASN A O 1
ATOM 2654 N N . PHE A 1 357 ? 130.033 -42.984 204.503 1.00 70.72 557 PHE A N 1
ATOM 2655 C CA . PHE A 1 357 ? 128.841 -43.450 203.800 1.00 66.25 557 PHE A CA 1
ATOM 2656 C C . PHE A 1 357 ? 128.822 -44.963 203.634 1.00 64.07 557 PHE A C 1
ATOM 2657 O O . PHE A 1 357 ? 127.853 -45.620 204.017 1.00 55.61 557 PHE A O 1
ATOM 2665 N N . CYS A 1 358 ? 129.885 -45.503 203.040 1.00 68.26 558 CYS A N 1
ATOM 2666 C CA . CYS A 1 358 ? 129.989 -46.939 202.788 1.00 65.30 558 CYS A CA 1
ATOM 2667 C C . CYS A 1 358 ? 129.805 -47.750 204.065 1.00 62.75 558 CYS A C 1
ATOM 2668 O O . CYS A 1 358 ? 129.302 -48.873 204.028 1.00 60.45 558 CYS A O 1
ATOM 2671 N N . ASN A 1 359 ? 130.206 -47.166 205.191 1.00 64.05 559 ASN A N 1
ATOM 2672 C CA . ASN A 1 359 ? 130.012 -47.781 206.499 1.00 72.85 559 ASN A CA 1
ATOM 2673 C C . ASN A 1 359 ? 128.555 -47.713 206.957 1.00 66.77 559 ASN A C 1
ATOM 2674 O O . ASN A 1 359 ? 128.010 -48.690 207.477 1.00 59.70 559 ASN A O 1
ATOM 2679 N N . ASP A 1 360 ? 127.929 -46.554 206.767 1.00 63.14 560 ASP A N 1
ATOM 2680 C CA . ASP A 1 360 ? 126.522 -46.382 207.119 1.00 62.52 560 ASP A CA 1
ATOM 2681 C C . ASP A 1 360 ? 125.622 -47.242 206.229 1.00 55.64 560 ASP A C 1
ATOM 2682 O O . ASP A 1 360 ? 124.633 -47.808 206.697 1.00 51.25 560 ASP A O 1
ATOM 2687 N N . PHE A 1 361 ? 125.967 -47.333 204.948 1.00 50.18 561 PHE A N 1
ATOM 2688 C CA . PHE A 1 361 ? 125.193 -48.134 204.006 1.00 46.17 561 PHE A CA 1
ATOM 2689 C C . PHE A 1 361 ? 125.223 -49.616 204.375 1.00 47.55 561 PHE A C 1
ATOM 2690 O O . PHE A 1 361 ? 124.179 -50.266 204.437 1.00 49.12 561 PHE A O 1
ATOM 2698 N N . SER A 1 362 ? 126.423 -50.143 204.604 1.00 47.92 562 SER A N 1
ATOM 2699 C CA . SER A 1 362 ? 126.595 -51.552 204.946 1.00 59.76 562 SER A CA 1
ATOM 2700 C C . SER A 1 362 ? 125.809 -51.930 206.194 1.00 55.88 562 SER A C 1
ATOM 2701 O O . SER A 1 362 ? 125.256 -53.027 206.280 1.00 50.31 562 SER A O 1
ATOM 2704 N N . LEU A 1 363 ? 125.766 -51.015 207.155 1.00 58.26 563 LEU A N 1
ATOM 2705 C CA . LEU A 1 363 ? 125.023 -51.223 208.391 1.00 53.34 563 LEU A CA 1
ATOM 2706 C C . LEU A 1 363 ? 123.516 -51.285 208.124 1.00 46.96 563 LEU A C 1
ATOM 2707 O O . LEU A 1 363 ? 122.845 -52.234 208.534 1.00 46.32 563 LEU A O 1
ATOM 2712 N N . LYS A 1 364 ? 122.989 -50.276 207.437 1.00 44.35 564 LYS A N 1
ATOM 2713 C CA . LYS A 1 364 ? 121.554 -50.198 207.174 1.00 49.39 564 LYS A CA 1
ATOM 2714 C C . LYS A 1 364 ? 121.051 -51.300 206.238 1.00 47.37 564 LYS A C 1
ATOM 2715 O O . LYS A 1 364 ? 119.953 -51.827 206.429 1.00 46.78 564 LYS A O 1
ATOM 2721 N N . ILE A 1 365 ? 121.841 -51.641 205.224 1.00 41.89 565 ILE A N 1
ATOM 2722 C CA . ILE A 1 365 ? 121.422 -52.660 204.266 1.00 43.41 565 ILE A CA 1
ATOM 2723 C C . ILE A 1 365 ? 121.541 -54.054 204.888 1.00 43.88 565 ILE A C 1
ATOM 2724 O O . ILE A 1 365 ? 120.733 -54.941 204.605 1.00 42.50 565 ILE A O 1
ATOM 2729 N N . GLY A 1 366 ? 122.531 -54.230 205.760 1.00 50.05 566 GLY A N 1
ATOM 2730 C CA . GLY A 1 366 ? 122.703 -55.480 206.478 1.00 50.88 566 GLY A CA 1
ATOM 2731 C C . GLY A 1 366 ? 121.544 -55.714 207.428 1.00 46.38 566 GLY A C 1
ATOM 2732 O O . GLY A 1 366 ? 121.040 -56.833 207.550 1.00 47.92 566 GLY A O 1
ATOM 2733 N N . ASN A 1 367 ? 121.119 -54.647 208.097 1.00 42.63 567 ASN A N 1
ATOM 2734 C CA . ASN A 1 367 ? 119.982 -54.714 209.005 1.00 46.10 567 ASN A CA 1
ATOM 2735 C C . ASN A 1 367 ? 118.690 -55.052 208.262 1.00 45.20 567 ASN A C 1
ATOM 2736 O O . ASN A 1 367 ? 117.865 -55.826 208.750 1.00 47.20 567 ASN A O 1
ATOM 2741 N N . LEU A 1 368 ? 118.521 -54.474 207.077 1.00 36.62 568 LEU A N 1
ATOM 2742 C CA . LEU A 1 368 ? 117.349 -54.760 206.259 1.00 34.26 568 LEU A CA 1
ATOM 2743 C C . LEU A 1 368 ? 117.339 -56.221 205.806 1.00 33.04 568 LEU A C 1
ATOM 2744 O O . LEU A 1 368 ? 116.286 -56.858 205.752 1.00 34.07 568 LEU A O 1
ATOM 2749 N N . ILE A 1 369 ? 118.519 -56.749 205.493 1.00 34.56 569 ILE A N 1
ATOM 2750 C CA . ILE A 1 369 ? 118.654 -58.142 205.082 1.00 41.22 569 ILE A CA 1
ATOM 2751 C C . ILE A 1 369 ? 118.201 -59.105 206.186 1.00 47.57 569 ILE A C 1
ATOM 2752 O O . ILE A 1 369 ? 117.452 -60.050 205.926 1.00 47.41 569 ILE A O 1
ATOM 2757 N N . VAL A 1 370 ? 118.654 -58.866 207.416 1.00 45.96 570 VAL A N 1
ATOM 2758 C CA . VAL A 1 370 ? 118.308 -59.755 208.522 1.00 46.05 570 VAL A CA 1
ATOM 2759 C C . VAL A 1 370 ? 116.820 -59.666 208.874 1.00 37.25 570 VAL A C 1
ATOM 2760 O O . VAL A 1 370 ? 116.197 -60.675 209.195 1.00 45.68 570 VAL A O 1
ATOM 2764 N N . LEU A 1 371 ? 116.250 -58.466 208.796 1.00 35.65 571 LEU A N 1
ATOM 2765 C CA . LEU A 1 371 ? 114.822 -58.293 209.044 1.00 41.89 571 LEU A CA 1
ATOM 2766 C C . LEU A 1 371 ? 114.010 -58.998 207.959 1.00 43.04 571 LEU A C 1
ATOM 2767 O O . LEU A 1 371 ? 112.964 -59.589 208.235 1.00 39.50 571 LEU A O 1
ATOM 2772 N N . THR A 1 372 ? 114.506 -58.939 206.727 1.00 42.85 572 THR A N 1
ATOM 2773 C CA . THR A 1 372 ? 113.873 -59.633 205.610 1.00 34.90 572 THR A CA 1
ATOM 2774 C C . THR A 1 372 ? 113.898 -61.151 205.817 1.00 34.47 572 THR A C 1
ATOM 2775 O O . THR A 1 372 ? 112.891 -61.829 205.603 1.00 34.22 572 THR A O 1
ATOM 2779 N N . LYS A 1 373 ? 115.047 -61.672 206.245 1.00 33.89 573 LYS A N 1
ATOM 2780 C CA . LYS A 1 373 ? 115.215 -63.104 206.484 1.00 41.75 573 LYS A CA 1
ATOM 2781 C C . LYS A 1 373 ? 114.256 -63.613 207.565 1.00 46.53 573 LYS A C 1
ATOM 2782 O O . LYS A 1 373 ? 113.718 -64.715 207.452 1.00 47.64 573 LYS A O 1
ATOM 2788 N N . GLU A 1 374 ? 114.044 -62.806 208.604 1.00 46.34 574 GLU A N 1
ATOM 2789 C CA . GLU A 1 374 ? 113.134 -63.165 209.692 1.00 49.27 574 GLU A CA 1
ATOM 2790 C C . GLU A 1 374 ? 111.688 -63.274 209.203 1.00 46.12 574 GLU A C 1
ATOM 2791 O O . GLU A 1 374 ? 110.893 -64.036 209.755 1.00 45.15 574 GLU A O 1
ATOM 2797 N N . LEU A 1 375 ? 111.359 -62.498 208.173 1.00 39.14 575 LEU A N 1
ATOM 2798 C CA . LEU A 1 375 ? 109.994 -62.412 207.661 1.00 39.88 575 LEU A CA 1
ATOM 2799 C C . LEU A 1 375 ? 109.666 -63.494 206.636 1.00 42.90 575 LEU A C 1
ATOM 2800 O O . LEU A 1 375 ? 108.500 -63.700 206.300 1.00 43.74 575 LEU A O 1
ATOM 2805 N N . LEU A 1 376 ? 110.696 -64.174 206.140 1.00 41.53 576 LEU A N 1
ATOM 2806 C CA . LEU A 1 376 ? 110.532 -65.199 205.105 1.00 43.98 576 LEU A CA 1
ATOM 2807 C C . LEU A 1 376 ? 109.460 -66.274 205.377 1.00 42.73 576 LEU A C 1
ATOM 2808 O O . LEU A 1 376 ? 108.702 -66.622 204.472 1.00 46.30 576 LEU A O 1
ATOM 2813 N N . PRO A 1 377 ? 109.381 -66.798 206.617 1.00 47.84 577 PRO A N 1
ATOM 2814 C CA . PRO A 1 377 ? 108.299 -67.766 206.842 1.00 57.39 577 PRO A CA 1
ATOM 2815 C C . PRO A 1 377 ? 106.900 -67.139 206.829 1.00 61.29 577 PRO A C 1
ATOM 2816 O O . PRO A 1 377 ? 105.919 -67.873 206.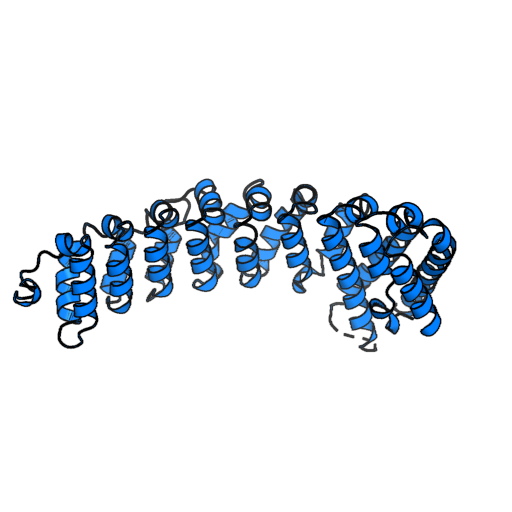705 1.00 69.51 577 PRO A O 1
ATOM 2820 N N . SER A 1 378 ? 106.809 -65.816 206.954 1.00 52.50 578 SER A N 1
ATOM 2821 C CA . SER A 1 378 ? 105.512 -65.141 206.991 1.00 51.85 578 SER A CA 1
ATOM 2822 C C . SER A 1 378 ? 104.927 -64.893 205.596 1.00 50.27 578 SER A C 1
ATOM 2823 O O . SER A 1 378 ? 103.777 -64.468 205.468 1.00 52.78 578 SER A O 1
ATOM 2826 N N . ILE A 1 379 ? 105.722 -65.164 204.561 1.00 43.60 579 ILE A N 1
ATOM 2827 C CA . ILE A 1 379 ? 105.286 -65.001 203.174 1.00 49.10 579 ILE A CA 1
ATOM 2828 C C . ILE A 1 379 ? 105.457 -66.292 202.365 1.00 51.55 579 ILE A C 1
ATOM 2829 O O . ILE A 1 379 ? 105.516 -66.262 201.131 1.00 50.41 579 ILE A O 1
ATOM 2834 N N . LYS A 1 380 ? 105.534 -67.416 203.075 1.00 61.67 580 LYS A N 1
ATOM 2835 C CA . LYS A 1 380 ? 105.724 -68.741 202.478 1.00 69.83 580 LYS A CA 1
ATOM 2836 C C . LYS A 1 380 ? 104.749 -69.036 201.333 1.00 74.06 580 LYS A C 1
ATOM 2837 O O . LYS A 1 380 ? 105.098 -69.719 200.366 1.00 71.63 580 LYS A O 1
ATOM 2843 N N . THR A 1 381 ? 103.535 -68.505 201.449 1.00 75.65 581 THR A N 1
ATOM 2844 C CA . THR A 1 381 ? 102.494 -68.685 200.439 1.00 77.96 581 THR A CA 1
ATOM 2845 C C . THR A 1 381 ? 102.857 -68.105 199.071 1.00 76.87 581 THR A C 1
ATOM 2846 O O . THR A 1 381 ? 102.685 -68.768 198.047 1.00 78.36 581 THR A O 1
ATOM 2850 N N . THR A 1 382 ? 103.353 -66.867 199.066 1.00 70.93 582 THR A N 1
ATOM 2851 C CA . THR A 1 382 ? 103.641 -66.120 197.834 1.00 58.62 582 THR A CA 1
ATOM 2852 C C . THR A 1 382 ? 104.528 -66.878 196.844 1.00 55.87 582 THR A C 1
ATOM 2853 O O . THR A 1 382 ? 105.275 -67.775 197.232 1.00 57.60 582 THR A O 1
ATOM 2857 N N . SER A 1 383 ? 104.442 -66.508 195.568 1.00 54.84 583 SER A N 1
ATOM 2858 C CA . SER A 1 383 ? 105.181 -67.197 194.512 1.00 52.59 583 SER A CA 1
ATOM 2859 C C . SER A 1 383 ? 106.607 -66.671 194.363 1.00 49.66 583 SER A C 1
ATOM 2860 O O . SER A 1 383 ? 107.431 -67.278 193.675 1.00 54.50 583 SER A O 1
ATOM 2863 N N . TYR A 1 384 ? 106.895 -65.546 195.013 1.00 43.05 584 TYR A N 1
ATOM 2864 C CA . TYR A 1 384 ? 108.191 -64.889 194.869 1.00 34.76 584 TYR A CA 1
ATOM 2865 C C . TYR A 1 384 ? 109.065 -64.988 196.117 1.00 36.52 584 TYR A C 1
ATOM 2866 O O . TYR A 1 384 ? 110.086 -64.309 196.215 1.00 37.77 584 TYR A O 1
ATOM 2875 N N . ALA A 1 385 ? 108.663 -65.830 197.067 1.00 35.00 585 ALA A N 1
ATOM 2876 C CA . ALA A 1 385 ? 109.415 -65.997 198.307 1.00 34.69 585 ALA A CA 1
ATOM 2877 C C . ALA A 1 385 ? 110.840 -66.469 198.032 1.00 38.31 585 ALA A C 1
ATOM 2878 O O . ALA A 1 385 ? 111.795 -65.973 198.635 1.00 33.58 585 ALA A O 1
ATOM 2880 N N . LYS A 1 386 ? 110.970 -67.433 197.123 1.00 34.48 586 LYS A N 1
ATOM 2881 C CA . LYS A 1 386 ? 112.267 -68.011 196.777 1.00 39.40 586 LYS A CA 1
ATOM 2882 C C . LYS A 1 386 ? 113.220 -66.985 196.161 1.00 35.28 586 LYS A C 1
ATOM 2883 O O . LYS A 1 386 ? 114.437 -67.077 196.341 1.00 36.30 586 LYS A O 1
ATOM 2889 N N . LYS A 1 387 ? 112.666 -66.014 195.436 1.00 31.68 587 LYS A N 1
ATOM 2890 C CA . LYS A 1 387 ? 113.470 -64.954 194.831 1.00 33.34 587 LYS A CA 1
ATOM 2891 C C . LYS A 1 387 ? 114.092 -64.063 195.906 1.00 34.43 587 LYS A C 1
ATOM 2892 O O . LYS A 1 387 ? 115.271 -63.715 195.838 1.00 40.90 587 LYS A O 1
ATOM 2898 N N . ILE A 1 388 ? 113.287 -63.695 196.896 1.00 30.39 588 ILE A N 1
ATOM 2899 C CA . ILE A 1 388 ? 113.755 -62.884 198.014 1.00 31.77 588 ILE A CA 1
ATOM 2900 C C . ILE A 1 388 ? 114.766 -63.667 198.859 1.00 32.79 588 ILE A C 1
ATOM 2901 O O . ILE A 1 388 ? 115.744 -63.104 199.353 1.00 37.54 588 ILE A O 1
ATOM 2906 N N . LYS A 1 389 ? 114.530 -64.968 199.012 1.00 30.26 589 LYS A N 1
ATOM 2907 C CA . LYS A 1 389 ? 115.454 -65.837 199.733 1.00 35.59 589 LYS A CA 1
ATOM 2908 C C . LYS A 1 389 ? 116.804 -65.906 199.018 1.00 37.24 589 LYS A C 1
ATOM 2909 O O . LYS A 1 389 ? 117.851 -65.879 199.660 1.00 34.56 589 LYS A O 1
ATOM 2915 N N . LEU A 1 390 ? 116.777 -65.978 197.688 1.00 37.82 590 LEU A N 1
ATOM 2916 C CA . LEU A 1 390 ? 118.008 -66.035 196.898 1.00 35.51 590 LEU A CA 1
ATOM 2917 C C . LEU A 1 390 ? 118.836 -64.760 197.067 1.00 32.05 590 LEU A C 1
ATOM 2918 O O . LEU A 1 390 ? 120.060 -64.820 197.196 1.00 39.40 590 LEU A O 1
ATOM 2923 N N . LYS A 1 391 ? 118.162 -63.612 197.069 1.00 30.61 591 LYS A N 1
ATOM 2924 C CA . LYS A 1 391 ? 118.828 -62.326 197.276 1.00 32.28 591 LYS A CA 1
ATOM 2925 C C . LYS A 1 391 ? 119.457 -62.220 198.672 1.00 33.94 591 LYS A C 1
ATOM 2926 O O . LYS A 1 391 ? 120.560 -61.690 198.824 1.00 34.02 591 LYS A O 1
ATOM 2932 N N . VAL A 1 392 ? 118.751 -62.721 199.684 1.00 29.22 592 VAL A N 1
ATOM 2933 C CA . VAL A 1 392 ? 119.292 -62.786 201.039 1.00 32.31 592 VAL A CA 1
ATOM 2934 C C . VAL A 1 392 ? 120.567 -63.624 201.042 1.00 39.33 592 VAL A C 1
ATOM 2935 O O . VAL A 1 392 ? 121.583 -63.236 201.618 1.00 36.37 592 VAL A O 1
ATOM 2939 N N . LYS A 1 393 ? 120.500 -64.772 200.375 1.00 39.36 593 LYS A N 1
ATOM 2940 C CA . LYS A 1 393 ? 121.630 -65.688 200.255 1.00 40.78 593 LYS A CA 1
ATOM 2941 C C . LYS A 1 393 ? 122.802 -65.058 199.499 1.00 41.64 593 LYS A C 1
ATOM 2942 O O . LYS A 1 393 ? 123.959 -65.214 199.891 1.00 41.13 593 LYS A O 1
ATOM 2948 N N . ALA A 1 394 ? 122.494 -64.340 198.423 1.00 35.90 594 ALA A N 1
ATOM 2949 C CA . ALA A 1 394 ? 123.514 -63.690 197.604 1.00 39.32 594 ALA A CA 1
ATOM 2950 C C . ALA A 1 394 ? 124.254 -62.598 198.376 1.00 36.50 594 ALA A C 1
ATOM 2951 O O . ALA A 1 394 ? 125.456 -62.407 198.190 1.00 36.01 594 ALA A O 1
ATOM 2953 N N . TYR A 1 395 ? 123.530 -61.876 199.227 1.00 36.13 595 TYR A N 1
ATOM 2954 C CA . TYR A 1 395 ? 124.148 -60.903 200.123 1.00 40.36 595 TYR A CA 1
ATOM 2955 C C . TYR A 1 395 ? 125.161 -61.590 201.030 1.00 40.21 595 TYR A C 1
ATOM 2956 O O . TYR A 1 395 ? 126.267 -61.089 201.232 1.00 42.70 595 TYR A O 1
ATOM 2965 N N . ALA A 1 396 ? 124.770 -62.734 201.586 1.00 39.12 596 ALA A N 1
ATOM 2966 C CA . ALA A 1 396 ? 125.640 -63.489 202.483 1.00 40.33 596 ALA A CA 1
ATOM 2967 C C . ALA A 1 396 ? 126.910 -63.962 201.774 1.00 40.54 596 ALA A C 1
ATOM 2968 O O . ALA A 1 396 ? 128.006 -63.885 202.330 1.00 46.84 596 ALA A O 1
ATOM 2970 N N . GLU A 1 397 ? 126.752 -64.455 200.549 1.00 39.68 597 GLU A N 1
ATOM 2971 C CA . GLU A 1 397 ? 127.877 -64.962 199.770 1.00 43.48 597 GLU A CA 1
ATOM 2972 C C . GLU A 1 397 ? 128.883 -63.868 199.407 1.00 47.91 597 GLU A C 1
ATOM 2973 O O . GLU A 1 397 ? 130.061 -64.146 199.185 1.00 51.72 597 GLU A O 1
ATOM 2979 N N . ALA A 1 398 ? 128.412 -62.627 199.346 1.00 48.87 598 ALA A N 1
ATOM 2980 C CA . ALA A 1 398 ? 129.259 -61.500 198.962 1.00 49.32 598 ALA A CA 1
ATOM 2981 C C . ALA A 1 398 ? 129.957 -60.862 200.161 1.00 54.78 598 ALA A C 1
ATOM 2982 O O . ALA A 1 398 ? 130.924 -60.120 199.996 1.00 62.28 598 ALA A O 1
ATOM 2984 N N . THR A 1 399 ? 129.462 -61.148 201.362 1.00 48.59 599 THR A N 1
ATOM 2985 C CA . THR A 1 399 ? 129.967 -60.505 202.573 1.00 49.19 599 THR A CA 1
ATOM 2986 C C . THR A 1 399 ? 130.616 -61.479 203.554 1.00 49.65 599 THR A C 1
ATOM 2987 O O . THR A 1 399 ? 130.962 -62.607 203.206 1.00 55.34 599 THR A O 1
#

Sequence (371 aa):
VEISALPLRDLDYIKLATDQFGCRFLQKKLETPSESNMVRDLMYEQIKPFFLDLILDPFGNYLVQKLCDYLTAEQKTLLIQTIYPNVFQISINQYGTRSLQKIIDTVDNEVQIDLIIKGFSQEFTSIEQVVTLINDLNGNHVIQKCIFKFSPSKFGFIIDAIVEQNNIITISTHKHGCCCVLQKLLSVCTLQQIFKISVKIVQFLPGLINDQFGNYIIQFLLDIKELDFYLLAELFNRLSNELCQLSCLKFSSNVVEKFIKKLFRIITGFIVNNVASDDVINASMNILLTTIDIFTVNLNVLIRDNFGNYALQTLLDVKNYSPLLNYGNFCNDFSLKIGNLIVLTKELLPSIKTTSYAKKIKLKVKAYAEAT

Secondary structure (DSSP, 8-state):
--GGGS-GGG--HHHHHTSHHHHHHHHHHHT-TTTHHHHHHHHHHHHGGGHHHHHTSTTHHHHHHHHTTT--HHHHHHHHHHHGGGHHHHHTSTTHHHHHHHHHHT--SHHHHHHHHHHTSTTTS-HHHHHHHHHSTTHHHHHHHHHHHS-GGGTHHHHHHHHSTTHHHHHHTSTTHHHHHHHHHHHS-HHHHHHHHHHHHHTGGGTTTSTTHHHHHHHHHT-GGGHHHHHHHHHHHHGGGHHHHHTSTTHHHHHHHHHHHHHHHHHHHHHT----HHHH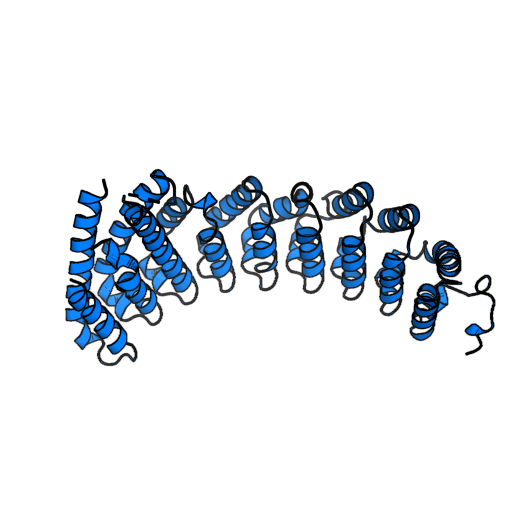HHHHHHHHHHHHHHHHTHHHHTTSTTHHHHHHHHH-GGGTGGG--HHHHHHHHHHHHHHHHHHHHHHGGGGTTSTTHHHHHHHHHHHHHH-

B-factor: mean 41.84, std 15.73, range [17.92, 139.53]

Radius of gyration: 28.68 Å; Cα contacts (8 Å, |Δi|>4): 472; chains: 1; bounding box: 49×53×86 Å

Organism: Saccharomyces cerevisiae (strain ATCC 204508 / S288c) (NCBI:txid559292)

CATH classification: 1.25.10.10

InterPro domains:
  IPR001313 Pumilio RNA-binding repeat [PF00806] (216-236)
  IPR001313 Pumilio RNA-binding repeat [PF00806] (253-283)
  IPR001313 Pumilio RNA-binding repeat [PF00806] (288-319)
  IPR001313 Pumilio RNA-binding repeat [PF00806] (331-364)
  IPR001313 Pumilio RNA-binding repeat [PF00806] (369-398)
  IPR001313 Pumilio RNA-binding repeat [PF00806] (411-424)
  IPR001313 Pumilio RNA-binding repeat [PS50302] (209-247)
  IPR001313 Pumilio RNA-binding repeat [PS50302] (248-283)
  IPR001313 Pumilio RNA-binding repeat [PS50302] (284-320)
  IPR001313 Pumilio RNA-binding repeat [PS50302] (325-362)
  IPR001313 Pumilio RNA-binding repeat [PS50302] (363-404)
  IPR001313 Pumilio RNA-binding repeat [SM00025] (210-247)
  IPR001313 Pumilio RNA-binding repeat [SM00025] (248-283)
  IPR001313 Pumilio RNA-binding repeat [SM00025] (284-320)
  IPR001313 Pumilio RNA-binding repeat [SM00025] (327-362)
  IPR001313 Pumilio RNA-binding repeat [SM00025] (365-400)
  IPR001313 Pumilio RNA-binding repeat [SM00025] (401-438)
  IPR001313 Pumilio RNA-binding repeat [SM00025] (439-474)
  IPR001313 Pumilio RNA-binding repeat [SM00025] (504-539)
  IPR011989 Armadillo-like helical [G3DSA:1.25.10.10] (201-600)

Nearest PDB structures (foldseek):
  5bz1-assembly1_A  TM=1.003E+00  e=4.814E-46  Saccharomyces cerevisiae S288C
  5bzv-assembly1_A  TM=1.001E+00  e=7.708E-43  Saccharomyces cerevisiae S288C
  5bzu-assembly1_A  TM=1.002E+00  e=4.078E-42  Saccharomyces cerevisiae S288C
  5bym-assembly1_A  TM=9.931E-01  e=4.763E-40  Saccharomyces cerevisiae S288C
  5ykh-assembly1_A  TM=4.480E-01  e=5.307E-12  Homo sapiens

Solvent-accessible surface area: 17684 Å² total; per-residue (Å²): 179,134,58,69,87,83,76,12,174,83,6,77,0,31,137,22,0,63,71,63,145,6,2,150,34,0,35,137,32,1,93,39,123,101,47,12,93,103,0,28,60,47,0,5,101,74,0,72,96,80,4,45,86,0,0,36,27,57,74,0,4,128,0,3,38,54,4,5,81,66,17,55,50,151,25,4,23,72,2,0,87,63,1,29,50,40,0,40,82,0,0,65,43,109,69,0,3,149,0,1,36,45,0,0,62,30,23,74,58,101,88,0,26,62,27,1,29,81,0,1,35,124,122,72,1,50,34,139,63,2,14,60,0,1,19,37,123,30,0,8,89,0,0,28,63,1,3,120,88,9,58,37,92,32,2,35,21,0,5,67,0,2,31,64,130,74,23,0,41,63,0,0,38,58,124,39,0,5,63,2,1,45,74,0,5,70,59,13,62,76,140,27,11,64,102,0,0,96,43,0,15,89,48,0,90,40,0,5,52,35,92,52,0,3,123,0,0,32,54,0,3,92,23,163,102,0,12,124,46,1,0,38,78,4,18,114,112,22,26,154,107,10,24,104,9,0,16,60,120,62,0,6,64,4,6,30,52,15,0,107,28,0,3,198,18,0,19,28,41,35,110,95,126,129,34,71,100,104,7,5,71,34,0,27,96,14,0,26,58,1,0,56,34,0,29,125,44,6,83,82,0,0,98,36,117,70,0,2,112,0,0,8,15,0,0,31,14,179,41,0,56,67,2,76,142,114,44,86,6,29,99,46,0,37,119,58,0,12,65,0,5,74,57,0,106,120,42,23,104,57,1,170,134,38,99,32,19,157,93,0,130,118,37,5,115,31,31,55,128,58,98

Foldseek 3Di:
DCQVVDDLLPDQLVVLLLDQVSLVVLLVQCVVVVRNVVNLVSNLVNCLVPLVVLLLHPRSLVNLLSSLVPDDLVSLLSSLLSCLLPLLVLQLHPSSLSSLLSSLVRHDDPSSLVSNLVNLDCVRANLVSLLCLCQHPRSVSNLLSCLVRDALVSCVSVLCSCLPDLSVLVQQLGPRSVVSVLSNCVHHDPVSVVSNVVSCLVCVVSQLQRPRSVVVLLSCLPPQVCLLPSLCSVCVSCVVPLQVLCQGDRNVVSLLSSLLSLLCCQVCVLVVCHHDPSSNVSSLVSLLSVLVVCQVCVVVQCQGPRSVVSVLSNLACVSHLSLVVNCVSSVSCCVSSVVSLVVLVVCLVVNVPDPCSVVSVVSSVVVVVSD

GO terms:
  GO:0005737 cytoplasm (C, IDA)
  GO:0003729 mRNA binding (F, IDA)
  GO:0017148 negative regulation of translation (P, IDA)
  GO:1900153 positive regulation of nuclear-transcribed mRNA catabolic process, deadenylation-dependent decay (P, IDA)
  GO:0005737 cytoplasm (C, HDA)
  GO:0003729 mRNA binding (F, HDA)
  GO:1903450 regulation of G1 to G0 transition (P, IMP)
  GO:0008298 intracellular mRNA localization (P, IMP)
  GO:0030674 protein-macromolecule adaptor activity (F, IPI)
  GO:0045947 negative regulation of translational initiation (P, IPI)
  GO:0005515 protein binding (F, IPI)